Protein AF-0000000084446859 (afdb_homodimer)

Foldseek 3Di:
DDAFEAAAADDDDAQDKDKHDWQVLQCVCVVVVDDFQGWHWYFHQAAAIFIWTWHDGDNTMTMIGTHDHDGGRDDQAAAEEEEEDEPDVLLLLLLLLCLLLRHQAYEYEHAPPHPDDADDLVVSQVSQRVSCRVSVHRHGHYYDGYYHPVVVVVVCCVPPVQAAAEEEDDAPPAAAPLVVCVVPPGPGHHYYYFYYQVDHDPVRVVVQVPDPRYHYHYDDGDDDGRSRSSNVSSNSSCCRHNCVDPPRD/DDAFEAAAADDDDAQDKDKHDWQVLQCCCVVVVDDFQGWHWYFHQAAAIFIWTWHDGDNTMTMIGTHDHPGGRDDQAAAEEEEEDEPDVLLLLLLLLLLLLRHQAYEYEHAPPHPDDADDLVSSQVSQRVSCRVSVHRHGHYYDGYYYPVVVVVVCCVPPVQAAAEEADAAPPAAAPLVVCVVPPGPGHHYYYFYYQVDHDPVRVVVQVPDPRYHYHYDDHDDDGRSRSSNVSSNSSCCRHNCVDPPRD

Nearest PDB structures (foldseek):
  4j3c-assembly1_B  TM=9.128E-01  e=2.238E-25  Sinorhizobium meliloti 1021
  4j3c-assembly1_A  TM=9.113E-01  e=3.417E-25  Sinorhizobium meliloti 1021
  1vhk-assembly3_C  TM=8.116E-01  e=3.729E-20  Bacillus subtilis
  3kw2-assembly1_B  TM=8.443E-01  e=8.461E-16  Porphyromonas gingivalis ATCC 33277
  1z85-assembly2_A-2  TM=8.384E-01  e=5.218E-16  Thermotoga maritima MSB8

Radius of gyration: 23.85 Å; Cα contacts (8 Å, |Δi|>4): 1141; chains: 2; bounding box: 56×67×57 Å

pLDDT: mean 94.06, std 7.24, range [61.53, 98.88]

Sequence (498 aa):
MSIPRLFIDAPLAEDTEADSLPGQGRYLGSVLRRGVGDAVLLFNGRDGEFEASIAALRKDSARFVLRRRLRPQPPPAGPILLIALLKRDAMEWTVEKATELGVAAIRPVLTTRCVADKVNRDRLGLIAREAAEQCERLDVPEIADPLPLHTALDLWARQDPVAPLFLGAERGAAPPLAETLRQASPASGPGWLVGPEGGFAPAELDAVRRRPFVVPVALGPRILRAETAAISGLAVLQSLCGDWAEGRNMSIPRLFIDAPLAEDTEADSLPGQGRYLGSVLRRGVGDAVLLFNGRDGEFEASIAALRKDSARFVLRRRLRPQPPPAGPILLIALLKRDAMEWTVEKATELGVAAIRPVLTTRCVADKVNRDRLGLIAREAAEQCERLDVPEIADPLPLHTALDLWARQDPVAPLFLGAERGAAPPLAETLRQASPASGPGWLVGPEGGFAPAELDAVRRRPFVVPVALGPRILRAETAAISGLAVLQSLCGDWAEGRN

InterPro domains:
  IPR006700 Ribosomal RNA small subunit methyltransferase E [PIRSF015601] (5-243)
  IPR006700 Ribosomal RNA small subunit methyltransferase E [PTHR30027] (3-242)
  IPR006700 Ribosomal RNA small subunit methyltransferase E [TIGR00046] (26-243)
  IPR015947 PUA-like superfamily [SSF88697] (3-71)
  IPR029026 tRNA (guanine-N1-)-methyltransferase, N-terminal [G3DSA:3.40.1280.10] (78-248)
  IPR029028 Alpha/beta knot methyltransferases [SSF75217] (73-244)
  IPR046886 Ribosomal RNA small subunit methyltransferase E, methyltransferase domain [PF04452] (80-238)
  IPR046886 Ribosomal RNA small subunit methyltransferase E, methyltransferase domain [cd18084] (80-237)
  IPR046887 Ribosomal RNA small subunit methyltransferase E, PUA-like domain [PF20260] (24-65)

Structure (mmCIF, N/CA/C/O backbone):
data_AF-0000000084446859-model_v1
#
loop_
_entity.id
_entity.type
_entity.pdbx_description
1 polymer 'Ribosomal RNA small subunit methyltransferase E'
#
loop_
_atom_site.group_PDB
_atom_site.id
_atom_site.type_symbol
_atom_site.label_atom_id
_atom_site.label_alt_id
_atom_site.label_comp_id
_atom_site.label_asym_id
_atom_site.label_entity_id
_atom_site.label_seq_id
_atom_site.pdbx_PDB_ins_code
_atom_site.Cartn_x
_atom_site.Cartn_y
_atom_site.Cartn_z
_atom_site.occupancy
_atom_site.B_iso_or_equiv
_atom_site.auth_seq_id
_atom_site.auth_comp_id
_atom_site.auth_asym_id
_atom_site.auth_atom_id
_atom_site.pdbx_PDB_model_num
ATOM 1 N N . MET A 1 1 ? -24.344 15.211 2.305 1 64.62 1 MET A N 1
ATOM 2 C CA . MET A 1 1 ? -22.984 15.289 1.789 1 64.62 1 MET A CA 1
ATOM 3 C C . MET A 1 1 ? -21.984 15.57 2.912 1 64.62 1 MET A C 1
ATOM 5 O O . MET A 1 1 ? -22.328 16.234 3.893 1 64.62 1 MET A O 1
ATOM 9 N N . SER A 1 2 ? -20.766 14.875 2.975 1 85.94 2 SER A N 1
ATOM 10 C CA . SER A 1 2 ? -19.797 15.047 4.055 1 85.94 2 SER A CA 1
ATOM 11 C C . SER A 1 2 ? -19.188 16.453 4.039 1 85.94 2 SER A C 1
ATOM 13 O O . SER A 1 2 ? -19.078 17.078 2.98 1 85.94 2 SER A O 1
ATOM 15 N N . ILE A 1 3 ? -19.031 17.141 5.148 1 94.75 3 ILE A N 1
ATOM 16 C CA . ILE A 1 3 ? -18.422 18.453 5.27 1 94.75 3 ILE A CA 1
ATOM 17 C C . ILE A 1 3 ? -16.984 18.391 4.738 1 94.75 3 ILE A C 1
ATOM 19 O O . ILE A 1 3 ? -16.188 17.562 5.176 1 94.75 3 ILE A O 1
ATOM 23 N N . PRO A 1 4 ? -16.688 19.25 3.756 1 97 4 PRO A N 1
ATOM 24 C CA . PRO A 1 4 ? -15.32 19.234 3.221 1 97 4 PRO A CA 1
ATOM 25 C C . PRO A 1 4 ? -14.281 19.688 4.238 1 97 4 PRO A C 1
ATOM 27 O O . PRO A 1 4 ? -14.555 20.578 5.047 1 97 4 PRO A O 1
ATOM 30 N N . ARG A 1 5 ? -13.164 19.078 4.172 1 97.94 5 ARG A N 1
ATOM 31 C CA . ARG A 1 5 ? -11.992 19.469 4.961 1 97.94 5 ARG A CA 1
ATOM 32 C C . ARG A 1 5 ? -10.93 20.109 4.078 1 97.94 5 ARG A C 1
ATOM 34 O O . ARG A 1 5 ? -10.594 19.594 3.016 1 97.94 5 ARG A O 1
ATOM 41 N N . LEU A 1 6 ? -10.422 21.266 4.52 1 98.19 6 LEU A N 1
ATOM 42 C CA . LEU A 1 6 ? -9.477 21.984 3.682 1 98.19 6 LEU A CA 1
ATOM 43 C C . LEU A 1 6 ? -8.258 22.438 4.492 1 98.19 6 LEU A C 1
ATOM 45 O O . LEU A 1 6 ? -8.406 22.953 5.602 1 98.19 6 LEU A O 1
ATOM 49 N N . PHE A 1 7 ? -7.047 22.234 3.955 1 98.62 7 PHE A N 1
ATOM 50 C CA . PHE A 1 7 ? -5.824 22.844 4.465 1 98.62 7 PHE A CA 1
ATOM 51 C C . PHE A 1 7 ? -5.707 24.281 4.008 1 98.62 7 PHE A C 1
ATOM 53 O O . PHE A 1 7 ? -5.906 24.594 2.83 1 98.62 7 PHE A O 1
ATOM 60 N N . ILE A 1 8 ? -5.434 25.109 4.863 1 97.81 8 ILE A N 1
ATOM 61 C CA . ILE A 1 8 ? -5.109 26.484 4.48 1 97.81 8 ILE A CA 1
ATOM 62 C C . ILE A 1 8 ? -3.818 26.922 5.172 1 97.81 8 ILE A C 1
ATOM 64 O O . ILE A 1 8 ? -3.404 26.312 6.164 1 97.81 8 ILE A O 1
ATOM 68 N N . ASP A 1 9 ? -3.172 27.891 4.531 1 96.19 9 ASP A N 1
ATOM 69 C CA . ASP A 1 9 ? -1.926 28.406 5.09 1 96.19 9 ASP A CA 1
ATOM 70 C C . ASP A 1 9 ? -2.137 29.781 5.742 1 96.19 9 ASP A C 1
ATOM 72 O O . ASP A 1 9 ? -1.63 30.781 5.25 1 96.19 9 ASP A O 1
ATOM 76 N N . ALA A 1 10 ? -2.898 29.875 6.805 1 96.94 10 ALA A N 1
ATOM 77 C CA . ALA A 1 10 ? -3.199 31.062 7.602 1 96.94 10 ALA A CA 1
ATOM 78 C C . ALA A 1 10 ? -3.398 30.703 9.07 1 96.94 10 ALA A C 1
ATOM 80 O O . ALA A 1 10 ? -3.758 29.562 9.391 1 96.94 10 ALA A O 1
ATOM 81 N N . PRO A 1 11 ? -3.051 31.641 9.945 1 97.56 11 PRO A N 1
ATOM 82 C CA . PRO A 1 11 ? -3.383 31.375 11.344 1 97.56 11 PRO A CA 1
ATOM 83 C C . PRO A 1 11 ? -4.875 31.125 11.562 1 97.56 11 PRO A C 1
ATOM 85 O O . PRO A 1 11 ? -5.707 31.781 10.93 1 97.56 11 PRO A O 1
ATOM 88 N N . LEU A 1 12 ? -5.191 30.172 12.391 1 98.31 12 LEU A N 1
ATOM 89 C CA . LEU A 1 12 ? -6.582 29.859 12.711 1 98.31 12 LEU A CA 1
ATOM 90 C C . LEU A 1 12 ? -6.891 30.188 14.172 1 98.31 12 LEU A C 1
ATOM 92 O O . LEU A 1 12 ? -6.137 29.812 15.07 1 98.31 12 LEU A O 1
ATOM 96 N N . ALA A 1 13 ? -7.914 30.906 14.391 1 98.19 13 ALA A N 1
ATOM 97 C CA . ALA A 1 13 ? -8.406 31.25 15.719 1 98.19 13 ALA A CA 1
ATOM 98 C C . ALA A 1 13 ? -9.922 31.422 15.719 1 98.19 13 ALA A C 1
ATOM 100 O O . ALA A 1 13 ? -10.516 31.781 14.695 1 98.19 13 ALA A O 1
ATOM 101 N N . GLU A 1 14 ? -10.539 31.125 16.797 1 97.94 14 GLU A N 1
ATOM 102 C CA . GLU A 1 14 ? -11.992 31.266 16.922 1 97.94 14 GLU A CA 1
ATOM 103 C C . GLU A 1 14 ? -12.43 32.688 16.641 1 97.94 14 GLU A C 1
ATOM 105 O O . GLU A 1 14 ? -11.758 33.656 17.047 1 97.94 14 GLU A O 1
ATOM 110 N N . ASP A 1 15 ? -13.531 32.781 16 1 97.69 15 ASP A N 1
ATOM 111 C CA . ASP A 1 15 ? -14.203 34.031 15.719 1 97.69 15 ASP A CA 1
ATOM 112 C C . ASP A 1 15 ? -13.32 34.969 14.891 1 97.69 15 ASP A C 1
ATOM 114 O O . ASP A 1 15 ? -13.266 36.188 15.141 1 97.69 15 ASP A O 1
ATOM 118 N N . THR A 1 16 ? -12.5 34.406 14.031 1 98.38 16 THR A N 1
ATOM 119 C CA . THR A 1 16 ? -11.688 35.156 13.062 1 98.38 16 THR A CA 1
ATOM 120 C C . THR A 1 16 ? -12 34.719 11.641 1 98.38 16 THR A C 1
ATOM 122 O O . THR A 1 16 ? -12.82 33.812 11.43 1 98.38 16 THR A O 1
ATOM 125 N N . GLU A 1 17 ? -11.453 35.375 10.727 1 98.31 17 GLU A N 1
ATOM 126 C CA . GLU A 1 17 ? -11.586 35 9.312 1 98.31 17 GLU A CA 1
ATOM 127 C C . GLU A 1 17 ? -10.242 34.562 8.727 1 98.31 17 GLU A C 1
ATOM 129 O O . GLU A 1 17 ? -9.188 34.906 9.266 1 98.31 17 GLU A O 1
ATOM 134 N N . ALA A 1 18 ? -10.312 33.812 7.707 1 98.12 18 ALA A N 1
ATOM 135 C CA . ALA A 1 18 ? -9.117 33.375 6.996 1 98.12 18 ALA A CA 1
ATOM 136 C C . ALA A 1 18 ? -9.406 33.188 5.504 1 98.12 18 ALA A C 1
ATOM 138 O O . ALA A 1 18 ? -10.531 32.875 5.113 1 98.12 18 ALA A O 1
ATOM 139 N N . ASP A 1 19 ? -8.391 33.375 4.719 1 97.44 19 ASP A N 1
ATOM 140 C CA . ASP A 1 19 ? -8.516 33.219 3.271 1 97.44 19 ASP A CA 1
ATOM 141 C C . ASP A 1 19 ? -8.133 31.812 2.826 1 97.44 19 ASP A C 1
ATOM 143 O O . ASP A 1 19 ? -7.289 31.156 3.453 1 97.44 19 ASP A O 1
ATOM 147 N N . SER A 1 20 ? -8.711 31.453 1.749 1 97.12 20 SER A N 1
ATOM 148 C CA . SER A 1 20 ? -8.367 30.172 1.134 1 97.12 20 SER A CA 1
ATOM 149 C C . SER A 1 20 ? -7.016 30.234 0.429 1 97.12 20 SER A C 1
ATOM 151 O O . SER A 1 20 ? -6.488 31.328 0.196 1 97.12 20 SER A O 1
ATOM 153 N N . LEU A 1 21 ? -6.441 29.031 0.152 1 95.44 21 LEU A N 1
ATOM 154 C CA . LEU A 1 21 ? -5.348 28.953 -0.81 1 95.44 21 LEU A CA 1
ATOM 155 C C . LEU A 1 21 ? -5.855 29.188 -2.229 1 95.44 21 LEU A C 1
ATOM 157 O O . LEU A 1 21 ? -7.043 29 -2.506 1 95.44 21 LEU A O 1
ATOM 161 N N . PRO A 1 22 ? -4.926 29.609 -3.057 1 92.31 22 PRO A N 1
ATOM 162 C CA . PRO A 1 22 ? -5.344 29.766 -4.453 1 92.31 22 PRO A CA 1
ATOM 163 C C . PRO A 1 22 ? -5.957 28.484 -5.023 1 92.31 22 PRO A C 1
ATOM 165 O O . PRO A 1 22 ? -5.465 27.391 -4.75 1 92.31 22 PRO A O 1
ATOM 168 N N . GLY A 1 23 ? -7.062 28.641 -5.762 1 92.94 23 GLY A N 1
ATOM 169 C CA . GLY A 1 23 ? -7.684 27.5 -6.426 1 92.94 23 GLY A CA 1
ATOM 170 C C . GLY A 1 23 ? -8.742 26.828 -5.578 1 92.94 23 GLY A C 1
ATOM 171 O O . GLY A 1 23 ? -9.609 26.125 -6.105 1 92.94 23 GLY A O 1
ATOM 172 N N . GLN A 1 24 ? -8.766 27 -4.238 1 95.12 24 GLN A N 1
ATOM 173 C CA . GLN A 1 24 ? -9.695 26.312 -3.346 1 95.12 24 GLN A CA 1
ATOM 174 C C . GLN A 1 24 ? -11.117 26.844 -3.51 1 95.12 24 GLN A C 1
ATOM 176 O O . GLN A 1 24 ? -12.086 26.141 -3.23 1 95.12 24 GLN A O 1
ATOM 181 N N . GLY A 1 25 ? -11.234 28.156 -3.98 1 95.44 25 GLY A N 1
ATOM 182 C CA . GLY A 1 25 ? -12.555 28.656 -4.324 1 95.44 25 GLY A CA 1
ATOM 183 C C . GLY A 1 25 ? -13.242 27.828 -5.402 1 95.44 25 GLY A C 1
ATOM 184 O O . GLY A 1 25 ? -14.398 27.438 -5.246 1 95.44 25 GLY A O 1
ATOM 185 N N . ARG A 1 26 ? -12.516 27.672 -6.449 1 95.25 26 ARG A N 1
ATOM 186 C CA . ARG A 1 26 ? -13.031 26.859 -7.547 1 95.25 26 ARG A CA 1
ATOM 187 C C . ARG A 1 26 ? -13.352 25.438 -7.074 1 95.25 26 ARG A C 1
ATOM 189 O O . ARG A 1 26 ? -14.375 24.875 -7.449 1 95.25 26 ARG A O 1
ATOM 196 N N . TYR A 1 27 ? -12.461 24.938 -6.289 1 95.62 27 TYR A N 1
ATOM 197 C CA . TYR A 1 27 ? -12.648 23.578 -5.766 1 95.62 27 TYR A CA 1
ATOM 198 C C . TYR A 1 27 ? -13.945 23.484 -4.969 1 95.62 27 TYR A C 1
ATOM 200 O O . TYR A 1 27 ? -14.758 22.594 -5.203 1 95.62 27 TYR A O 1
ATOM 208 N N . LEU A 1 28 ? -14.203 24.344 -4.105 1 96.5 28 LEU A N 1
ATOM 209 C CA . LEU A 1 28 ? -15.398 24.359 -3.264 1 96.5 28 LEU A CA 1
ATOM 210 C C . LEU A 1 28 ? -16.656 24.609 -4.102 1 96.5 28 LEU A C 1
ATOM 212 O O . LEU A 1 28 ? -17.641 23.891 -3.955 1 96.5 28 LEU A O 1
ATOM 216 N N . GLY A 1 29 ? -16.578 25.609 -4.926 1 96 29 GLY A N 1
ATOM 217 C CA . GLY A 1 29 ? -17.75 26.047 -5.664 1 96 29 GLY A CA 1
ATOM 218 C C . GLY A 1 29 ? -18.094 25.125 -6.824 1 96 29 GLY A C 1
ATOM 219 O O . GLY A 1 29 ? -19.234 24.703 -6.969 1 96 29 GLY A O 1
ATOM 220 N N . SER A 1 30 ? -17.125 24.766 -7.68 1 95.5 30 SER A N 1
ATOM 221 C CA . SER A 1 30 ? -17.375 24.047 -8.93 1 95.5 30 SER A CA 1
ATOM 222 C C . SER A 1 30 ? -17.312 22.531 -8.727 1 95.5 30 SER A C 1
ATOM 224 O O . SER A 1 30 ? -18.125 21.797 -9.281 1 95.5 30 SER A O 1
ATOM 226 N N . VAL A 1 31 ? -16.422 22.156 -7.938 1 94 31 VAL A N 1
ATOM 227 C CA . VAL A 1 31 ? -16.203 20.719 -7.801 1 94 31 VAL A CA 1
ATOM 228 C C . VAL A 1 31 ? -17.125 20.156 -6.707 1 94 31 VAL A C 1
ATOM 230 O O . VAL A 1 31 ? -17.812 19.156 -6.906 1 94 31 VAL A O 1
ATOM 233 N N . LEU A 1 32 ? -17.172 20.828 -5.59 1 95.25 32 LEU A N 1
ATOM 234 C CA . LEU A 1 32 ? -17.938 20.297 -4.461 1 95.25 32 LEU A CA 1
ATOM 235 C C . LEU A 1 32 ? -19.312 20.953 -4.398 1 95.25 32 LEU A C 1
ATOM 237 O O . LEU A 1 32 ? -20.156 20.562 -3.57 1 95.25 32 LEU A O 1
ATOM 241 N N . ARG A 1 33 ? -19.547 22 -5.195 1 96.31 33 ARG A N 1
ATOM 242 C CA . ARG A 1 33 ? -20.828 22.672 -5.344 1 96.31 33 ARG A CA 1
ATOM 243 C C . ARG A 1 33 ? -21.297 23.25 -4.012 1 96.31 33 ARG A C 1
ATOM 245 O O . ARG A 1 33 ? -22.469 23.109 -3.643 1 96.31 33 ARG A O 1
ATOM 252 N N . ARG A 1 34 ? -20.359 23.781 -3.316 1 97 34 ARG A N 1
ATOM 253 C CA . ARG A 1 34 ? -20.672 24.484 -2.07 1 97 34 ARG A CA 1
ATOM 254 C C . ARG A 1 34 ? -20.906 25.969 -2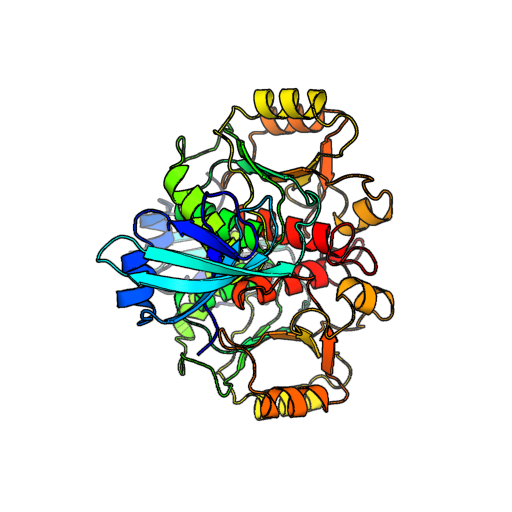.322 1 97 34 ARG A C 1
ATOM 256 O O . ARG A 1 34 ? -20.531 26.484 -3.375 1 97 34 ARG A O 1
ATOM 263 N N . GLY A 1 35 ? -21.594 26.578 -1.356 1 97.06 35 GLY A N 1
ATOM 264 C CA . GLY A 1 35 ? -21.859 28 -1.443 1 97.06 35 GLY A CA 1
ATOM 265 C C . GLY A 1 35 ? -21.672 28.734 -0.125 1 97.06 35 GLY A C 1
ATOM 266 O O . GLY A 1 35 ? -21.344 28.109 0.891 1 97.06 35 GLY A O 1
ATOM 267 N N . VAL A 1 36 ? -21.859 30.062 -0.216 1 97.88 36 VAL A N 1
ATOM 268 C CA . VAL A 1 36 ? -21.75 30.906 0.968 1 97.88 36 VAL A CA 1
ATOM 269 C C . VAL A 1 36 ? -22.688 30.375 2.059 1 97.88 36 VAL A C 1
ATOM 271 O O . VAL A 1 36 ? -23.844 30.047 1.79 1 97.88 36 VAL A O 1
ATOM 274 N N . GLY A 1 37 ? -22.156 30.297 3.24 1 98 37 GLY A N 1
ATOM 275 C CA . GLY A 1 37 ? -22.938 29.781 4.352 1 98 37 GLY A CA 1
ATOM 276 C C . GLY A 1 37 ? -22.688 28.312 4.641 1 98 37 GLY A C 1
ATOM 277 O O . GLY A 1 37 ? -22.953 27.844 5.75 1 98 37 GLY A O 1
ATOM 278 N N . ASP A 1 38 ? -22.188 27.562 3.678 1 98 38 ASP A N 1
ATOM 279 C CA . ASP A 1 38 ? -21.953 26.141 3.857 1 98 38 ASP A CA 1
ATOM 280 C C . ASP A 1 38 ? -20.797 25.891 4.836 1 98 38 ASP A C 1
ATOM 282 O O . ASP A 1 38 ? -19.875 26.703 4.922 1 98 38 ASP A O 1
ATOM 286 N N . ALA A 1 39 ? -20.875 24.781 5.543 1 98.19 39 ALA A N 1
ATOM 287 C CA . ALA A 1 39 ? -19.875 24.406 6.531 1 98.19 39 ALA A CA 1
ATOM 288 C C . ALA A 1 39 ? -18.625 23.828 5.859 1 98.19 39 ALA A C 1
ATOM 290 O O . ALA A 1 39 ? -18.719 23.188 4.812 1 98.19 39 ALA A O 1
ATOM 291 N N . VAL A 1 40 ? -17.5 24.125 6.453 1 98.31 40 VAL A N 1
ATOM 292 C CA . VAL A 1 40 ? -16.219 23.562 6.062 1 98.31 40 VAL A CA 1
ATOM 293 C C . VAL A 1 40 ? -15.352 23.344 7.305 1 98.31 40 VAL A C 1
ATOM 295 O O . VAL A 1 40 ? -15.477 24.062 8.297 1 98.31 40 VAL A O 1
ATOM 298 N N . LEU A 1 41 ? -14.578 22.328 7.273 1 98.69 41 LEU A N 1
ATOM 299 C CA . LEU A 1 41 ? -13.57 22.109 8.305 1 98.69 41 LEU A CA 1
ATOM 300 C C . LEU A 1 41 ? -12.195 22.562 7.82 1 98.69 41 LEU A C 1
ATOM 302 O O . LEU A 1 41 ? -11.781 22.219 6.715 1 98.69 41 LEU A O 1
ATOM 306 N N . LEU A 1 42 ? -11.523 23.344 8.633 1 98.75 42 LEU A N 1
ATOM 307 C CA . LEU A 1 42 ? -10.234 23.906 8.242 1 98.75 42 LEU A CA 1
ATOM 308 C C . LEU A 1 42 ? -9.133 23.438 9.18 1 98.75 42 LEU A C 1
ATOM 310 O O . LEU A 1 42 ? -9.336 23.328 10.391 1 98.75 42 LEU A O 1
ATOM 314 N N . PHE A 1 43 ? -7.977 23.141 8.656 1 98.75 43 PHE A N 1
ATOM 315 C CA . PHE A 1 43 ? -6.77 22.875 9.43 1 98.75 43 PHE A CA 1
ATOM 316 C C . PHE A 1 43 ? -5.539 23.438 8.727 1 98.75 43 PHE A C 1
ATOM 318 O O . PHE A 1 43 ? -5.59 23.766 7.535 1 98.75 43 PHE A O 1
ATOM 325 N N . ASN A 1 44 ? -4.461 23.672 9.492 1 98.25 44 ASN A N 1
ATOM 326 C CA . ASN A 1 44 ? -3.277 24.297 8.891 1 98.25 44 ASN A CA 1
ATOM 327 C C . ASN A 1 44 ? -1.994 23.625 9.383 1 98.25 44 ASN A C 1
ATOM 329 O O . ASN A 1 44 ? -0.896 24.125 9.148 1 98.25 44 ASN A O 1
ATOM 333 N N . GLY A 1 45 ? -2.066 22.609 10.172 1 97.5 45 GLY A N 1
ATOM 334 C CA . GLY A 1 45 ? -0.91 21.859 10.641 1 97.5 45 GLY A CA 1
ATOM 335 C C . GLY A 1 45 ? -0.323 22.422 11.922 1 97.5 45 GLY A C 1
ATOM 336 O O . GLY A 1 45 ? 0.662 21.891 12.445 1 97.5 45 GLY A O 1
ATOM 337 N N . ARG A 1 46 ? -0.908 23.484 12.5 1 96.94 46 ARG A N 1
ATOM 338 C CA . ARG A 1 46 ? -0.294 24.141 13.656 1 96.94 46 ARG A CA 1
ATOM 339 C C . ARG A 1 46 ? -1.339 24.484 14.711 1 96.94 46 ARG A C 1
ATOM 341 O O . ARG A 1 46 ? -1.047 24.453 15.906 1 96.94 46 ARG A O 1
ATOM 348 N N . ASP A 1 47 ? -2.539 24.75 14.273 1 98.25 47 ASP A N 1
ATOM 349 C CA . ASP A 1 47 ? -3.479 25.359 15.203 1 98.25 47 ASP A CA 1
ATOM 350 C C . ASP A 1 47 ? -4.637 24.422 15.523 1 98.25 47 ASP A C 1
ATOM 352 O O . ASP A 1 47 ? -5.484 24.734 16.359 1 98.25 47 ASP A O 1
ATOM 356 N N . GLY A 1 48 ? -4.656 23.25 14.883 1 98.31 48 GLY A N 1
ATOM 357 C CA . GLY A 1 48 ? -5.758 22.328 15.086 1 98.31 48 GLY A CA 1
ATOM 358 C C . GLY A 1 48 ? -6.805 22.391 13.992 1 98.31 48 GLY A C 1
ATOM 359 O O . GLY A 1 48 ? -6.527 22.875 12.891 1 98.31 48 GLY A O 1
ATOM 360 N N . GLU A 1 49 ? -7.934 21.797 14.25 1 98.69 49 GLU A N 1
ATOM 361 C CA . GLU A 1 49 ? -9.047 21.781 13.312 1 98.69 49 GLU A CA 1
ATOM 362 C C . GLU A 1 49 ? -10.172 22.719 13.758 1 98.69 49 GLU A C 1
ATOM 364 O O . GLU A 1 49 ? -10.555 22.703 14.93 1 98.69 49 GLU A O 1
ATOM 369 N N . PHE A 1 50 ? -10.727 23.438 12.82 1 98.75 50 PHE A N 1
ATOM 370 C CA . PHE A 1 50 ? -11.75 24.422 13.141 1 98.75 50 PHE A CA 1
ATOM 371 C C . PHE A 1 50 ? -12.992 24.203 12.281 1 98.75 50 PHE A C 1
ATOM 373 O O . PHE A 1 50 ? -12.891 23.922 11.086 1 98.75 50 PHE A O 1
ATOM 380 N N . GLU A 1 51 ? -14.102 24.312 12.922 1 98.56 51 GLU A N 1
ATOM 381 C CA . GLU A 1 51 ? -15.352 24.469 12.195 1 98.56 51 GLU A CA 1
ATOM 382 C C . GLU A 1 51 ? -15.469 25.875 11.609 1 98.56 51 GLU A C 1
ATOM 384 O O . GLU A 1 51 ? -15.219 26.859 12.297 1 98.56 51 GLU A O 1
ATOM 389 N N . ALA A 1 52 ? -15.82 25.938 10.352 1 98.56 52 ALA A N 1
ATOM 390 C CA . ALA A 1 52 ? -15.953 27.234 9.672 1 98.56 52 ALA A CA 1
ATOM 391 C C . ALA A 1 52 ? -17.094 27.203 8.664 1 98.56 52 ALA A C 1
ATOM 393 O O . ALA A 1 52 ? -17.734 26.156 8.461 1 98.56 52 ALA A O 1
ATOM 394 N N . SER A 1 53 ? -17.406 28.312 8.188 1 98.56 53 SER A N 1
ATOM 395 C CA . SER A 1 53 ? -18.344 28.453 7.078 1 98.56 53 SER A CA 1
ATOM 396 C C . SER A 1 53 ? -17.766 29.344 5.977 1 98.56 53 SER A C 1
ATOM 398 O O . SER A 1 53 ? -16.875 30.156 6.227 1 98.56 53 SER A O 1
ATOM 400 N N . ILE A 1 54 ? -18.25 29.141 4.824 1 98.44 54 ILE A N 1
ATOM 401 C CA . ILE A 1 54 ? -17.828 29.969 3.697 1 98.44 54 ILE A CA 1
ATOM 402 C C . ILE A 1 54 ? -18.469 31.359 3.816 1 98.44 54 ILE A C 1
ATOM 404 O O . ILE A 1 54 ? -19.703 31.484 3.777 1 98.44 54 ILE A O 1
ATOM 408 N N . ALA A 1 55 ? -17.719 32.406 3.955 1 98.38 55 ALA A N 1
ATOM 409 C CA . ALA A 1 55 ? -18.219 33.75 4.07 1 98.38 55 ALA A CA 1
ATOM 410 C C . ALA A 1 55 ? -18.344 34.406 2.699 1 98.38 55 ALA A C 1
ATOM 412 O O . ALA A 1 55 ? -19.219 35.25 2.479 1 98.38 55 ALA A O 1
ATOM 413 N N . ALA A 1 56 ? -17.391 34.125 1.838 1 98.06 56 ALA A N 1
ATOM 414 C CA . ALA A 1 56 ? -17.359 34.625 0.462 1 98.06 56 ALA A CA 1
ATOM 415 C C . ALA A 1 56 ? -16.766 33.562 -0.479 1 98.06 56 ALA A C 1
ATOM 417 O O . ALA A 1 56 ? -15.852 32.844 -0.097 1 98.06 56 ALA A O 1
ATOM 418 N N . LEU A 1 57 ? -17.281 33.531 -1.618 1 97.44 57 LEU A N 1
ATOM 419 C CA . LEU A 1 57 ? -16.828 32.562 -2.633 1 97.44 57 LEU A CA 1
ATOM 420 C C . LEU A 1 57 ? -16.672 33.25 -3.986 1 97.44 57 LEU A C 1
ATOM 422 O O . LEU A 1 57 ? -17.641 33.844 -4.5 1 97.44 57 LEU A O 1
ATOM 426 N N . ARG A 1 58 ? -15.484 33.312 -4.422 1 93.44 58 ARG A N 1
ATOM 427 C CA . ARG A 1 58 ? -15.172 33.844 -5.746 1 93.44 58 ARG A CA 1
ATOM 428 C C . ARG A 1 58 ? -14.633 32.719 -6.656 1 93.44 58 ARG A C 1
ATOM 430 O O . ARG A 1 58 ? -14.594 31.562 -6.266 1 93.44 58 ARG A O 1
ATOM 437 N N . LYS A 1 59 ? -14.242 33.062 -7.887 1 90 59 LYS A N 1
ATOM 438 C CA . LYS A 1 59 ? -13.836 32.094 -8.898 1 90 59 LYS A CA 1
ATOM 439 C C . LYS A 1 59 ? -12.633 31.281 -8.43 1 90 59 LYS A C 1
ATOM 441 O O . LYS A 1 59 ? -12.594 30.062 -8.586 1 90 59 LYS A O 1
ATOM 446 N N . ASP A 1 60 ? -11.656 31.953 -7.789 1 91.31 60 ASP A N 1
ATOM 447 C CA . ASP A 1 60 ? -10.43 31.234 -7.469 1 91.31 60 ASP A CA 1
ATOM 448 C C . ASP A 1 60 ? -10.086 31.375 -5.988 1 91.31 60 ASP A C 1
ATOM 450 O O . ASP A 1 60 ? -9 30.984 -5.559 1 91.31 60 ASP A O 1
ATOM 454 N N . SER A 1 61 ? -11.039 32 -5.234 1 95.88 61 SER A N 1
ATOM 455 C CA . SER A 1 61 ? -10.727 32.219 -3.826 1 95.88 61 SER A CA 1
ATOM 456 C C . SER A 1 61 ? -11.984 32.156 -2.963 1 95.88 61 SER A C 1
ATOM 458 O O . SER A 1 61 ? -13.094 32.281 -3.471 1 95.88 61 SER A O 1
ATOM 460 N N . ALA A 1 62 ? -11.734 31.953 -1.743 1 97.81 62 ALA A N 1
ATOM 461 C CA . ALA A 1 62 ? -12.797 31.938 -0.746 1 97.81 62 ALA A CA 1
ATOM 462 C C . ALA A 1 62 ? -12.328 32.562 0.568 1 97.81 62 ALA A C 1
ATOM 464 O O . ALA A 1 62 ? -11.133 32.625 0.838 1 97.81 62 ALA A O 1
ATOM 465 N N . ARG A 1 63 ? -13.242 33.062 1.297 1 98.31 63 ARG A N 1
ATOM 466 C CA . ARG A 1 63 ? -13.039 33.531 2.666 1 98.31 63 ARG A CA 1
ATOM 467 C C . ARG A 1 63 ? -13.883 32.719 3.648 1 98.31 63 ARG A C 1
ATOM 469 O O . ARG A 1 63 ? -15.039 32.406 3.361 1 98.31 63 ARG A O 1
ATOM 476 N N . PHE A 1 64 ? -13.305 32.438 4.777 1 98.56 64 PHE A N 1
ATOM 477 C CA . PHE A 1 64 ? -13.984 31.594 5.766 1 98.56 64 PHE A CA 1
ATOM 478 C C . PHE A 1 64 ? -14.156 32.344 7.078 1 98.56 64 PHE A C 1
ATOM 480 O O . PHE A 1 64 ? -13.328 33.188 7.441 1 98.56 64 PHE A O 1
ATOM 487 N N . VAL A 1 65 ? -15.18 32.062 7.766 1 98.69 65 VAL A N 1
ATOM 488 C CA . VAL A 1 65 ? -15.375 32.5 9.141 1 98.69 65 VAL A CA 1
ATOM 489 C C . VAL A 1 65 ? -15.195 31.312 10.094 1 98.69 65 VAL A C 1
ATOM 491 O O . VAL A 1 65 ? -15.898 30.312 9.977 1 98.69 65 VAL A O 1
ATOM 494 N N . LEU A 1 66 ? -14.219 31.438 10.945 1 98.62 66 LEU A N 1
ATOM 495 C CA . LEU A 1 66 ? -13.93 30.359 11.898 1 98.62 66 LEU A CA 1
ATOM 496 C C . LEU A 1 66 ? -14.82 30.484 13.133 1 98.62 66 LEU A C 1
ATOM 498 O O . LEU A 1 66 ? -14.992 31.578 13.672 1 98.62 66 LEU A O 1
ATOM 502 N N . ARG A 1 67 ? -15.375 29.406 13.516 1 97.88 67 ARG A N 1
ATOM 503 C CA . ARG A 1 67 ? -16.297 29.438 14.648 1 97.88 67 ARG A CA 1
ATOM 504 C C . ARG A 1 67 ? -15.648 28.828 15.891 1 97.88 67 ARG A C 1
ATOM 506 O O . ARG A 1 67 ? -15.359 29.531 16.859 1 97.88 67 ARG A O 1
ATOM 513 N N . ARG A 1 68 ? -15.391 27.516 15.898 1 97.5 68 ARG A N 1
ATOM 514 C CA . ARG A 1 68 ? -14.828 26.875 17.078 1 97.5 68 ARG A CA 1
ATOM 515 C C . ARG A 1 68 ? -13.773 25.844 16.688 1 97.5 68 ARG A C 1
ATOM 517 O O . ARG A 1 68 ? -13.906 25.172 15.656 1 97.5 68 ARG A O 1
ATOM 524 N N . ARG A 1 69 ? -12.844 2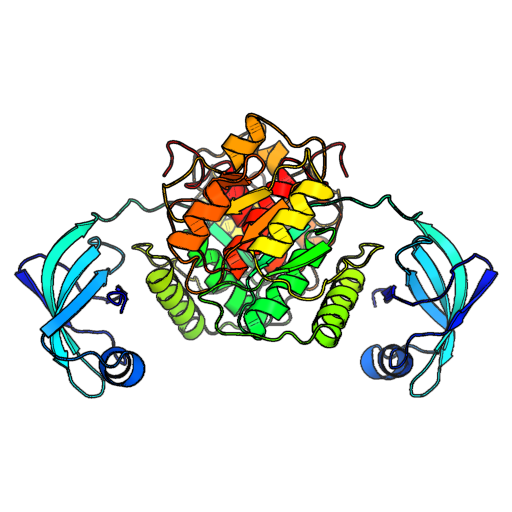5.719 17.578 1 98.44 69 ARG A N 1
ATOM 525 C CA . ARG A 1 69 ? -11.852 24.656 17.422 1 98.44 69 ARG A CA 1
ATOM 526 C C . ARG A 1 69 ? -12.445 23.297 17.797 1 98.44 69 ARG A C 1
ATOM 528 O O . ARG A 1 69 ? -13.008 23.141 18.891 1 98.44 69 ARG A O 1
ATOM 535 N N . LEU A 1 70 ? -12.383 22.422 16.859 1 98.06 70 LEU A N 1
ATOM 536 C CA . LEU A 1 70 ? -12.961 21.109 17.094 1 98.06 70 LEU A CA 1
ATOM 537 C C . LEU A 1 70 ? -11.922 20.156 17.672 1 98.06 70 LEU A C 1
ATOM 539 O O . LEU A 1 70 ? -12.25 19.297 18.5 1 98.06 70 LEU A O 1
ATOM 543 N N . ARG A 1 71 ? -10.688 20.219 17.219 1 97.31 71 ARG A N 1
ATOM 544 C CA . ARG A 1 71 ? -9.586 19.375 17.672 1 97.31 71 ARG A CA 1
ATOM 545 C C . ARG A 1 71 ? -8.312 20.203 17.859 1 97.31 71 ARG A C 1
ATOM 547 O O . ARG A 1 71 ? -7.984 21.047 17.016 1 97.31 71 ARG A O 1
ATOM 554 N N . PRO A 1 72 ? -7.648 20 18.969 1 97.81 72 PRO A N 1
ATOM 555 C CA . PRO A 1 72 ? -6.332 20.625 19.094 1 97.81 72 PRO A CA 1
ATOM 556 C C . PRO A 1 72 ? -5.285 20.016 18.172 1 97.81 72 PRO A C 1
ATOM 558 O O . PRO A 1 72 ? -5.465 18.891 17.688 1 97.81 72 PRO A O 1
ATOM 561 N N . GLN A 1 73 ? -4.262 20.75 17.938 1 97.69 73 GLN A N 1
ATOM 562 C CA . GLN A 1 73 ? -3.164 20.234 17.125 1 97.69 73 GLN A CA 1
ATOM 563 C C . GLN A 1 73 ? -2.369 19.172 17.875 1 97.69 73 GLN A C 1
ATOM 565 O O . GLN A 1 73 ? -1.835 19.438 18.953 1 97.69 73 GLN A O 1
ATOM 570 N N . PRO A 1 74 ? -2.318 17.984 17.328 1 94.44 74 PRO A N 1
ATOM 571 C CA . PRO A 1 74 ? -1.46 16.984 17.984 1 94.44 74 PRO A CA 1
ATOM 572 C C . PRO A 1 74 ? 0.026 17.297 17.828 1 94.44 74 PRO A C 1
ATOM 574 O O . PRO A 1 74 ? 0.417 18.016 16.906 1 94.44 74 PRO A O 1
ATOM 577 N N . PRO A 1 75 ? 0.838 16.797 18.75 1 92.5 75 PRO A N 1
ATOM 578 C CA . PRO A 1 75 ? 2.279 16.938 18.531 1 92.5 75 PRO A CA 1
ATOM 579 C C . PRO A 1 75 ? 2.764 16.188 17.297 1 92.5 75 PRO A C 1
ATOM 581 O O . PRO A 1 75 ? 2.15 15.195 16.906 1 92.5 75 PRO A O 1
ATOM 584 N N . PRO A 1 76 ? 3.822 16.75 16.766 1 89.19 76 PRO A N 1
ATOM 585 C CA . PRO A 1 76 ? 4.395 15.992 15.648 1 89.19 76 PRO A CA 1
ATOM 586 C C . PRO A 1 76 ? 4.781 14.562 16.031 1 89.19 76 PRO A C 1
ATOM 588 O O . PRO A 1 76 ? 5.258 14.328 17.141 1 89.19 76 PRO A O 1
ATOM 591 N N . ALA A 1 77 ? 4.383 13.602 15.203 1 90.62 77 ALA A N 1
ATOM 592 C CA . ALA A 1 77 ? 4.711 12.203 15.453 1 90.62 77 ALA A CA 1
ATOM 593 C C . ALA A 1 77 ? 4.723 11.406 14.148 1 90.62 77 ALA A C 1
ATOM 595 O O . ALA A 1 77 ? 4.27 11.891 13.109 1 90.62 77 ALA A O 1
ATOM 596 N N . GLY A 1 78 ? 5.32 10.227 14.219 1 93.94 78 GLY A N 1
ATOM 597 C CA . GLY A 1 78 ? 5.289 9.305 13.094 1 93.94 78 GLY A CA 1
ATOM 598 C C . GLY A 1 78 ? 6.668 9 12.539 1 93.94 78 GLY A C 1
ATOM 599 O O . GLY A 1 78 ? 7.641 9.688 12.852 1 93.94 78 GLY A O 1
ATOM 600 N N . PRO A 1 79 ? 6.711 8.023 11.703 1 96 79 PRO A N 1
ATOM 601 C CA . PRO A 1 79 ? 7.984 7.656 11.078 1 96 79 PRO A CA 1
ATOM 602 C C . PRO A 1 79 ? 8.398 8.625 9.977 1 96 79 PRO A C 1
ATOM 604 O O . PRO A 1 79 ? 7.574 9.398 9.484 1 96 79 PRO A O 1
ATOM 607 N N . ILE A 1 80 ? 9.695 8.609 9.711 1 97.06 80 ILE A N 1
ATOM 608 C CA . ILE A 1 80 ? 10.234 9.375 8.594 1 97.06 80 ILE A CA 1
ATOM 609 C C . ILE A 1 80 ? 10.586 8.43 7.449 1 97.06 80 ILE A C 1
ATOM 611 O O . ILE A 1 80 ? 11.281 7.426 7.652 1 97.06 80 ILE A O 1
ATOM 615 N N . LEU A 1 81 ? 10.125 8.742 6.289 1 98.31 81 LEU A N 1
ATOM 616 C CA . LEU A 1 81 ? 10.375 7.898 5.129 1 98.31 81 LEU A CA 1
ATOM 617 C C . LEU A 1 81 ? 11.516 8.453 4.289 1 98.31 81 LEU A C 1
ATOM 619 O O . LEU A 1 81 ? 11.438 9.586 3.795 1 98.31 81 LEU A O 1
ATOM 623 N N . LEU A 1 82 ? 12.602 7.762 4.234 1 98.12 82 LEU A N 1
ATOM 624 C CA . LEU A 1 82 ? 13.633 7.98 3.227 1 98.12 82 LEU A CA 1
ATOM 625 C C . LEU A 1 82 ? 13.406 7.082 2.014 1 98.12 82 LEU A C 1
ATOM 627 O O . LEU A 1 82 ? 13.508 5.859 2.117 1 98.12 82 LEU A O 1
ATOM 631 N N . ILE A 1 83 ? 13.125 7.691 0.878 1 98.31 83 ILE A N 1
ATOM 632 C CA . ILE A 1 83 ? 12.742 6.895 -0.281 1 98.31 83 ILE A CA 1
ATOM 633 C C . ILE A 1 83 ? 13.555 7.324 -1.498 1 98.31 83 ILE A C 1
ATOM 635 O O . ILE A 1 83 ? 13.648 8.516 -1.807 1 98.31 83 ILE A O 1
ATOM 639 N N . ALA A 1 84 ? 14.188 6.352 -2.113 1 98.06 84 ALA A N 1
ATOM 640 C CA . ALA A 1 84 ? 14.82 6.656 -3.395 1 98.06 84 ALA A CA 1
ATOM 641 C C . ALA A 1 84 ? 13.805 7.18 -4.402 1 98.06 84 ALA A C 1
ATOM 643 O O . ALA A 1 84 ? 12.648 6.75 -4.406 1 98.06 84 ALA A O 1
ATOM 644 N N . LEU A 1 85 ? 14.266 8.086 -5.273 1 97.62 85 LEU A N 1
ATOM 645 C CA . LEU A 1 85 ? 13.367 8.578 -6.312 1 97.62 85 LEU A CA 1
ATOM 646 C C . LEU A 1 85 ? 12.852 7.43 -7.176 1 97.62 85 LEU A C 1
ATOM 648 O O . LEU A 1 85 ? 13.633 6.574 -7.605 1 97.62 85 LEU A O 1
ATOM 652 N N . LEU A 1 86 ? 11.539 7.461 -7.34 1 97.44 86 LEU A N 1
ATOM 653 C CA . LEU A 1 86 ? 10.859 6.477 -8.172 1 97.44 86 LEU A CA 1
ATOM 654 C C . LEU A 1 86 ? 10.273 7.129 -9.414 1 97.44 86 LEU A C 1
ATOM 656 O O . LEU A 1 86 ? 10.258 8.359 -9.531 1 97.44 86 LEU A O 1
ATOM 660 N N . LYS A 1 87 ? 9.781 6.301 -10.289 1 95.75 87 LYS A N 1
ATOM 661 C CA . LYS A 1 87 ? 9 6.824 -11.406 1 95.75 87 LYS A CA 1
ATOM 662 C C . LYS A 1 87 ? 7.777 7.59 -10.914 1 95.75 87 LYS A C 1
ATOM 664 O O . LYS A 1 87 ? 7.289 7.344 -9.812 1 95.75 87 LYS A O 1
ATOM 669 N N . ARG A 1 88 ? 7.293 8.422 -11.734 1 95.75 88 ARG A N 1
ATOM 670 C CA . ARG A 1 88 ? 6.312 9.438 -11.367 1 95.75 88 ARG A CA 1
ATOM 671 C C . ARG A 1 88 ? 5.121 8.805 -10.648 1 95.75 88 ARG A C 1
ATOM 673 O O . ARG A 1 88 ? 4.809 9.172 -9.516 1 95.75 88 ARG A O 1
ATOM 680 N N . ASP A 1 89 ? 4.453 7.863 -11.289 1 95.69 89 ASP A N 1
ATOM 681 C CA . ASP A 1 89 ? 3.232 7.293 -10.727 1 95.69 89 ASP A CA 1
ATOM 682 C C . ASP A 1 89 ? 3.51 6.617 -9.383 1 95.69 89 ASP A C 1
ATOM 684 O O . ASP A 1 89 ? 2.758 6.805 -8.422 1 95.69 89 ASP A O 1
ATOM 688 N N . ALA A 1 90 ? 4.602 5.867 -9.352 1 97.06 90 ALA A N 1
ATOM 689 C CA . ALA A 1 90 ? 4.98 5.184 -8.117 1 97.06 90 ALA A CA 1
ATOM 690 C C . ALA A 1 90 ? 5.293 6.184 -7.008 1 97.06 90 ALA A C 1
ATOM 692 O O . ALA A 1 90 ? 4.918 5.977 -5.852 1 97.06 90 ALA A O 1
ATOM 693 N N . MET A 1 91 ? 5.965 7.242 -7.352 1 97.75 91 MET A N 1
ATOM 694 C CA . MET A 1 91 ? 6.316 8.266 -6.371 1 97.75 91 MET A CA 1
ATOM 695 C C . MET A 1 91 ? 5.07 8.969 -5.848 1 97.75 91 MET A C 1
ATOM 697 O O . MET A 1 91 ? 4.941 9.203 -4.645 1 97.75 91 MET A O 1
ATOM 701 N N . GLU A 1 92 ? 4.168 9.266 -6.738 1 98.06 92 GLU A N 1
ATOM 702 C CA . GLU A 1 92 ? 2.936 9.945 -6.352 1 98.06 92 GLU A CA 1
ATOM 703 C C . GLU A 1 92 ? 2.076 9.062 -5.453 1 98.06 92 GLU A C 1
ATOM 705 O O . GLU A 1 92 ? 1.547 9.531 -4.441 1 98.06 92 GLU A O 1
ATOM 710 N N . TRP A 1 93 ? 1.973 7.785 -5.762 1 97.81 93 TRP A N 1
ATOM 711 C CA . TRP A 1 93 ? 1.266 6.84 -4.906 1 97.81 93 TRP A CA 1
ATOM 712 C C . TRP A 1 93 ? 1.927 6.742 -3.535 1 97.81 93 TRP A C 1
ATOM 714 O O . TRP A 1 93 ? 1.245 6.762 -2.508 1 97.81 93 TRP A O 1
ATOM 724 N N . THR A 1 94 ? 3.199 6.652 -3.58 1 98.5 94 THR A N 1
ATOM 725 C CA . THR A 1 94 ? 3.934 6.512 -2.328 1 98.5 94 THR A CA 1
ATOM 726 C C . THR A 1 94 ? 3.668 7.703 -1.409 1 98.5 94 THR A C 1
ATOM 728 O O . THR A 1 94 ? 3.389 7.527 -0.221 1 98.5 94 THR A O 1
ATOM 731 N N . VAL A 1 95 ? 3.691 8.875 -1.933 1 98.75 95 VAL A N 1
ATOM 732 C CA . VAL A 1 95 ? 3.482 10.078 -1.141 1 98.75 95 VAL A CA 1
ATOM 733 C C . VAL A 1 95 ? 2.059 10.102 -0.59 1 98.75 95 VAL A C 1
ATOM 735 O O . VAL A 1 95 ? 1.846 10.375 0.593 1 98.75 95 VAL A O 1
ATOM 738 N N . GLU A 1 96 ? 1.121 9.82 -1.421 1 98.81 96 GLU A N 1
ATOM 739 C CA . GLU A 1 96 ? -0.278 9.797 -1.004 1 98.81 96 GLU A CA 1
ATOM 740 C C . GLU A 1 96 ? -0.501 8.797 0.124 1 98.81 96 GLU A C 1
ATOM 742 O O . GLU A 1 96 ? -1.06 9.141 1.168 1 98.81 96 GLU A O 1
ATOM 747 N N . LYS A 1 97 ? -0.027 7.543 -0.075 1 98.81 97 LYS A N 1
ATOM 748 C CA . LYS A 1 97 ? -0.287 6.473 0.885 1 98.81 97 LYS A CA 1
ATOM 749 C C . LYS A 1 97 ? 0.525 6.672 2.162 1 98.81 97 LYS A C 1
ATOM 751 O O . LYS A 1 97 ? 0.044 6.387 3.26 1 98.81 97 LYS A O 1
ATOM 756 N N . ALA A 1 98 ? 1.73 7.121 1.995 1 98.88 98 ALA A N 1
ATOM 757 C CA . ALA A 1 98 ? 2.537 7.402 3.182 1 98.88 98 ALA A CA 1
ATOM 758 C C . ALA A 1 98 ? 1.878 8.469 4.051 1 98.88 98 ALA A C 1
ATOM 760 O O . ALA A 1 98 ? 1.913 8.383 5.281 1 98.88 98 ALA A O 1
ATOM 761 N N . THR A 1 99 ? 1.335 9.484 3.436 1 98.81 99 THR A N 1
ATOM 762 C CA . THR A 1 99 ? 0.623 10.523 4.172 1 98.81 99 THR A CA 1
ATOM 763 C C . THR A 1 99 ? -0.561 9.938 4.934 1 98.81 99 THR A C 1
ATOM 765 O O . THR A 1 99 ? -0.743 10.211 6.121 1 98.81 99 THR A O 1
ATOM 768 N N . GLU A 1 100 ? -1.309 9.086 4.289 1 98.25 100 GLU A N 1
ATOM 769 C CA . GLU A 1 100 ? -2.432 8.406 4.926 1 98.25 100 GLU A CA 1
ATOM 770 C C . GLU A 1 100 ? -1.968 7.566 6.109 1 98.25 100 GLU A C 1
ATOM 772 O O . GLU A 1 100 ? -2.688 7.43 7.102 1 98.25 100 GLU A O 1
ATOM 777 N N . LEU A 1 101 ? -0.797 7.062 5.961 1 98 101 LEU A N 1
ATOM 778 C CA . LEU A 1 101 ? -0.302 6.117 6.957 1 98 101 LEU A CA 1
ATOM 779 C C . LEU A 1 101 ? 0.431 6.844 8.078 1 98 101 LEU A C 1
ATOM 781 O O . LEU A 1 101 ? 1.007 6.207 8.961 1 98 101 LEU A O 1
ATOM 785 N N . GLY A 1 102 ? 0.467 8.141 8.047 1 96.94 102 GLY A N 1
ATOM 786 C CA . GLY A 1 102 ? 0.908 8.914 9.195 1 96.94 102 GLY A CA 1
ATOM 787 C C . GLY A 1 102 ? 2.393 9.227 9.172 1 96.94 102 GLY A C 1
ATOM 788 O O . GLY A 1 102 ? 3.004 9.445 10.219 1 96.94 102 GLY A O 1
ATOM 789 N N . VAL A 1 103 ? 2.996 9.211 8.008 1 97.81 103 VAL A N 1
ATOM 790 C CA . VAL A 1 103 ? 4.402 9.578 7.91 1 97.81 103 VAL A CA 1
ATOM 791 C C . VAL A 1 103 ? 4.594 11.016 8.383 1 97.81 103 VAL A C 1
ATOM 793 O O . VAL A 1 103 ? 3.773 11.891 8.094 1 97.81 103 VAL A O 1
ATOM 796 N N . ALA A 1 104 ? 5.645 11.211 9.156 1 96.62 104 ALA A N 1
ATOM 797 C CA . ALA A 1 104 ? 5.922 12.547 9.672 1 96.62 104 ALA A CA 1
ATOM 798 C C . ALA A 1 104 ? 6.562 13.43 8.602 1 96.62 104 ALA A C 1
ATOM 800 O O . ALA A 1 104 ? 6.266 14.625 8.508 1 96.62 104 ALA A O 1
ATOM 801 N N . ALA A 1 105 ? 7.445 12.828 7.82 1 97 105 ALA A N 1
ATOM 802 C CA . ALA A 1 105 ? 8.164 13.508 6.754 1 97 105 ALA A CA 1
ATOM 803 C C . ALA A 1 105 ? 8.633 12.523 5.688 1 97 105 ALA A C 1
ATOM 805 O O . ALA A 1 105 ? 8.805 11.336 5.961 1 97 105 ALA A O 1
ATOM 806 N N . ILE A 1 106 ? 8.781 13.023 4.504 1 98.25 106 ILE A N 1
ATOM 807 C CA . ILE A 1 106 ? 9.305 12.25 3.383 1 98.25 106 ILE A CA 1
ATOM 808 C C . ILE A 1 106 ? 10.586 12.906 2.861 1 98.25 106 ILE A C 1
ATOM 810 O O . ILE A 1 106 ? 10.602 14.102 2.559 1 98.25 106 ILE A O 1
ATOM 814 N N . ARG A 1 107 ? 11.609 12.141 2.822 1 97.56 107 ARG A N 1
ATOM 815 C CA . ARG A 1 107 ? 12.922 12.602 2.381 1 97.56 107 ARG A CA 1
ATOM 816 C C . ARG A 1 107 ? 13.406 11.797 1.176 1 97.56 107 ARG A C 1
ATOM 818 O O . ARG A 1 107 ? 14.047 10.758 1.333 1 97.56 107 ARG A O 1
ATOM 825 N N . PRO A 1 108 ? 13.195 12.32 -0.021 1 98.06 108 PRO A N 1
ATOM 826 C CA . PRO A 1 108 ? 13.695 11.625 -1.214 1 98.06 108 PRO A CA 1
ATOM 827 C C . PRO A 1 108 ? 15.219 11.578 -1.278 1 98.06 108 PRO A C 1
ATOM 829 O O . PRO A 1 108 ? 15.891 12.539 -0.89 1 98.06 108 PRO A O 1
ATOM 832 N N . VAL A 1 109 ? 15.672 10.445 -1.718 1 97.94 109 VAL A N 1
ATOM 833 C CA . VAL A 1 109 ? 17.125 10.305 -1.835 1 97.94 109 VAL A CA 1
ATOM 834 C C . VAL A 1 109 ? 17.484 9.883 -3.258 1 97.94 109 VAL A C 1
ATOM 836 O O . VAL A 1 109 ? 16.703 9.227 -3.938 1 97.94 109 VAL A O 1
ATOM 839 N N . LEU A 1 110 ? 18.672 10.312 -3.697 1 97.88 110 LEU A N 1
ATOM 840 C CA . LEU A 1 110 ? 19.234 9.914 -4.98 1 97.88 110 LEU A CA 1
ATOM 841 C C . LEU A 1 110 ? 20.234 8.766 -4.809 1 97.88 110 LEU A C 1
ATOM 843 O O . LEU A 1 110 ? 21.156 8.852 -4 1 97.88 110 LEU A O 1
ATOM 847 N N . THR A 1 111 ? 19.969 7.695 -5.512 1 97.19 111 THR A N 1
ATOM 848 C CA . THR A 1 111 ? 20.859 6.539 -5.508 1 97.19 111 THR A CA 1
ATOM 849 C C . THR A 1 111 ? 21.328 6.219 -6.922 1 97.19 111 THR A C 1
ATOM 851 O O . THR A 1 111 ? 20.828 6.773 -7.898 1 97.19 111 THR A O 1
ATOM 854 N N . THR A 1 112 ? 22.266 5.32 -7.035 1 95.81 112 THR A N 1
ATOM 855 C CA . THR A 1 112 ? 22.953 4.996 -8.281 1 95.81 112 THR A CA 1
ATOM 856 C C . THR A 1 112 ? 21.953 4.508 -9.336 1 95.81 112 THR A C 1
ATOM 858 O O . THR A 1 112 ? 22.094 4.82 -10.516 1 95.81 112 THR A O 1
ATOM 861 N N . ARG A 1 113 ? 20.953 3.811 -8.922 1 95.31 113 ARG A N 1
ATOM 862 C CA . ARG A 1 113 ? 20.078 3.143 -9.891 1 95.31 113 ARG A CA 1
ATOM 863 C C . ARG A 1 113 ? 18.734 3.857 -10 1 95.31 113 ARG A C 1
ATOM 865 O O . ARG A 1 113 ? 17.75 3.271 -10.453 1 95.31 113 ARG A O 1
ATOM 872 N N . CYS A 1 114 ? 18.688 5.082 -9.523 1 95.25 114 CYS A N 1
ATOM 873 C CA . CYS A 1 114 ? 17.484 5.891 -9.758 1 95.25 114 CYS A CA 1
ATOM 874 C C . CYS A 1 114 ? 17.328 6.207 -11.242 1 95.25 114 CYS A C 1
ATOM 876 O O . CYS A 1 114 ? 18.281 6.637 -11.898 1 95.25 114 CYS A O 1
ATOM 878 N N . VAL A 1 115 ? 16.172 5.965 -11.742 1 89.69 115 VAL A N 1
ATOM 879 C CA . VAL A 1 115 ? 15.867 6.344 -13.117 1 89.69 115 VAL A CA 1
ATOM 880 C C . VAL A 1 115 ? 15.469 7.816 -13.172 1 89.69 115 VAL A C 1
ATOM 882 O O . VAL A 1 115 ? 15.898 8.547 -14.062 1 89.69 115 VAL A O 1
ATOM 885 N N . ALA A 1 116 ? 14.672 8.195 -12.188 1 85.06 116 ALA A N 1
ATOM 886 C CA . ALA A 1 116 ? 14.297 9.602 -12.062 1 85.06 116 ALA A CA 1
ATOM 887 C C . ALA A 1 116 ? 15.375 10.398 -11.336 1 85.06 116 ALA A C 1
ATOM 889 O O . ALA A 1 116 ? 16 9.891 -10.406 1 85.06 116 ALA A O 1
ATOM 890 N N . ASP A 1 117 ? 15.57 11.664 -11.797 1 83.5 117 ASP A N 1
ATOM 891 C CA . ASP A 1 117 ? 16.594 12.477 -11.141 1 83.5 117 ASP A CA 1
ATOM 892 C C . ASP A 1 117 ? 16 13.781 -10.609 1 83.5 117 ASP A C 1
ATOM 894 O O . ASP A 1 117 ? 16.719 14.586 -10 1 83.5 117 ASP A O 1
ATOM 898 N N . LYS A 1 118 ? 14.805 13.914 -10.898 1 85.62 118 LYS A N 1
ATOM 899 C CA . LYS A 1 118 ? 14.125 15.094 -10.383 1 85.62 118 LYS A CA 1
ATOM 900 C C . LYS A 1 118 ? 12.727 14.742 -9.883 1 85.62 118 LYS A C 1
ATOM 902 O O . LYS A 1 118 ? 12.172 13.695 -10.25 1 85.62 118 LYS A O 1
ATOM 907 N N . VAL A 1 119 ? 12.289 15.539 -8.969 1 87.19 119 VAL A N 1
ATOM 908 C CA . VAL A 1 119 ? 10.922 15.367 -8.477 1 87.19 119 VAL A CA 1
ATOM 909 C C . VAL A 1 119 ? 10.195 16.719 -8.492 1 87.19 119 VAL A C 1
ATOM 911 O O . VAL A 1 119 ? 10.82 17.766 -8.32 1 87.19 119 VAL A O 1
ATOM 914 N N . ASN A 1 120 ? 9 16.672 -8.875 1 93.38 120 ASN A N 1
ATOM 915 C CA . ASN A 1 120 ? 8.133 17.828 -8.766 1 93.38 120 ASN A CA 1
ATOM 916 C C . ASN A 1 120 ? 7.574 17.984 -7.355 1 93.38 120 ASN A C 1
ATOM 918 O O . ASN A 1 120 ? 6.484 17.5 -7.059 1 93.38 120 ASN A O 1
ATOM 922 N N . ARG A 1 121 ? 8.289 18.703 -6.57 1 94.25 121 ARG A N 1
ATOM 923 C CA . ARG A 1 121 ? 7.957 18.812 -5.156 1 94.25 121 ARG A CA 1
ATOM 924 C C . ARG A 1 121 ? 6.609 19.484 -4.957 1 94.25 121 ARG A C 1
ATOM 926 O O . ARG A 1 121 ? 5.867 19.156 -4.031 1 94.25 121 ARG A O 1
ATOM 933 N N . ASP A 1 122 ? 6.332 20.453 -5.812 1 94.19 122 ASP A N 1
ATOM 934 C CA . ASP A 1 122 ? 5.047 21.141 -5.723 1 94.19 122 ASP A CA 1
ATOM 935 C C . ASP A 1 122 ? 3.891 20.156 -5.934 1 94.19 122 ASP A C 1
ATOM 937 O O . ASP A 1 122 ? 2.916 20.172 -5.18 1 94.19 122 ASP A O 1
ATOM 941 N N . ARG A 1 123 ? 4.047 19.375 -6.945 1 96.38 123 ARG A N 1
ATOM 942 C CA . ARG A 1 123 ? 3.037 18.359 -7.23 1 96.38 123 ARG A CA 1
ATOM 943 C C . ARG A 1 123 ? 2.906 17.375 -6.07 1 96.38 123 ARG A C 1
ATOM 945 O O . ARG A 1 123 ? 1.794 17.062 -5.641 1 96.38 123 ARG A O 1
ATOM 952 N N . LEU A 1 124 ? 4.039 16.922 -5.559 1 97.88 124 LEU A N 1
ATOM 953 C CA . LEU A 1 124 ? 4.016 15.984 -4.449 1 97.88 124 LEU A CA 1
ATOM 954 C C . LEU A 1 124 ? 3.422 16.625 -3.201 1 97.88 124 LEU A C 1
ATOM 956 O O . LEU A 1 124 ? 2.709 15.961 -2.441 1 97.88 124 LEU A O 1
ATOM 960 N N . GLY A 1 125 ? 3.773 17.859 -2.992 1 97.25 125 GLY A N 1
ATOM 961 C CA . GLY A 1 125 ? 3.172 18.594 -1.895 1 97.25 125 GLY A CA 1
ATOM 962 C C . GLY A 1 125 ? 1.659 18.672 -1.985 1 97.25 125 GLY A C 1
ATOM 963 O O . GLY A 1 125 ? 0.963 18.547 -0.977 1 97.25 125 GLY A O 1
ATOM 964 N N . LEU A 1 126 ? 1.147 18.953 -3.164 1 96.5 126 LEU A N 1
ATOM 965 C CA . LEU A 1 126 ? -0.293 19 -3.391 1 96.5 126 LEU A CA 1
ATOM 966 C C . LEU A 1 126 ? -0.929 17.641 -3.084 1 96.5 126 LEU A C 1
ATOM 968 O O . LEU A 1 126 ? -1.981 17.578 -2.443 1 96.5 126 LEU A O 1
ATOM 972 N N . ILE A 1 127 ? -0.287 16.609 -3.486 1 98.12 127 ILE A N 1
ATOM 973 C CA . ILE A 1 127 ? -0.774 15.25 -3.252 1 98.12 127 ILE A CA 1
ATOM 974 C C . ILE A 1 127 ? -0.833 14.977 -1.752 1 98.12 127 ILE A C 1
ATOM 976 O O . ILE A 1 127 ? -1.817 14.422 -1.254 1 98.12 127 ILE A O 1
ATOM 980 N N . ALA A 1 128 ? 0.195 15.352 -1.042 1 98.56 128 ALA A N 1
ATOM 981 C CA . ALA A 1 128 ? 0.234 15.164 0.407 1 98.56 128 ALA A CA 1
ATOM 982 C C . ALA A 1 128 ? -0.882 15.953 1.089 1 98.56 128 ALA A C 1
ATOM 984 O O . ALA A 1 128 ? -1.534 15.445 2.006 1 98.56 128 ALA A O 1
ATOM 985 N N . ARG A 1 129 ? -1.07 17.141 0.669 1 97.81 129 ARG A N 1
ATOM 986 C CA . ARG A 1 129 ? -2.113 17.984 1.241 1 97.81 129 ARG A CA 1
ATOM 987 C C . ARG A 1 129 ? -3.494 17.375 1.02 1 97.81 129 ARG A C 1
ATOM 989 O O . ARG A 1 129 ? -4.301 17.297 1.949 1 97.81 129 ARG A O 1
ATOM 996 N N . GLU A 1 130 ? -3.771 16.984 -0.181 1 97.31 130 GLU A N 1
ATOM 997 C CA . GLU A 1 130 ? -5.051 16.359 -0.507 1 97.31 130 GLU A CA 1
ATOM 998 C C . GLU A 1 130 ? -5.27 15.086 0.299 1 97.31 130 GLU A C 1
ATOM 1000 O O . GLU A 1 130 ? -6.379 14.812 0.761 1 97.31 130 GLU A O 1
ATOM 1005 N N . ALA A 1 131 ? -4.219 14.328 0.426 1 98.44 131 ALA A N 1
ATOM 1006 C CA . ALA A 1 131 ? -4.301 13.117 1.233 1 98.44 131 ALA A CA 1
ATOM 1007 C C . ALA A 1 131 ? -4.605 13.445 2.691 1 98.44 131 ALA A C 1
ATOM 1009 O O . ALA A 1 131 ? -5.398 12.758 3.338 1 98.44 131 ALA A O 1
ATOM 1010 N N . ALA A 1 132 ? -3.949 14.445 3.217 1 98.44 132 ALA A N 1
ATOM 1011 C CA . ALA A 1 132 ? -4.203 14.875 4.59 1 98.44 132 ALA A CA 1
ATOM 1012 C C . ALA A 1 132 ? -5.656 15.297 4.773 1 98.44 132 ALA A C 1
ATOM 1014 O O . ALA A 1 132 ? -6.289 14.953 5.773 1 98.44 132 ALA A O 1
ATOM 1015 N N . GLU A 1 133 ? -6.188 16.062 3.834 1 97.94 133 GLU A N 1
ATOM 1016 C CA . GLU A 1 133 ? -7.59 16.469 3.863 1 97.94 133 GLU A CA 1
ATOM 1017 C C . GLU A 1 133 ? -8.523 15.266 3.889 1 97.94 133 GLU A C 1
ATOM 1019 O O . GLU A 1 133 ? -9.484 15.234 4.652 1 97.94 133 GLU A O 1
ATOM 1024 N N . GLN A 1 134 ? -8.156 14.32 3.131 1 95.75 134 GLN A N 1
ATOM 1025 C CA . GLN A 1 134 ? -9.008 13.141 2.982 1 95.75 134 GLN A CA 1
ATOM 1026 C C . GLN A 1 134 ? -8.914 12.242 4.211 1 95.75 134 GLN A C 1
ATOM 1028 O O . GLN A 1 134 ? -9.93 11.703 4.668 1 95.75 134 GLN A O 1
ATOM 1033 N N . CYS A 1 135 ? -7.766 12.008 4.762 1 96.12 135 CYS A N 1
ATOM 1034 C CA . CYS A 1 135 ? -7.574 11.008 5.805 1 96.12 135 CYS A CA 1
ATOM 1035 C C . CYS A 1 135 ? -7.781 11.609 7.188 1 96.12 135 CYS A C 1
ATOM 1037 O O . CYS A 1 135 ? -7.641 10.922 8.195 1 96.12 135 CYS A O 1
ATOM 1039 N N . GLU A 1 136 ? -8.008 12.875 7.281 1 95.69 136 GLU A N 1
ATOM 1040 C CA . GLU A 1 136 ? -8.445 13.625 8.461 1 95.69 136 GLU A CA 1
ATOM 1041 C C . GLU A 1 136 ? -7.289 13.852 9.43 1 95.69 136 GLU A C 1
ATOM 1043 O O . GLU A 1 136 ? -7.504 14 10.633 1 95.69 136 GLU A O 1
ATOM 1048 N N . ARG A 1 137 ? -6.102 13.672 8.945 1 97 137 ARG A N 1
ATOM 1049 C CA . ARG A 1 137 ? -5.012 14.133 9.805 1 97 137 ARG A CA 1
ATOM 1050 C C . ARG A 1 137 ? -4.914 15.656 9.789 1 97 137 ARG A C 1
ATOM 1052 O O . ARG A 1 137 ? -5.461 16.312 8.898 1 97 137 ARG A O 1
ATOM 1059 N N . LEU A 1 138 ? -4.207 16.234 10.781 1 98 138 LEU A N 1
ATOM 1060 C CA . LEU A 1 138 ? -4.258 17.672 10.953 1 98 138 LEU A CA 1
ATOM 1061 C C . LEU A 1 138 ? -2.957 18.328 10.492 1 98 138 LEU A C 1
ATOM 1063 O O . LEU A 1 138 ? -2.859 19.562 10.43 1 98 138 LEU A O 1
ATOM 1067 N N . ASP A 1 139 ? -1.976 17.531 10.172 1 97.44 139 ASP A N 1
ATOM 1068 C CA . ASP A 1 139 ? -0.73 18.047 9.617 1 97.44 139 ASP A CA 1
ATOM 1069 C C . ASP A 1 139 ? -0.457 17.453 8.234 1 97.44 139 ASP A C 1
ATOM 1071 O O . ASP A 1 139 ? -1.122 16.516 7.816 1 97.44 139 ASP A O 1
ATOM 1075 N N . VAL A 1 140 ? 0.406 18.094 7.504 1 98 140 VAL A N 1
ATOM 1076 C CA . VAL A 1 140 ? 0.866 17.641 6.199 1 98 140 VAL A CA 1
ATOM 1077 C C . VAL A 1 140 ? 2.359 17.328 6.262 1 98 140 VAL A C 1
ATOM 1079 O O . VAL A 1 140 ? 3.164 18.172 6.656 1 98 140 VAL A O 1
ATOM 1082 N N . PRO A 1 141 ? 2.727 16.094 5.953 1 98.06 141 PRO A N 1
ATOM 1083 C CA . PRO A 1 141 ? 4.16 15.789 6.016 1 98.06 141 PRO A CA 1
ATOM 1084 C C . PRO A 1 141 ? 4.988 16.672 5.082 1 98.06 141 PRO A C 1
ATOM 1086 O O . PRO A 1 141 ? 4.566 16.938 3.955 1 98.06 141 PRO A O 1
ATOM 1089 N N . GLU A 1 142 ? 6.074 17.047 5.57 1 96 142 GLU A N 1
ATOM 1090 C CA . GLU A 1 142 ? 7.027 17.781 4.738 1 96 142 GLU A CA 1
ATOM 1091 C C . GLU A 1 142 ? 7.664 16.859 3.697 1 96 142 GLU A C 1
ATOM 1093 O O . GLU A 1 142 ? 8.023 15.719 4.004 1 96 142 GLU A O 1
ATOM 1098 N N . ILE A 1 143 ? 7.773 17.328 2.518 1 97.62 143 ILE A N 1
ATOM 1099 C CA . ILE A 1 143 ? 8.539 16.656 1.471 1 97.62 143 ILE A CA 1
ATOM 1100 C C . ILE A 1 143 ? 9.812 17.438 1.184 1 97.62 143 ILE A C 1
ATOM 1102 O O . ILE A 1 143 ? 9.766 18.547 0.625 1 97.62 143 ILE A O 1
ATOM 1106 N N . ALA A 1 144 ? 10.914 16.859 1.568 1 96.81 144 ALA A N 1
ATOM 1107 C CA . ALA A 1 144 ? 12.195 17.547 1.445 1 96.81 144 ALA A CA 1
ATOM 1108 C C . ALA A 1 144 ? 12.719 17.484 0.013 1 96.81 144 ALA A C 1
ATOM 1110 O O . ALA A 1 144 ? 12.234 16.688 -0.795 1 96.81 144 ALA A O 1
ATOM 1111 N N . ASP A 1 145 ? 13.695 18.375 -0.275 1 96.44 145 ASP A N 1
ATOM 1112 C CA . ASP A 1 145 ? 14.438 18.25 -1.524 1 96.44 145 ASP A CA 1
ATOM 1113 C C . ASP A 1 145 ? 15.242 16.953 -1.554 1 96.44 145 ASP A C 1
ATOM 1115 O O . ASP A 1 145 ? 15.805 16.547 -0.536 1 96.44 145 ASP A O 1
ATOM 1119 N N . PRO A 1 146 ? 15.281 16.375 -2.727 1 97.38 146 PRO A N 1
ATOM 1120 C CA . PRO A 1 146 ? 16.094 15.172 -2.812 1 97.38 146 PRO A CA 1
ATOM 1121 C C . PRO A 1 146 ? 17.562 15.422 -2.48 1 97.38 146 PRO A C 1
ATOM 1123 O O . PRO A 1 146 ? 18.109 16.469 -2.834 1 97.38 146 PRO A O 1
ATOM 1126 N N . LEU A 1 147 ? 18.156 14.562 -1.765 1 97.44 147 LEU A N 1
ATOM 1127 C CA . LEU A 1 147 ? 19.578 14.578 -1.453 1 97.44 147 LEU A CA 1
ATOM 1128 C C . LEU A 1 147 ? 20.25 13.281 -1.891 1 97.44 147 LEU A C 1
ATOM 1130 O O . LEU A 1 147 ? 19.609 12.227 -1.926 1 97.44 147 LEU A O 1
ATOM 1134 N N . PRO A 1 148 ? 21.578 13.414 -2.182 1 97.69 148 PRO A N 1
ATOM 1135 C CA . PRO A 1 148 ? 22.281 12.141 -2.346 1 97.69 148 PRO A CA 1
ATOM 1136 C C . PRO A 1 148 ? 22.172 11.242 -1.117 1 97.69 148 PRO A C 1
ATOM 1138 O O . PRO A 1 148 ? 22.203 11.727 0.015 1 97.69 148 PRO A O 1
ATOM 1141 N N . LEU A 1 149 ? 22.125 9.969 -1.352 1 97.88 149 LEU A N 1
ATOM 1142 C CA . LEU A 1 149 ? 21.906 8.984 -0.296 1 97.88 149 LEU A CA 1
ATOM 1143 C C . LEU A 1 149 ? 22.859 9.219 0.869 1 97.88 149 LEU A C 1
ATOM 1145 O O . LEU A 1 149 ? 22.422 9.305 2.021 1 97.88 149 LEU A O 1
ATOM 1149 N N . HIS A 1 150 ? 24.125 9.391 0.624 1 97.06 150 HIS A N 1
ATOM 1150 C CA . HIS A 1 150 ? 25.125 9.5 1.683 1 97.06 150 HIS A CA 1
ATOM 1151 C C . HIS A 1 150 ? 24.938 10.797 2.465 1 97.06 150 HIS A C 1
ATOM 1153 O O . HIS A 1 150 ? 25.141 10.828 3.682 1 97.06 150 HIS A O 1
ATOM 1159 N N . THR A 1 151 ? 24.609 11.836 1.774 1 97.69 151 THR A N 1
ATOM 1160 C CA . THR A 1 151 ? 24.328 13.109 2.432 1 97.69 151 THR A CA 1
ATOM 1161 C C . THR A 1 151 ? 23.125 13 3.357 1 97.69 151 THR A C 1
ATOM 1163 O O . THR A 1 151 ? 23.156 13.5 4.48 1 97.69 151 THR A O 1
ATOM 1166 N N . ALA A 1 152 ? 22.094 12.352 2.896 1 96.81 152 ALA A N 1
ATOM 1167 C CA . ALA A 1 152 ? 20.891 12.148 3.697 1 96.81 152 ALA A CA 1
ATOM 1168 C C . ALA A 1 152 ? 21.188 11.328 4.949 1 96.81 152 ALA A C 1
ATOM 1170 O O . ALA A 1 152 ? 20.672 11.617 6.027 1 96.81 152 ALA A O 1
ATOM 1171 N N . LEU A 1 153 ? 22.016 10.328 4.793 1 96.69 153 LEU A N 1
ATOM 1172 C CA . LEU A 1 153 ? 22.375 9.484 5.922 1 96.69 153 LEU A CA 1
ATOM 1173 C C . LEU A 1 153 ? 23.219 10.266 6.934 1 96.69 153 LEU A C 1
ATOM 1175 O O . LEU A 1 153 ? 23.047 10.094 8.141 1 96.69 153 LEU A O 1
ATOM 1179 N N . ASP A 1 154 ? 24.125 11.086 6.434 1 96.19 154 ASP A N 1
ATOM 1180 C CA . ASP A 1 154 ? 24.906 11.938 7.32 1 96.19 154 ASP A CA 1
ATOM 1181 C C . ASP A 1 154 ? 24 12.883 8.117 1 96.19 154 ASP A C 1
ATOM 1183 O O . ASP A 1 154 ? 24.219 13.086 9.312 1 96.19 154 ASP A O 1
ATOM 1187 N N . LEU A 1 155 ? 23.094 13.414 7.461 1 95 155 LEU A N 1
ATOM 1188 C CA . LEU A 1 155 ? 22.141 14.312 8.109 1 95 155 LEU A CA 1
ATOM 1189 C C . LEU A 1 155 ? 21.328 13.57 9.172 1 95 155 LEU A C 1
ATOM 1191 O O . LEU A 1 155 ? 21.078 14.102 10.258 1 95 155 LEU A O 1
ATOM 1195 N N . TRP A 1 156 ? 20.875 12.352 8.828 1 94.44 156 TRP A N 1
ATOM 1196 C CA . TRP A 1 156 ? 20.156 11.523 9.781 1 94.44 156 TRP A CA 1
ATOM 1197 C C . TRP A 1 156 ? 20.969 11.312 11.055 1 94.44 156 TRP A C 1
ATOM 1199 O O . TRP A 1 156 ? 20.453 11.461 12.164 1 94.44 156 TRP A O 1
ATOM 1209 N N . ALA A 1 157 ? 22.188 10.984 10.93 1 92.88 157 ALA A N 1
ATOM 1210 C CA . ALA A 1 157 ? 23.078 10.711 12.047 1 92.88 157 ALA A CA 1
ATOM 1211 C C . ALA A 1 157 ? 23.203 11.938 12.953 1 92.88 157 ALA A C 1
ATOM 1213 O O . ALA A 1 157 ? 23.312 11.805 14.18 1 92.88 157 ALA A O 1
ATOM 1214 N N . ARG A 1 158 ? 23.141 13.094 12.391 1 91.75 158 ARG A N 1
ATOM 1215 C CA . ARG A 1 158 ? 23.344 14.336 13.125 1 91.75 158 ARG A CA 1
ATOM 1216 C C . ARG A 1 158 ? 22.062 14.758 13.844 1 91.75 158 ARG A C 1
ATOM 1218 O O . ARG A 1 158 ? 22.094 15.25 14.969 1 91.75 158 ARG A O 1
ATOM 1225 N N . GLN A 1 159 ? 20.984 14.57 13.18 1 85.38 159 GLN A N 1
ATOM 1226 C CA . GLN A 1 159 ? 19.703 15.102 13.656 1 85.38 159 GLN A CA 1
ATOM 1227 C C . GLN A 1 159 ? 19.016 14.117 14.594 1 85.38 159 GLN A C 1
ATOM 1229 O O . GLN A 1 159 ? 18.328 14.516 15.531 1 85.38 159 GLN A O 1
ATOM 1234 N N . ASP A 1 160 ? 19.062 12.867 14.258 1 69.88 160 ASP A N 1
ATOM 1235 C CA . ASP A 1 160 ? 18.312 11.852 14.977 1 69.88 160 ASP A CA 1
ATOM 1236 C C . ASP A 1 160 ? 19.219 10.711 15.438 1 69.88 160 ASP A C 1
ATOM 1238 O O . ASP A 1 160 ? 19 9.555 15.07 1 69.88 160 ASP A O 1
ATOM 1242 N N . PRO A 1 161 ? 20.094 10.93 16.422 1 64.25 161 PRO A N 1
ATOM 1243 C CA . PRO A 1 161 ? 21.188 9.984 16.641 1 64.25 161 PRO A CA 1
ATOM 1244 C C . PRO A 1 161 ? 20.719 8.68 17.281 1 64.25 161 PRO A C 1
ATOM 1246 O O . PRO A 1 161 ? 21.391 7.652 17.172 1 64.25 161 PRO A O 1
ATOM 1249 N N . VAL A 1 162 ? 19.578 8.805 17.766 1 70.69 162 VAL A N 1
ATOM 1250 C CA . VAL A 1 162 ? 19.219 7.598 18.5 1 70.69 162 VAL A CA 1
ATOM 1251 C C . VAL A 1 162 ? 18.078 6.883 17.781 1 70.69 162 VAL A C 1
ATOM 1253 O O . VAL A 1 162 ? 17.766 5.73 18.094 1 70.69 162 VAL A O 1
ATOM 1256 N N . ALA A 1 163 ? 17.594 7.41 16.719 1 87.12 163 ALA A N 1
ATOM 1257 C CA . ALA A 1 163 ? 16.469 6.789 16.047 1 87.12 163 ALA A CA 1
ATOM 1258 C C . ALA A 1 163 ? 16.938 5.801 14.977 1 87.12 163 ALA A C 1
ATOM 1260 O O . ALA A 1 163 ? 17.75 6.148 14.125 1 87.12 163 ALA A O 1
ATOM 1261 N N . PRO A 1 164 ? 16.516 4.578 15.125 1 94.06 164 PRO A N 1
ATOM 1262 C CA . PRO A 1 164 ? 16.938 3.623 14.102 1 94.06 164 PRO A CA 1
ATOM 1263 C C . PRO A 1 164 ? 16.375 3.949 12.719 1 94.06 164 PRO A C 1
ATOM 1265 O O . PRO A 1 164 ? 15.273 4.5 12.617 1 94.06 164 PRO A O 1
ATOM 1268 N N . LEU A 1 165 ? 17.156 3.73 11.781 1 95.88 165 LEU A N 1
ATOM 1269 C CA . LEU A 1 165 ? 16.734 3.738 10.383 1 95.88 165 LEU A CA 1
ATOM 1270 C C . LEU A 1 165 ? 16.625 2.318 9.844 1 95.88 165 LEU A C 1
ATOM 1272 O O . LEU A 1 165 ? 17.625 1.673 9.562 1 95.88 165 LEU A O 1
ATOM 1276 N N . PHE A 1 166 ? 15.406 1.852 9.75 1 96.69 166 PHE A N 1
ATOM 1277 C CA . PHE A 1 166 ? 15.195 0.516 9.211 1 96.69 166 PHE A CA 1
ATOM 1278 C C . PHE A 1 166 ? 15.359 0.516 7.691 1 96.69 166 PHE A C 1
ATOM 1280 O O . PHE A 1 166 ? 14.844 1.398 7.008 1 96.69 166 PHE A O 1
ATOM 1287 N N . LEU A 1 167 ? 16.094 -0.401 7.188 1 96.75 167 LEU A N 1
ATOM 1288 C CA . LEU A 1 167 ? 16.375 -0.565 5.766 1 96.75 167 LEU A CA 1
ATOM 1289 C C . LEU A 1 167 ? 15.672 -1.807 5.219 1 96.75 167 LEU A C 1
ATOM 1291 O O . LEU A 1 167 ? 15.93 -2.922 5.676 1 96.75 167 LEU A O 1
ATOM 1295 N N . GLY A 1 168 ? 14.734 -1.577 4.27 1 92.75 168 GLY A N 1
ATOM 1296 C CA . GLY A 1 168 ? 14.141 -2.727 3.602 1 92.75 168 GLY A CA 1
ATOM 1297 C C . GLY A 1 168 ? 15.141 -3.531 2.797 1 92.75 168 GLY A C 1
ATOM 1298 O O . GLY A 1 168 ? 15.633 -3.066 1.766 1 92.75 168 GLY A O 1
ATOM 1299 N N . ALA A 1 169 ? 15.477 -4.691 3.281 1 83.5 169 ALA A N 1
ATOM 1300 C CA . ALA A 1 169 ? 16.438 -5.562 2.613 1 83.5 169 ALA A CA 1
ATOM 1301 C C . ALA A 1 169 ? 15.75 -6.477 1.61 1 83.5 169 ALA A C 1
ATOM 1303 O O . ALA A 1 169 ? 14.594 -6.863 1.808 1 83.5 169 ALA A O 1
ATOM 1304 N N . GLU A 1 170 ? 16.609 -6.598 0.548 1 70.44 170 GLU A N 1
ATOM 1305 C CA . GLU A 1 170 ? 16.125 -7.586 -0.409 1 70.44 170 GLU A CA 1
ATOM 1306 C C . GLU A 1 170 ? 16.344 -9.008 0.105 1 70.44 170 GLU A C 1
ATOM 1308 O O . GLU A 1 170 ? 17.312 -9.266 0.833 1 70.44 170 GLU A O 1
ATOM 1313 N N . ARG A 1 171 ? 15.555 -9.992 -0.183 1 61.94 171 ARG A N 1
ATOM 1314 C CA . ARG A 1 171 ? 15.547 -11.453 -0.084 1 61.94 171 ARG A CA 1
ATOM 1315 C C . ARG A 1 171 ? 16.188 -11.914 1.218 1 61.94 171 ARG A C 1
ATOM 1317 O O . ARG A 1 171 ? 17.422 -12.008 1.312 1 61.94 171 ARG A O 1
ATOM 1324 N N . GLY A 1 172 ? 15.461 -12.289 2.365 1 61.53 172 GLY A N 1
ATOM 1325 C CA . GLY A 1 172 ? 15.836 -13.117 3.5 1 61.53 172 GLY A CA 1
ATOM 1326 C C . GLY A 1 172 ? 17.188 -12.742 4.094 1 61.53 172 GLY A C 1
ATOM 1327 O O . GLY A 1 172 ? 17.719 -13.453 4.941 1 61.53 172 GLY A O 1
ATOM 1328 N N . ALA A 1 173 ? 17.641 -11.594 3.732 1 73.31 173 ALA A N 1
ATOM 1329 C CA . ALA A 1 173 ? 19 -11.258 4.176 1 73.31 173 ALA A CA 1
ATOM 1330 C C . ALA A 1 173 ? 18.969 -10.547 5.527 1 73.31 173 ALA A C 1
ATOM 1332 O O . ALA A 1 173 ? 20.016 -10.195 6.07 1 73.31 173 ALA A O 1
ATOM 1333 N N . ALA A 1 174 ? 17.828 -10.523 6.074 1 89.88 174 ALA A N 1
ATOM 1334 C CA . ALA A 1 174 ? 17.672 -9.773 7.316 1 89.88 174 ALA A CA 1
ATOM 1335 C C . ALA A 1 174 ? 16.5 -10.312 8.141 1 89.88 174 ALA A C 1
ATOM 1337 O O . ALA A 1 174 ? 15.625 -11.008 7.609 1 89.88 174 ALA A O 1
ATOM 1338 N N . PRO A 1 175 ? 16.562 -10.117 9.438 1 93.12 175 PRO A N 1
ATOM 1339 C CA . PRO A 1 175 ? 15.406 -10.523 10.242 1 93.12 175 PRO A CA 1
ATOM 1340 C C . PRO A 1 175 ? 14.117 -9.805 9.828 1 93.12 175 PRO A C 1
ATOM 1342 O O . PRO A 1 175 ? 14.172 -8.688 9.312 1 93.12 175 PRO A O 1
ATOM 1345 N N . PRO A 1 176 ? 13.008 -10.516 10.023 1 94.56 176 PRO A N 1
ATOM 1346 C CA . PRO A 1 176 ? 11.734 -9.859 9.719 1 94.56 176 PRO A CA 1
ATOM 1347 C C . PRO A 1 176 ? 11.523 -8.57 10.508 1 94.56 176 PRO A C 1
ATOM 1349 O O . PRO A 1 176 ? 11.898 -8.5 11.68 1 94.56 176 PRO A O 1
ATOM 1352 N N . LEU A 1 177 ? 10.898 -7.594 9.883 1 95.12 177 LEU A N 1
ATOM 1353 C CA . LEU A 1 177 ? 10.672 -6.281 10.477 1 95.12 177 LEU A CA 1
ATOM 1354 C C . LEU A 1 177 ? 9.93 -6.406 11.797 1 95.12 177 LEU A C 1
ATOM 1356 O O . LEU A 1 177 ? 10.336 -5.824 12.805 1 95.12 177 LEU A O 1
ATOM 1360 N N . ALA A 1 178 ? 8.867 -7.176 11.836 1 94.62 178 ALA A N 1
ATOM 1361 C CA . ALA A 1 178 ? 8.047 -7.301 13.039 1 94.62 178 ALA A CA 1
ATOM 1362 C C . ALA A 1 178 ? 8.867 -7.887 14.195 1 94.62 178 ALA A C 1
ATOM 1364 O O . ALA A 1 178 ? 8.734 -7.445 15.336 1 94.62 178 ALA A O 1
ATOM 1365 N N . GLU A 1 179 ? 9.648 -8.875 13.898 1 93.25 179 GLU A N 1
ATOM 1366 C CA . GLU A 1 179 ? 10.477 -9.5 14.914 1 93.25 179 GLU A CA 1
ATOM 1367 C C . GLU A 1 179 ? 11.516 -8.516 15.461 1 93.25 179 GLU A C 1
ATOM 1369 O O . GLU A 1 179 ? 11.758 -8.469 16.672 1 93.25 179 GLU A O 1
ATOM 1374 N N . THR A 1 180 ? 12.109 -7.773 14.57 1 93.94 180 THR A N 1
ATOM 1375 C CA . THR A 1 180 ? 13.094 -6.766 14.961 1 93.94 180 THR A CA 1
ATOM 1376 C C . THR A 1 180 ? 12.469 -5.723 15.875 1 93.94 180 THR A C 1
ATOM 1378 O O . THR A 1 180 ? 13.078 -5.312 16.875 1 93.94 180 THR A O 1
ATOM 1381 N N . LEU A 1 181 ? 11.234 -5.336 15.586 1 93.12 181 LEU A N 1
ATOM 1382 C CA . LEU A 1 181 ? 10.531 -4.324 16.359 1 93.12 181 LEU A CA 1
ATOM 1383 C C . LEU A 1 181 ? 10.125 -4.875 17.734 1 93.12 181 LEU A C 1
ATOM 1385 O O . LEU A 1 181 ? 10.039 -4.129 18.703 1 93.12 181 LEU A O 1
ATOM 1389 N N . ARG A 1 182 ? 9.812 -6.145 17.781 1 88.44 182 ARG A N 1
ATOM 1390 C CA . ARG A 1 182 ? 9.461 -6.785 19.047 1 88.44 182 ARG A CA 1
ATOM 1391 C C . ARG A 1 182 ? 10.648 -6.824 20 1 88.44 182 ARG A C 1
ATOM 1393 O O . ARG A 1 182 ? 10.484 -6.703 21.203 1 88.44 182 ARG A O 1
ATOM 1400 N N . GLN A 1 183 ? 11.758 -7.004 19.422 1 88.44 183 GLN A N 1
ATOM 1401 C CA . GLN A 1 183 ? 12.969 -7.113 20.219 1 88.44 183 GLN A CA 1
ATOM 1402 C C . GLN A 1 183 ? 13.406 -5.746 20.734 1 88.44 183 GLN A C 1
ATOM 1404 O O . GLN A 1 183 ? 13.906 -5.637 21.859 1 88.44 183 GLN A O 1
ATOM 1409 N N . ALA A 1 184 ? 13.227 -4.727 19.969 1 81.31 184 ALA A N 1
ATOM 1410 C CA . ALA A 1 184 ? 13.602 -3.371 20.375 1 81.31 184 ALA A CA 1
ATOM 1411 C C . ALA A 1 184 ? 12.734 -2.338 19.656 1 81.31 184 ALA A C 1
ATOM 1413 O O . ALA A 1 184 ? 12.922 -2.066 18.469 1 81.31 184 ALA A O 1
ATOM 1414 N N . SER A 1 185 ? 11.828 -1.837 20.484 1 78.25 185 SER A N 1
ATOM 1415 C CA . SER A 1 185 ? 10.969 -0.814 19.906 1 78.25 185 SER A CA 1
ATOM 1416 C C . SER A 1 185 ? 11.602 0.568 20 1 78.25 185 SER A C 1
ATOM 1418 O O . SER A 1 185 ? 12.133 0.942 21.047 1 78.25 185 SER A O 1
ATOM 1420 N N . PRO A 1 186 ? 11.5 1.229 18.875 1 80.12 186 PRO A N 1
ATOM 1421 C CA . PRO A 1 186 ? 12.102 2.562 18.922 1 80.12 186 PRO A CA 1
ATOM 1422 C C . PRO A 1 186 ? 11.383 3.51 19.875 1 80.12 186 PRO A C 1
ATOM 1424 O O . PRO A 1 186 ? 10.156 3.438 20.016 1 80.12 186 PRO A O 1
ATOM 1427 N N . ALA A 1 187 ? 12.219 4.277 20.531 1 69.06 187 ALA A N 1
ATOM 1428 C CA . ALA A 1 187 ? 11.672 5.254 21.469 1 69.06 187 ALA A CA 1
ATOM 1429 C C . ALA A 1 187 ? 11.023 6.422 20.734 1 69.06 187 ALA A C 1
ATOM 1431 O O . ALA A 1 187 ? 10.125 7.078 21.266 1 69.06 187 ALA A O 1
ATOM 1432 N N . SER A 1 188 ? 11.578 6.703 19.625 1 74.44 188 SER A N 1
ATOM 1433 C CA . SER A 1 188 ? 11.094 7.797 18.781 1 74.44 188 SER A CA 1
ATOM 1434 C C . SER A 1 188 ? 10.719 7.305 17.391 1 74.44 188 SER A C 1
ATOM 1436 O O . SER A 1 188 ? 10.883 6.121 17.078 1 74.44 188 SER A O 1
ATOM 1438 N N . GLY A 1 189 ? 10.094 8.234 16.656 1 76.75 189 GLY A N 1
ATOM 1439 C CA . GLY A 1 189 ? 9.648 7.863 15.32 1 76.75 189 GLY A CA 1
ATOM 1440 C C . GLY A 1 189 ? 10.766 7.324 14.453 1 76.75 189 GLY A C 1
ATOM 1441 O O . GLY A 1 189 ? 11.727 8.039 14.148 1 76.75 189 GLY A O 1
ATOM 1442 N N . PRO A 1 190 ? 10.758 6.098 14.117 1 92.56 190 PRO A N 1
ATOM 1443 C CA . PRO A 1 190 ? 11.828 5.469 13.328 1 92.56 190 PRO A CA 1
ATOM 1444 C C . PRO A 1 190 ? 11.852 5.945 11.883 1 92.56 190 PRO A C 1
ATOM 1446 O O . PRO A 1 190 ? 10.891 6.566 11.414 1 92.56 190 PRO A O 1
ATOM 1449 N N . GLY A 1 191 ? 13.07 5.805 11.281 1 96.25 191 GLY A N 1
ATOM 1450 C CA . GLY A 1 191 ? 13.18 5.98 9.836 1 96.25 191 GLY A CA 1
ATOM 1451 C C . GLY A 1 191 ? 12.922 4.703 9.062 1 96.25 191 GLY A C 1
ATOM 1452 O O . GLY A 1 191 ? 13.117 3.604 9.578 1 96.25 191 GLY A O 1
ATOM 1453 N N . TRP A 1 192 ? 12.445 4.848 7.902 1 97.56 192 TRP A N 1
ATOM 1454 C CA . TRP A 1 192 ? 12.203 3.762 6.957 1 97.56 192 TRP A CA 1
ATOM 1455 C C . TRP A 1 192 ? 12.836 4.066 5.605 1 97.56 192 TRP A C 1
ATOM 1457 O O . TRP A 1 192 ? 12.398 4.973 4.895 1 97.56 192 TRP A O 1
ATOM 1467 N N . LEU A 1 193 ? 13.898 3.35 5.277 1 98.06 193 LEU A N 1
ATOM 1468 C CA . LEU A 1 193 ? 14.641 3.576 4.047 1 98.06 193 LEU A CA 1
ATOM 1469 C C . LEU A 1 193 ? 14.273 2.541 2.988 1 98.06 193 LEU A C 1
ATOM 1471 O O . LEU A 1 193 ? 14.414 1.337 3.219 1 98.06 193 LEU A O 1
ATOM 1475 N N . VAL A 1 194 ? 13.844 2.98 1.861 1 97.88 194 VAL A N 1
ATOM 1476 C CA . VAL A 1 194 ? 13.453 2.117 0.751 1 97.88 194 VAL A CA 1
ATOM 1477 C C . VAL A 1 194 ? 14.242 2.498 -0.5 1 97.88 194 VAL A C 1
ATOM 1479 O O . VAL A 1 194 ? 14.336 3.678 -0.847 1 97.88 194 VAL A O 1
ATOM 1482 N N . GLY A 1 195 ? 14.766 1.566 -1.181 1 97 195 GLY A N 1
ATOM 1483 C CA . GLY A 1 195 ? 15.578 1.782 -2.367 1 97 195 GLY A CA 1
ATOM 1484 C C . GLY A 1 195 ? 14.758 1.983 -3.625 1 97 195 GLY A C 1
ATOM 1485 O O . GLY A 1 195 ? 13.523 1.996 -3.572 1 97 195 GLY A O 1
ATOM 1486 N N . PRO A 1 196 ? 15.508 2.225 -4.758 1 96.31 196 PRO A N 1
ATOM 1487 C CA . PRO A 1 196 ? 14.828 2.455 -6.035 1 96.31 196 PRO A CA 1
ATOM 1488 C C . PRO A 1 196 ? 14.336 1.163 -6.688 1 96.31 196 PRO A C 1
ATOM 1490 O O . PRO A 1 196 ? 14.578 0.073 -6.16 1 96.31 196 PRO A O 1
ATOM 1493 N N . GLU A 1 197 ? 13.625 1.237 -7.805 1 93.62 197 GLU A N 1
ATOM 1494 C CA . GLU A 1 197 ? 13.117 0.093 -8.555 1 93.62 197 GLU A CA 1
ATOM 1495 C C . GLU A 1 197 ? 14.234 -0.891 -8.891 1 93.62 197 GLU A C 1
ATOM 1497 O O . GLU A 1 197 ? 14.039 -2.105 -8.82 1 93.62 197 GLU A O 1
ATOM 1502 N N . GLY A 1 198 ? 15.359 -0.416 -9.172 1 92.06 198 GLY A N 1
ATOM 1503 C CA . GLY A 1 198 ? 16.5 -1.254 -9.539 1 92.06 198 GLY A CA 1
ATOM 1504 C C . GLY A 1 198 ? 17.297 -1.72 -8.344 1 92.06 198 GLY A C 1
ATOM 1505 O O . GLY A 1 198 ? 18.344 -2.365 -8.5 1 92.06 198 GLY A O 1
ATOM 1506 N N . GLY A 1 199 ? 16.844 -1.417 -7.105 1 93.5 199 GLY A N 1
ATOM 1507 C CA . GLY A 1 199 ? 17.594 -1.755 -5.906 1 93.5 199 GLY A CA 1
ATOM 1508 C C . GLY A 1 199 ? 18.828 -0.895 -5.715 1 93.5 199 GLY A C 1
ATOM 1509 O O . GLY A 1 199 ? 19.203 -0.133 -6.605 1 93.5 199 GLY A O 1
ATOM 1510 N N . PHE A 1 200 ? 19.422 -1.057 -4.539 1 94.88 200 PHE A N 1
ATOM 1511 C CA . PHE A 1 200 ? 20.688 -0.366 -4.262 1 94.88 200 PHE A CA 1
ATOM 1512 C C . PHE A 1 200 ? 21.844 -1.039 -4.984 1 94.88 200 PHE A C 1
ATOM 1514 O O . PHE A 1 200 ? 21.891 -2.268 -5.074 1 94.88 200 PHE A O 1
ATOM 1521 N N . ALA A 1 201 ? 22.703 -0.232 -5.445 1 94.88 201 ALA A N 1
ATOM 1522 C CA . ALA A 1 201 ? 23.969 -0.814 -5.891 1 94.88 201 ALA A CA 1
ATOM 1523 C C . ALA A 1 201 ? 24.703 -1.48 -4.73 1 94.88 201 ALA A C 1
ATOM 1525 O O . ALA A 1 201 ? 24.641 -1.016 -3.592 1 94.88 201 ALA A O 1
ATOM 1526 N N . PRO A 1 202 ? 25.469 -2.51 -5.055 1 93.81 202 PRO A N 1
ATOM 1527 C CA . PRO A 1 202 ? 26.141 -3.238 -3.984 1 93.81 202 PRO A CA 1
ATOM 1528 C C . PRO A 1 202 ? 27 -2.33 -3.105 1 93.81 202 PRO A C 1
ATOM 1530 O O . PRO A 1 202 ? 26.938 -2.418 -1.876 1 93.81 202 PRO A O 1
ATOM 1533 N N . ALA A 1 203 ? 27.75 -1.427 -3.693 1 94.62 203 ALA A N 1
ATOM 1534 C CA . ALA A 1 203 ? 28.594 -0.506 -2.945 1 94.62 203 ALA A CA 1
ATOM 1535 C C . ALA A 1 203 ? 27.766 0.417 -2.061 1 94.62 203 ALA A C 1
ATOM 1537 O O . ALA A 1 203 ? 28.156 0.73 -0.935 1 94.62 203 ALA A O 1
ATOM 1538 N N . GLU A 1 204 ? 26.625 0.843 -2.555 1 94.69 204 GLU A N 1
ATOM 1539 C CA . GLU A 1 204 ? 25.703 1.676 -1.786 1 94.69 204 GLU A CA 1
ATOM 1540 C C . GLU A 1 204 ? 25.141 0.919 -0.582 1 94.69 204 GLU A C 1
ATOM 1542 O O . GLU A 1 204 ? 25.109 1.449 0.531 1 94.69 204 GLU A O 1
ATOM 1547 N N . LEU A 1 205 ? 24.719 -0.24 -0.896 1 93.44 205 LEU A N 1
ATOM 1548 C CA . LEU A 1 205 ? 24.141 -1.065 0.156 1 93.44 205 LEU A CA 1
ATOM 1549 C C . LEU A 1 205 ? 25.156 -1.331 1.264 1 93.44 205 LEU A C 1
ATOM 1551 O O . LEU A 1 205 ? 24.828 -1.252 2.449 1 93.44 205 LEU A O 1
ATOM 1555 N N . ASP A 1 206 ? 26.344 -1.645 0.906 1 94.38 206 ASP A N 1
ATOM 1556 C CA . ASP A 1 206 ? 27.406 -1.875 1.868 1 94.38 206 ASP A CA 1
ATOM 1557 C C . ASP A 1 206 ? 27.656 -0.637 2.729 1 94.38 206 ASP A C 1
ATOM 1559 O O . ASP A 1 206 ? 27.797 -0.741 3.949 1 94.38 206 ASP A O 1
ATOM 1563 N N . ALA A 1 207 ? 27.719 0.469 2.109 1 95.44 207 ALA A N 1
ATOM 1564 C CA . ALA A 1 207 ? 27.953 1.727 2.816 1 95.44 207 ALA A CA 1
ATOM 1565 C C . ALA A 1 207 ? 26.812 2.027 3.781 1 95.44 207 ALA A C 1
ATOM 1567 O O . ALA A 1 207 ? 27.031 2.498 4.898 1 95.44 207 ALA A O 1
ATOM 1568 N N . VAL A 1 208 ? 25.609 1.773 3.35 1 95.88 208 VAL A N 1
ATOM 1569 C CA . VAL A 1 208 ? 24.422 2.014 4.172 1 95.88 208 VAL A CA 1
ATOM 1570 C C . VAL A 1 208 ? 24.453 1.104 5.395 1 95.88 208 VAL A C 1
ATOM 1572 O O . VAL A 1 208 ? 24.266 1.563 6.523 1 95.88 208 VAL A O 1
ATOM 1575 N N . ARG A 1 209 ? 24.734 -0.119 5.176 1 94.06 209 ARG A N 1
ATOM 1576 C CA . ARG A 1 209 ? 24.688 -1.137 6.223 1 94.06 209 ARG A CA 1
ATOM 1577 C C . ARG A 1 209 ? 25.766 -0.895 7.266 1 94.06 209 ARG A C 1
ATOM 1579 O O . ARG A 1 209 ? 25.656 -1.352 8.406 1 94.06 209 ARG A O 1
ATOM 1586 N N . ARG A 1 210 ? 26.797 -0.203 6.898 1 94.81 210 ARG A N 1
ATOM 1587 C CA . ARG A 1 210 ? 27.906 0.051 7.805 1 94.81 210 ARG A CA 1
ATOM 1588 C C . ARG A 1 210 ? 27.562 1.144 8.812 1 94.81 210 ARG A C 1
ATOM 1590 O O . ARG A 1 210 ? 28.266 1.334 9.797 1 94.81 210 ARG A O 1
ATOM 1597 N N . ARG A 1 211 ? 26.531 1.877 8.516 1 94.88 211 ARG A N 1
ATOM 1598 C CA . ARG A 1 211 ? 26.109 2.908 9.461 1 94.88 211 ARG A CA 1
ATOM 1599 C C . ARG A 1 211 ? 25.484 2.289 10.711 1 94.88 211 ARG A C 1
ATOM 1601 O O . ARG A 1 211 ? 24.609 1.438 10.609 1 94.88 211 ARG A O 1
ATOM 1608 N N . PRO A 1 212 ? 25.906 2.764 11.945 1 93.38 212 PRO A N 1
ATOM 1609 C CA . PRO A 1 212 ? 25.484 2.09 13.18 1 93.38 212 PRO A CA 1
ATOM 1610 C C . PRO A 1 212 ? 24 2.24 13.453 1 93.38 212 PRO A C 1
ATOM 1612 O O . PRO A 1 212 ? 23.406 1.413 14.156 1 93.38 212 PRO A O 1
ATOM 1615 N N . PHE A 1 213 ? 23.391 3.225 12.961 1 93.56 213 PHE A N 1
ATOM 1616 C CA . PHE A 1 213 ? 21.984 3.482 13.234 1 93.56 213 PHE A CA 1
ATOM 1617 C C . PHE A 1 213 ? 21.094 2.77 12.219 1 93.56 213 PHE A C 1
ATOM 1619 O O . PHE A 1 213 ? 19.875 2.803 12.336 1 93.56 213 PHE A O 1
ATOM 1626 N N . VAL 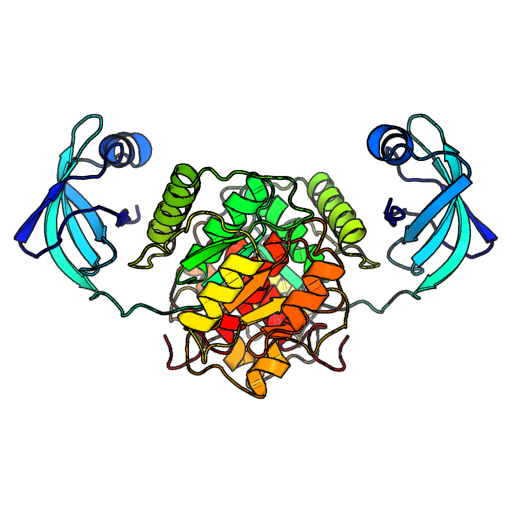A 1 214 ? 21.656 2.131 11.188 1 95.38 214 VAL A N 1
ATOM 1627 C CA . VAL A 1 214 ? 20.875 1.444 10.164 1 95.38 214 VAL A CA 1
ATOM 1628 C C . VAL A 1 214 ? 20.609 0.005 10.594 1 95.38 214 VAL A C 1
ATOM 1630 O O . VAL A 1 214 ? 21.516 -0.705 11.016 1 95.38 214 VAL A O 1
ATOM 1633 N N . VAL A 1 215 ? 19.359 -0.421 10.469 1 95.25 215 VAL A N 1
ATOM 1634 C CA . VAL A 1 215 ? 18.953 -1.771 10.844 1 95.25 215 VAL A CA 1
ATOM 1635 C C . VAL A 1 215 ? 18.266 -2.447 9.656 1 95.25 215 VAL A C 1
ATOM 1637 O O . VAL A 1 215 ? 17.109 -2.166 9.359 1 95.25 215 VAL A O 1
ATOM 1640 N N . PRO A 1 216 ? 18.953 -3.346 8.961 1 95.62 216 PRO A N 1
ATOM 1641 C CA . PRO A 1 216 ? 18.312 -4.07 7.863 1 95.62 216 PRO A CA 1
ATOM 1642 C C . PRO A 1 216 ? 17.188 -4.992 8.344 1 95.62 216 PRO A C 1
ATOM 1644 O O . PRO A 1 216 ? 17.328 -5.66 9.367 1 95.62 216 PRO A O 1
ATOM 1647 N N . VAL A 1 217 ? 16.094 -4.984 7.637 1 95.94 217 VAL A N 1
ATOM 1648 C CA . VAL A 1 217 ? 14.953 -5.836 7.969 1 95.94 217 VAL A CA 1
ATOM 1649 C C . VAL A 1 217 ? 14.32 -6.375 6.688 1 95.94 217 VAL A C 1
ATOM 1651 O O . VAL A 1 217 ? 14.492 -5.797 5.613 1 95.94 217 VAL A O 1
ATOM 1654 N N . ALA A 1 218 ? 13.562 -7.477 6.828 1 95 218 ALA A N 1
ATOM 1655 C CA . ALA A 1 218 ? 12.93 -8.125 5.68 1 95 218 ALA A CA 1
ATOM 1656 C C . ALA A 1 218 ? 11.414 -7.988 5.738 1 95 218 ALA A C 1
ATOM 1658 O O . ALA A 1 218 ? 10.82 -7.992 6.82 1 95 218 ALA A O 1
ATOM 1659 N N . LEU A 1 219 ? 10.805 -7.836 4.531 1 95 219 LEU A N 1
ATOM 1660 C CA . LEU A 1 219 ? 9.352 -7.816 4.375 1 95 219 LEU A CA 1
ATOM 1661 C C . LEU A 1 219 ? 8.859 -9.086 3.691 1 95 219 LEU A C 1
ATOM 1663 O O . LEU A 1 219 ? 8.203 -9.023 2.65 1 95 219 LEU A O 1
ATOM 1667 N N . GLY A 1 220 ? 9.305 -10.211 4.234 1 93.62 220 GLY A N 1
ATOM 1668 C CA . GLY A 1 220 ? 8.836 -11.484 3.717 1 93.62 220 GLY A CA 1
ATOM 1669 C C . GLY A 1 220 ? 9.703 -12.031 2.598 1 93.62 220 GLY A C 1
ATOM 1670 O O . GLY A 1 220 ? 10.781 -11.5 2.33 1 93.62 220 GLY A O 1
ATOM 1671 N N . PRO A 1 221 ? 9.242 -13.078 1.952 1 92.69 221 PRO A N 1
ATOM 1672 C CA . PRO A 1 221 ? 10.078 -13.836 1.021 1 92.69 221 PRO A CA 1
ATOM 1673 C C . PRO A 1 221 ? 10.008 -13.305 -0.407 1 92.69 221 PRO A C 1
ATOM 1675 O O . PRO A 1 221 ? 10.797 -13.711 -1.264 1 92.69 221 PRO A O 1
ATOM 1678 N N . ARG A 1 222 ? 9.133 -12.414 -0.744 1 94.5 222 ARG A N 1
ATOM 1679 C CA . ARG A 1 222 ? 8.914 -11.961 -2.111 1 94.5 222 ARG A CA 1
ATOM 1680 C C . ARG A 1 222 ? 9.641 -10.641 -2.373 1 94.5 222 ARG A C 1
ATOM 1682 O O . ARG A 1 222 ? 9.961 -9.906 -1.436 1 94.5 222 ARG A O 1
ATOM 1689 N N . ILE A 1 223 ? 9.898 -10.391 -3.57 1 94.12 223 ILE A N 1
ATOM 1690 C CA . ILE A 1 223 ? 10.484 -9.117 -3.971 1 94.12 223 ILE A CA 1
ATOM 1691 C C . ILE A 1 223 ? 9.375 -8.078 -4.16 1 94.12 223 ILE A C 1
ATOM 1693 O O . ILE A 1 223 ? 8.617 -8.133 -5.129 1 94.12 223 ILE A O 1
ATOM 1697 N N . LEU A 1 224 ? 9.352 -7.148 -3.291 1 96.38 224 LEU A N 1
ATOM 1698 C CA . LEU A 1 224 ? 8.328 -6.109 -3.383 1 96.38 224 LEU A CA 1
ATOM 1699 C C . LEU A 1 224 ? 8.805 -4.957 -4.262 1 96.38 224 LEU A C 1
ATOM 1701 O O . LEU A 1 224 ? 9.984 -4.586 -4.227 1 96.38 224 LEU A O 1
ATOM 1705 N N . ARG A 1 225 ? 7.914 -4.426 -5.066 1 97 225 ARG A N 1
ATOM 1706 C CA . ARG A 1 225 ? 8.211 -3.137 -5.684 1 97 225 ARG A CA 1
ATOM 1707 C C . ARG A 1 225 ? 8.484 -2.072 -4.625 1 97 225 ARG A C 1
ATOM 1709 O O . ARG A 1 225 ? 8.023 -2.188 -3.488 1 97 225 ARG A O 1
ATOM 1716 N N . ALA A 1 226 ? 9.156 -1.033 -5.008 1 97.12 226 ALA A N 1
ATOM 1717 C CA . ALA A 1 226 ? 9.617 -0.011 -4.07 1 97.12 226 ALA A CA 1
ATOM 1718 C C . ALA A 1 226 ? 8.445 0.65 -3.355 1 97.12 226 ALA A C 1
ATOM 1720 O O . ALA A 1 226 ? 8.477 0.833 -2.137 1 97.12 226 ALA A O 1
ATOM 1721 N N . GLU A 1 227 ? 7.398 1.021 -4.105 1 97.94 227 GLU A N 1
ATOM 1722 C CA . GLU A 1 227 ? 6.254 1.684 -3.48 1 97.94 227 GLU A CA 1
ATOM 1723 C C . GLU A 1 227 ? 5.516 0.737 -2.541 1 97.94 227 GLU A C 1
ATOM 1725 O O . GLU A 1 227 ? 4.98 1.164 -1.516 1 97.94 227 GLU A O 1
ATOM 1730 N N . THR A 1 228 ? 5.457 -0.598 -2.883 1 98.25 228 THR A N 1
ATOM 1731 C CA . THR A 1 228 ? 4.852 -1.587 -1.999 1 98.25 228 THR A CA 1
ATOM 1732 C C . THR A 1 228 ? 5.652 -1.724 -0.708 1 98.25 228 THR A C 1
ATOM 1734 O O . THR A 1 228 ? 5.078 -1.781 0.382 1 98.25 228 THR A O 1
ATOM 1737 N N . ALA A 1 229 ? 6.961 -1.777 -0.869 1 98 229 ALA A N 1
ATOM 1738 C CA . ALA A 1 229 ? 7.836 -1.863 0.299 1 98 229 ALA A CA 1
ATOM 1739 C C . ALA A 1 229 ? 7.652 -0.653 1.21 1 98 229 ALA A C 1
ATOM 1741 O O . ALA A 1 229 ? 7.598 -0.793 2.434 1 98 229 ALA A O 1
ATOM 1742 N N . ALA A 1 230 ? 7.559 0.542 0.611 1 98.5 230 ALA A N 1
ATOM 1743 C CA . ALA A 1 230 ? 7.383 1.771 1.38 1 98.5 230 ALA A CA 1
ATOM 1744 C C . ALA A 1 230 ? 6.094 1.727 2.197 1 98.5 230 ALA A C 1
ATOM 1746 O O . ALA A 1 230 ? 6.113 1.949 3.41 1 98.5 230 ALA A O 1
ATOM 1747 N N . ILE A 1 231 ? 5.039 1.354 1.543 1 98.5 231 ILE A N 1
ATOM 1748 C CA . ILE A 1 231 ? 3.715 1.392 2.156 1 98.5 231 ILE A CA 1
ATOM 1749 C C . ILE A 1 231 ? 3.598 0.281 3.195 1 98.5 231 ILE A C 1
ATOM 1751 O O . ILE A 1 231 ? 3.129 0.515 4.312 1 98.5 231 ILE A O 1
ATOM 1755 N N . SER A 1 232 ? 4.074 -0.908 2.85 1 98.31 232 SER A N 1
ATOM 1756 C CA . SER A 1 232 ? 3.965 -2.049 3.752 1 98.31 232 SER A CA 1
ATOM 1757 C C . SER A 1 232 ? 4.832 -1.858 4.992 1 98.31 232 SER A C 1
ATOM 1759 O O . SER A 1 232 ? 4.414 -2.176 6.105 1 98.31 232 SER A O 1
ATOM 1761 N N . GLY A 1 233 ? 6.031 -1.389 4.77 1 98.06 233 GLY A N 1
ATOM 1762 C CA . GLY A 1 233 ? 6.887 -1.104 5.91 1 98.06 233 GLY A CA 1
ATOM 1763 C C . GLY A 1 233 ? 6.293 -0.08 6.859 1 98.06 233 GLY A C 1
ATOM 1764 O O . GLY A 1 233 ? 6.328 -0.264 8.078 1 98.06 233 GLY A O 1
ATOM 1765 N N . LEU A 1 234 ? 5.715 1 6.32 1 98.31 234 LEU A N 1
ATOM 1766 C CA . LEU A 1 234 ? 5.086 2.029 7.141 1 98.31 234 LEU A CA 1
ATOM 1767 C C . LEU A 1 234 ? 3.902 1.461 7.914 1 98.31 234 LEU A C 1
ATOM 1769 O O . LEU A 1 234 ? 3.689 1.81 9.078 1 98.31 234 LEU A O 1
ATOM 1773 N N . ALA A 1 235 ? 3.109 0.595 7.266 1 98.12 235 ALA A N 1
ATOM 1774 C CA . ALA A 1 235 ? 1.962 -0.026 7.922 1 98.12 235 ALA A CA 1
ATOM 1775 C C . ALA A 1 235 ? 2.402 -0.859 9.125 1 98.12 235 ALA A C 1
ATOM 1777 O O . ALA A 1 235 ? 1.811 -0.767 10.203 1 98.12 235 ALA A O 1
ATOM 1778 N N . VAL A 1 236 ? 3.424 -1.655 8.93 1 97.19 236 VAL A N 1
ATOM 1779 C CA . VAL A 1 236 ? 3.916 -2.516 10 1 97.19 236 VAL A CA 1
ATOM 1780 C C . VAL A 1 236 ? 4.516 -1.662 11.117 1 97.19 236 VAL A C 1
ATOM 1782 O O . VAL A 1 236 ? 4.27 -1.909 12.297 1 97.19 236 VAL A O 1
ATOM 1785 N N . LEU A 1 237 ? 5.27 -0.615 10.773 1 96.62 237 LEU A N 1
ATOM 1786 C CA . LEU A 1 237 ? 5.844 0.284 11.766 1 96.62 237 LEU A CA 1
ATOM 1787 C C . LEU A 1 237 ? 4.75 0.962 12.586 1 96.62 237 LEU A C 1
ATOM 1789 O O . LEU A 1 237 ? 4.824 1 13.812 1 96.62 237 LEU A O 1
ATOM 1793 N N . GLN A 1 238 ? 3.732 1.488 11.898 1 95.94 238 GLN A N 1
ATOM 1794 C CA . GLN A 1 238 ? 2.639 2.164 12.594 1 95.94 238 GLN A CA 1
ATOM 1795 C C . GLN A 1 238 ? 1.888 1.198 13.508 1 95.94 238 GLN A C 1
ATOM 1797 O O . GLN A 1 238 ? 1.468 1.573 14.602 1 95.94 238 GLN A O 1
ATOM 1802 N N . SER A 1 239 ? 1.727 -0.018 13.047 1 95.56 239 SER A N 1
ATOM 1803 C CA . SER A 1 239 ? 0.953 -1.023 13.773 1 95.56 239 SER A CA 1
ATOM 1804 C C . SER A 1 239 ? 1.672 -1.469 15.039 1 95.56 239 SER A C 1
ATOM 1806 O O . SER A 1 239 ? 1.033 -1.736 16.062 1 95.56 239 SER A O 1
ATOM 1808 N N . LEU A 1 240 ? 2.977 -1.501 15.008 1 94.25 240 LEU A N 1
ATOM 1809 C CA . LEU A 1 240 ? 3.701 -2.145 16.094 1 94.25 240 LEU A CA 1
ATOM 1810 C C . LEU A 1 240 ? 4.359 -1.107 17 1 94.25 240 LEU A C 1
ATOM 1812 O O . LEU A 1 240 ? 4.586 -1.363 18.188 1 94.25 240 LEU A O 1
ATOM 1816 N N . CYS A 1 241 ? 4.637 0.096 16.438 1 92.31 241 CYS A N 1
ATOM 1817 C CA . CYS A 1 241 ? 5.34 1.054 17.281 1 92.31 241 CYS A CA 1
ATOM 1818 C C . CYS A 1 241 ? 4.84 2.473 17.031 1 92.31 241 CYS A C 1
ATOM 1820 O O . CYS A 1 241 ? 5.441 3.439 17.5 1 92.31 241 CYS A O 1
ATOM 1822 N N . GLY A 1 242 ? 3.812 2.588 16.234 1 93.06 242 GLY A N 1
ATOM 1823 C CA . GLY A 1 242 ? 3.266 3.898 15.922 1 93.06 242 GLY A CA 1
ATOM 1824 C C . GLY A 1 242 ? 1.875 4.113 16.484 1 93.06 242 GLY A C 1
ATOM 1825 O O . GLY A 1 242 ? 1.526 3.547 17.531 1 93.06 242 GLY A O 1
ATOM 1826 N N . ASP A 1 243 ? 1.148 4.922 15.852 1 92.31 243 ASP A N 1
ATOM 1827 C CA . ASP A 1 243 ? -0.099 5.426 16.422 1 92.31 243 ASP A CA 1
ATOM 1828 C C . ASP A 1 243 ? -1.26 4.48 16.109 1 92.31 243 ASP A C 1
ATOM 1830 O O . ASP A 1 243 ? -2.418 4.809 16.375 1 92.31 243 ASP A O 1
ATOM 1834 N N . TRP A 1 244 ? -0.972 3.248 15.469 1 91.62 244 TRP A N 1
ATOM 1835 C CA . TRP A 1 244 ? -2.008 2.227 15.359 1 91.62 244 TRP A CA 1
ATOM 1836 C C . TRP A 1 244 ? -2.121 1.431 16.656 1 91.62 244 TRP A C 1
ATOM 1838 O O . TRP A 1 244 ? -3.121 0.748 16.891 1 91.62 244 TRP A O 1
ATOM 1848 N N . ALA A 1 245 ? -1.008 1.397 17.391 1 82.81 245 ALA A N 1
ATOM 1849 C CA . ALA A 1 245 ? -0.94 0.586 18.609 1 82.81 245 ALA A CA 1
ATOM 1850 C C . ALA A 1 245 ? -1.796 1.188 19.719 1 82.81 245 ALA A C 1
ATOM 1852 O O . ALA A 1 245 ? -1.932 2.41 19.812 1 82.81 245 ALA A O 1
ATOM 1853 N N . GLU A 1 246 ? -2.363 0.301 20.516 1 72.31 246 GLU A N 1
ATOM 1854 C CA . GLU A 1 246 ? -3.217 0.743 21.609 1 72.31 246 GLU A CA 1
ATOM 1855 C C . GLU A 1 246 ? -2.482 1.721 22.516 1 72.31 246 GLU A C 1
ATOM 1857 O O . GLU A 1 246 ? -1.309 1.52 22.844 1 72.31 246 GLU A O 1
ATOM 1862 N N . GLY A 1 247 ? -3.104 2.693 22.953 1 67.44 247 GLY A N 1
ATOM 1863 C CA . GLY A 1 247 ? -2.533 3.662 23.875 1 67.44 247 GLY A CA 1
ATOM 1864 C C . GLY A 1 247 ? -1.702 4.727 23.188 1 67.44 247 GLY A C 1
ATOM 1865 O O . GLY A 1 247 ? -1.22 5.66 23.828 1 67.44 247 GLY A O 1
ATOM 1866 N N . ARG A 1 248 ? -1.453 4.516 21.938 1 68.31 248 ARG A N 1
ATOM 1867 C CA . ARG A 1 248 ? -0.63 5.473 21.203 1 68.31 248 ARG A CA 1
ATOM 1868 C C . ARG A 1 248 ? -1.458 6.23 20.172 1 68.31 248 ARG A C 1
ATOM 1870 O O . ARG A 1 248 ? -0.906 6.855 19.266 1 68.31 248 ARG A O 1
ATOM 1877 N N . ASN A 1 249 ? -2.805 5.98 20.219 1 68.25 249 ASN A N 1
ATOM 1878 C CA . ASN A 1 249 ? -3.682 6.684 19.297 1 68.25 249 ASN A CA 1
ATOM 1879 C C . ASN A 1 249 ? -4.41 7.84 19.969 1 68.25 249 ASN A C 1
ATOM 1881 O O . ASN A 1 249 ? -4.688 7.785 21.172 1 68.25 249 ASN A O 1
ATOM 1885 N N . MET B 1 1 ? 21.641 -8.289 -17.75 1 64.94 1 MET B N 1
ATOM 1886 C CA . MET B 1 1 ? 20.188 -8.164 -17.672 1 64.94 1 MET B CA 1
ATOM 1887 C C . MET B 1 1 ? 19.578 -9.328 -16.891 1 64.94 1 MET B C 1
ATOM 1889 O O . MET B 1 1 ? 20.125 -10.438 -16.906 1 64.94 1 MET B O 1
ATOM 1893 N N . SER B 1 2 ? 18.562 -9.094 -15.945 1 85.88 2 SER B N 1
ATOM 1894 C CA . SER B 1 2 ? 17.969 -10.141 -15.109 1 85.88 2 SER B CA 1
ATOM 1895 C C . SER B 1 2 ? 17.203 -11.156 -15.953 1 85.88 2 SER B C 1
ATOM 1897 O O . SER B 1 2 ? 16.672 -10.812 -17.016 1 85.88 2 SER B O 1
ATOM 1899 N N . ILE B 1 3 ? 17.312 -12.438 -15.734 1 94.69 3 ILE B N 1
ATOM 1900 C CA . ILE B 1 3 ? 16.594 -13.492 -16.422 1 94.69 3 ILE B CA 1
ATOM 1901 C C . ILE B 1 3 ? 15.086 -13.281 -16.25 1 94.69 3 ILE B C 1
ATOM 1903 O O . ILE B 1 3 ? 14.602 -13.164 -15.125 1 94.69 3 ILE B O 1
ATOM 1907 N N . PRO B 1 4 ? 14.367 -13.188 -17.375 1 97 4 PRO B N 1
ATOM 1908 C CA . PRO B 1 4 ? 12.922 -12.984 -17.25 1 97 4 PRO B CA 1
ATOM 1909 C C . PRO B 1 4 ? 12.211 -14.18 -16.625 1 97 4 PRO B C 1
ATOM 1911 O O . PRO B 1 4 ? 12.594 -15.328 -16.875 1 97 4 PRO B O 1
ATOM 1914 N N . ARG B 1 5 ? 11.227 -13.891 -15.875 1 97.88 5 ARG B N 1
ATOM 1915 C CA . ARG B 1 5 ? 10.336 -14.898 -15.305 1 97.88 5 ARG B CA 1
ATOM 1916 C C . ARG B 1 5 ? 8.961 -14.844 -15.961 1 97.88 5 ARG B C 1
ATOM 1918 O O . ARG B 1 5 ? 8.375 -13.766 -16.109 1 97.88 5 ARG B O 1
ATOM 1925 N N . LEU B 1 6 ? 8.453 -16.016 -16.375 1 98.19 6 LEU B N 1
ATOM 1926 C CA . LEU B 1 6 ? 7.195 -16.016 -17.094 1 98.19 6 LEU B CA 1
ATOM 1927 C C . LEU B 1 6 ? 6.254 -17.094 -16.547 1 98.19 6 LEU B C 1
ATOM 1929 O O . LEU B 1 6 ? 6.676 -18.219 -16.297 1 98.19 6 LEU B O 1
ATOM 1933 N N . PHE B 1 7 ? 4.98 -16.75 -16.344 1 98.62 7 PHE B N 1
ATOM 1934 C CA . PHE B 1 7 ? 3.91 -17.703 -16.078 1 98.62 7 PHE B CA 1
ATOM 1935 C C . PHE B 1 7 ? 3.443 -18.359 -17.375 1 98.62 7 PHE B C 1
ATOM 1937 O O . PHE B 1 7 ? 3.213 -17.656 -18.375 1 98.62 7 PHE B O 1
ATOM 1944 N N . ILE B 1 8 ? 3.338 -19.578 -17.375 1 97.75 8 ILE B N 1
ATOM 1945 C CA . ILE B 1 8 ? 2.713 -20.25 -18.516 1 97.75 8 ILE B CA 1
ATOM 1946 C C . ILE B 1 8 ? 1.667 -21.25 -18 1 97.75 8 ILE B C 1
ATOM 1948 O O . ILE B 1 8 ? 1.688 -21.625 -16.828 1 97.75 8 ILE B O 1
ATOM 1952 N N . ASP B 1 9 ? 0.716 -21.516 -18.891 1 96.12 9 ASP B N 1
ATOM 1953 C CA . ASP B 1 9 ? -0.347 -22.453 -18.531 1 96.12 9 ASP B CA 1
ATOM 1954 C C . ASP B 1 9 ? -0.135 -23.797 -19.203 1 96.12 9 ASP B C 1
ATOM 1956 O O . ASP B 1 9 ? -0.905 -24.203 -20.078 1 96.12 9 ASP B O 1
ATOM 1960 N N . ALA B 1 10 ? 0.913 -24.531 -18.891 1 96.94 10 ALA B N 1
ATOM 1961 C CA . ALA B 1 10 ? 1.28 -25.859 -19.359 1 96.94 10 ALA B CA 1
ATOM 1962 C C . ALA B 1 10 ? 1.984 -26.656 -18.266 1 96.94 10 ALA B C 1
ATOM 1964 O O . ALA B 1 10 ? 2.59 -26.078 -17.359 1 96.94 10 ALA B O 1
ATOM 1965 N N . PRO B 1 11 ? 1.799 -27.984 -18.312 1 97.62 11 PRO B N 1
ATOM 1966 C CA . PRO B 1 11 ? 2.598 -28.781 -17.375 1 97.62 11 PRO B CA 1
ATOM 1967 C C . PRO B 1 11 ? 4.098 -28.562 -17.547 1 97.62 11 PRO B C 1
ATOM 1969 O O . PRO B 1 11 ? 4.578 -28.406 -18.672 1 97.62 11 PRO B O 1
ATOM 1972 N N . LEU B 1 12 ? 4.812 -28.469 -16.453 1 98.31 12 LEU B N 1
ATOM 1973 C CA . LEU B 1 12 ? 6.262 -28.297 -16.484 1 98.31 12 LEU B CA 1
ATOM 1974 C C . LEU B 1 12 ? 6.973 -29.531 -15.945 1 98.31 12 LEU B C 1
ATOM 1976 O O . LEU B 1 12 ? 6.613 -30.047 -14.891 1 98.31 12 LEU B O 1
ATOM 1980 N N . ALA B 1 13 ? 7.883 -30 -16.656 1 98.19 13 ALA B N 1
ATOM 1981 C CA . ALA B 1 13 ? 8.727 -31.141 -16.281 1 98.19 13 ALA B CA 1
ATOM 1982 C C . ALA B 1 13 ? 10.117 -31.016 -16.891 1 98.19 13 ALA B C 1
ATOM 1984 O O . ALA B 1 13 ? 10.289 -30.422 -17.953 1 98.19 13 ALA B O 1
ATOM 1985 N N . GLU B 1 14 ? 11.086 -31.531 -16.219 1 97.94 14 GLU B N 1
ATOM 1986 C CA . GLU B 1 14 ? 12.461 -31.484 -16.719 1 97.94 14 GLU B CA 1
ATOM 1987 C C . GLU B 1 14 ? 12.578 -32.188 -18.062 1 97.94 14 GLU B C 1
ATOM 1989 O O . GLU B 1 14 ? 11.945 -33.219 -18.297 1 97.94 14 GLU B O 1
ATOM 1994 N N . ASP B 1 15 ? 13.383 -31.594 -18.875 1 97.69 15 ASP B N 1
ATOM 1995 C CA . ASP B 1 15 ? 13.742 -32.125 -20.188 1 97.69 15 ASP B CA 1
ATOM 1996 C C . ASP B 1 15 ? 12.516 -32.281 -21.078 1 97.69 15 ASP B C 1
ATOM 1998 O O . ASP B 1 15 ? 12.367 -33.281 -21.781 1 97.69 15 ASP B O 1
ATOM 2002 N N . THR B 1 16 ? 11.555 -31.391 -20.922 1 98.38 16 THR B N 1
ATOM 2003 C CA . THR B 1 16 ? 10.383 -31.312 -21.781 1 98.38 16 THR B CA 1
ATOM 2004 C C . THR B 1 16 ? 10.273 -29.922 -22.422 1 98.38 16 THR B C 1
ATOM 2006 O O . THR B 1 16 ? 11.102 -29.047 -22.156 1 98.38 16 THR B O 1
ATOM 2009 N N . GLU B 1 17 ? 9.367 -29.781 -23.281 1 98.31 17 GLU B N 1
ATOM 2010 C CA . GLU B 1 17 ? 9.094 -28.5 -23.906 1 98.31 17 GLU B CA 1
ATOM 2011 C C . GLU B 1 17 ? 7.715 -27.969 -23.516 1 98.31 17 GLU B C 1
ATOM 2013 O O . GLU B 1 17 ? 6.844 -28.75 -23.109 1 98.31 17 GLU B O 1
ATOM 2018 N N . ALA B 1 18 ? 7.559 -26.703 -23.594 1 98.12 18 ALA B N 1
ATOM 2019 C CA . ALA B 1 18 ? 6.273 -26.062 -23.328 1 98.12 18 ALA B CA 1
ATOM 2020 C C . ALA B 1 18 ? 6.09 -24.812 -24.188 1 98.12 18 ALA B C 1
ATOM 2022 O O . ALA B 1 18 ? 7.066 -24.141 -24.547 1 98.12 18 ALA B O 1
ATOM 2023 N N . ASP B 1 19 ? 4.871 -24.5 -24.469 1 97.44 19 ASP B N 1
ATOM 2024 C CA . ASP B 1 19 ? 4.547 -23.328 -25.266 1 97.44 19 ASP B CA 1
ATOM 2025 C C . ASP B 1 19 ? 4.242 -22.125 -24.375 1 97.44 19 ASP B C 1
ATOM 2027 O O . ASP B 1 19 ? 3.75 -22.281 -23.266 1 97.44 19 ASP B O 1
ATOM 2031 N N . SER B 1 20 ? 4.488 -21 -24.938 1 97.12 20 SER B N 1
ATOM 2032 C CA . SER B 1 20 ? 4.152 -19.766 -24.266 1 97.12 20 SER B CA 1
ATOM 2033 C C . SER B 1 20 ? 2.65 -19.5 -24.297 1 97.12 20 SER B C 1
ATOM 2035 O O . SER B 1 20 ? 1.924 -20.125 -25.078 1 97.12 20 SER B O 1
ATOM 2037 N N . LEU B 1 21 ? 2.195 -18.578 -23.406 1 95.38 21 LEU B N 1
ATOM 2038 C CA . LEU B 1 21 ? 0.873 -17.984 -23.578 1 95.38 21 LEU B CA 1
ATOM 2039 C C . LEU B 1 21 ? 0.858 -17.031 -24.766 1 95.38 21 LEU B C 1
ATOM 2041 O O . LEU B 1 21 ? 1.906 -16.516 -25.172 1 95.38 21 LEU B O 1
ATOM 2045 N N . PRO B 1 22 ? -0.337 -16.844 -25.266 1 92.19 22 PRO B N 1
ATOM 2046 C CA . PRO B 1 22 ? -0.418 -15.859 -26.344 1 92.19 22 PRO B CA 1
ATOM 2047 C C . PRO B 1 22 ? 0.156 -14.5 -25.953 1 92.19 22 PRO B C 1
ATOM 2049 O O . PRO B 1 22 ? -0.06 -14.039 -24.828 1 92.19 22 PRO B O 1
ATOM 2052 N N . GLY B 1 23 ? 0.943 -13.891 -26.859 1 92.88 23 GLY B N 1
ATOM 2053 C CA . GLY B 1 23 ? 1.475 -12.562 -26.625 1 92.88 23 GLY B CA 1
ATOM 2054 C C . GLY B 1 23 ? 2.84 -12.57 -25.969 1 92.88 23 GLY B C 1
ATOM 2055 O O . GLY B 1 23 ? 3.578 -11.586 -26.047 1 92.88 23 GLY B O 1
ATOM 2056 N N . GLN B 1 24 ? 3.26 -13.664 -25.297 1 95.12 24 GLN B N 1
ATOM 2057 C CA . GLN B 1 24 ? 4.512 -13.727 -24.547 1 95.12 24 GLN B CA 1
ATOM 2058 C C . GLN B 1 24 ? 5.711 -13.75 -25.5 1 95.12 24 GLN B C 1
ATOM 2060 O O . GLN B 1 24 ? 6.812 -13.336 -25.109 1 95.12 24 GLN B O 1
ATOM 2065 N N . GLY B 1 25 ? 5.488 -14.242 -26.766 1 95.38 25 GLY B N 1
ATOM 2066 C CA . GLY B 1 25 ? 6.543 -14.133 -27.766 1 95.38 25 GLY B CA 1
ATOM 2067 C C . GLY B 1 25 ? 6.961 -12.695 -28.031 1 95.38 25 GLY B C 1
ATOM 2068 O O . GLY B 1 25 ? 8.148 -12.383 -28.016 1 95.38 25 GLY B O 1
ATOM 2069 N N . ARG B 1 26 ? 5.965 -11.938 -28.312 1 95.19 26 ARG B N 1
ATOM 2070 C CA . ARG B 1 26 ? 6.219 -10.516 -28.547 1 95.19 26 ARG B CA 1
ATOM 2071 C C . ARG B 1 26 ? 6.871 -9.875 -27.328 1 95.19 26 ARG B C 1
ATOM 2073 O O . ARG B 1 26 ? 7.793 -9.07 -27.453 1 95.19 26 ARG B O 1
ATOM 2080 N N . TYR B 1 27 ? 6.355 -10.25 -26.188 1 95.62 27 TYR B N 1
ATOM 2081 C CA . TYR B 1 27 ? 6.898 -9.711 -24.953 1 95.62 27 TYR B CA 1
ATOM 2082 C C . TYR B 1 27 ? 8.383 -10.039 -24.812 1 95.62 27 TYR B C 1
ATOM 2084 O O . TYR B 1 27 ? 9.195 -9.148 -24.547 1 95.62 27 TYR B O 1
ATOM 2092 N N . LEU B 1 28 ? 8.781 -11.18 -25.016 1 96.5 28 LEU B N 1
ATOM 2093 C CA . LEU B 1 28 ? 10.164 -11.633 -24.906 1 96.5 28 LEU B CA 1
ATOM 2094 C C . LEU B 1 28 ? 11.031 -11 -25.984 1 96.5 28 LEU B C 1
ATOM 2096 O O . LEU B 1 28 ? 12.109 -10.484 -25.703 1 96.5 28 LEU B O 1
ATOM 2100 N N . GLY B 1 29 ? 10.547 -11.078 -27.203 1 95.94 29 GLY B N 1
ATOM 2101 C CA . GLY B 1 29 ? 11.352 -10.656 -28.328 1 95.94 29 GLY B CA 1
ATOM 2102 C C . GLY B 1 29 ? 11.43 -9.148 -28.469 1 95.94 29 GLY B C 1
ATOM 2103 O O . GLY B 1 29 ? 12.516 -8.586 -28.625 1 95.94 29 GLY B O 1
ATOM 2104 N N . SER B 1 30 ? 10.305 -8.422 -28.406 1 95.44 30 SER B N 1
ATOM 2105 C CA . SER B 1 30 ? 10.234 -6.996 -28.719 1 95.44 30 SER B CA 1
ATOM 2106 C C . SER B 1 30 ? 10.461 -6.148 -27.469 1 95.44 30 SER B C 1
ATOM 2108 O O . SER B 1 30 ? 11.156 -5.129 -27.531 1 95.44 30 SER B O 1
ATOM 2110 N N . VAL B 1 31 ? 9.93 -6.602 -26.422 1 94.06 31 VAL B N 1
ATOM 2111 C CA . VAL B 1 31 ? 9.992 -5.773 -25.234 1 94.06 31 VAL B CA 1
ATOM 2112 C C . VAL B 1 31 ? 11.281 -6.07 -24.453 1 94.06 31 VAL B C 1
ATOM 2114 O O . VAL B 1 31 ? 12 -5.148 -24.062 1 94.06 31 VAL B O 1
ATOM 2117 N N . LEU B 1 32 ? 11.594 -7.324 -24.297 1 95.19 32 LEU B N 1
ATOM 2118 C CA . LEU B 1 32 ? 12.742 -7.691 -23.484 1 95.19 32 LEU B CA 1
ATOM 2119 C C . LEU B 1 32 ? 13.969 -7.957 -24.359 1 95.19 32 LEU B C 1
ATOM 2121 O O . LEU B 1 32 ? 15.062 -8.18 -23.844 1 95.19 32 LEU B O 1
ATOM 2125 N N . ARG B 1 33 ? 13.766 -8.031 -25.672 1 96.25 33 ARG B N 1
ATOM 2126 C CA . ARG B 1 33 ? 14.82 -8.18 -26.656 1 96.25 33 ARG B CA 1
ATOM 2127 C C . ARG B 1 33 ? 15.602 -9.469 -26.438 1 96.25 33 ARG B C 1
ATOM 2129 O O . ARG B 1 33 ? 16.828 -9.477 -26.484 1 96.25 33 ARG B O 1
ATOM 2136 N N . ARG B 1 34 ? 14.875 -10.477 -26.094 1 97 34 ARG B N 1
ATOM 2137 C CA . ARG B 1 34 ? 15.453 -11.805 -25.969 1 97 34 ARG B CA 1
ATOM 2138 C C . ARG B 1 34 ? 15.367 -12.578 -27.281 1 97 34 ARG B C 1
ATOM 2140 O O . ARG B 1 34 ? 14.594 -12.219 -28.156 1 97 34 ARG B O 1
ATOM 2147 N N . GLY B 1 35 ? 16.25 -13.586 -27.359 1 97 35 GLY B N 1
ATOM 2148 C CA . GLY B 1 35 ? 16.25 -14.43 -28.547 1 97 35 GLY B CA 1
ATOM 2149 C C . GLY B 1 35 ? 16.391 -15.906 -28.219 1 97 35 GLY B C 1
ATOM 2150 O O . GLY B 1 35 ? 16.516 -16.281 -27.047 1 97 35 GLY B O 1
ATOM 2151 N N . VAL B 1 36 ? 16.359 -16.703 -29.312 1 97.88 36 VAL B N 1
ATOM 2152 C CA . VAL B 1 36 ? 16.516 -18.141 -29.188 1 97.88 36 VAL B CA 1
ATOM 2153 C C . VAL B 1 36 ? 17.812 -18.453 -28.438 1 97.88 36 VAL B C 1
ATOM 2155 O O . VAL B 1 36 ? 18.859 -17.859 -28.734 1 97.88 36 VAL B O 1
ATOM 2158 N N . GLY B 1 37 ? 17.703 -19.344 -27.5 1 97.94 37 GLY B N 1
ATOM 2159 C CA . GLY B 1 37 ? 18.875 -19.703 -26.719 1 97.94 37 GLY B CA 1
ATOM 2160 C C . GLY B 1 37 ? 18.953 -18.969 -25.391 1 97.94 37 GLY B C 1
ATOM 2161 O O . GLY B 1 37 ? 19.625 -19.422 -24.453 1 97.94 37 GLY B O 1
ATOM 2162 N N . ASP B 1 38 ? 18.281 -17.844 -25.25 1 98 38 ASP B N 1
ATOM 2163 C CA . ASP B 1 38 ? 18.328 -17.062 -24.031 1 98 38 ASP B CA 1
ATOM 2164 C C . ASP B 1 38 ? 17.594 -17.781 -22.891 1 98 38 ASP B C 1
ATOM 2166 O O . ASP B 1 38 ? 16.641 -18.516 -23.125 1 98 38 ASP B O 1
ATOM 2170 N N . ALA B 1 39 ? 18.062 -17.547 -21.672 1 98.19 39 ALA B N 1
ATOM 2171 C CA . ALA B 1 39 ? 17.5 -18.172 -20.484 1 98.19 39 ALA B CA 1
ATOM 2172 C C . ALA B 1 39 ? 16.188 -17.484 -20.062 1 98.19 39 ALA B C 1
ATOM 2174 O O . ALA B 1 39 ? 16.031 -16.266 -20.25 1 98.19 39 ALA B O 1
ATOM 2175 N N . VAL B 1 40 ? 15.289 -18.281 -19.562 1 98.25 40 VAL B N 1
ATOM 2176 C CA . VAL B 1 40 ? 14.039 -17.797 -18.969 1 98.25 40 VAL B CA 1
ATOM 2177 C C . VAL B 1 40 ? 13.664 -18.688 -17.797 1 98.25 40 VAL B C 1
ATOM 2179 O O . VAL B 1 40 ? 14 -19.875 -17.766 1 98.25 40 VAL B O 1
ATOM 2182 N N . LEU B 1 41 ? 13.078 -18.094 -16.828 1 98.69 41 LEU B N 1
ATOM 2183 C CA . LEU B 1 41 ? 12.492 -18.859 -15.727 1 98.69 41 LEU B CA 1
ATOM 2184 C C . LEU B 1 41 ? 10.992 -19.016 -15.914 1 98.69 41 LEU B C 1
ATOM 2186 O O . LEU B 1 41 ? 10.289 -18.031 -16.188 1 98.69 41 LEU B O 1
ATOM 2190 N N . LEU B 1 42 ? 10.516 -20.219 -15.773 1 98.75 42 LEU B N 1
ATOM 2191 C CA . LEU B 1 42 ? 9.102 -20.5 -16 1 98.75 42 LEU B CA 1
ATOM 2192 C C . LEU B 1 42 ? 8.438 -21.031 -14.742 1 98.75 42 LEU B C 1
ATOM 2194 O O . LEU B 1 42 ? 9.039 -21.812 -14 1 98.75 42 LEU B O 1
ATOM 2198 N N . PHE B 1 43 ? 7.227 -20.641 -14.484 1 98.75 43 PHE B N 1
ATOM 2199 C CA . PHE B 1 43 ? 6.387 -21.203 -13.438 1 98.75 43 PHE B CA 1
ATOM 2200 C C . PHE B 1 43 ? 4.93 -21.25 -13.875 1 98.75 43 PHE B C 1
ATOM 2202 O O . PHE B 1 43 ? 4.547 -20.578 -14.844 1 98.75 43 PHE B O 1
ATOM 2209 N N . ASN B 1 44 ? 4.133 -22.125 -13.242 1 98.19 44 ASN B N 1
ATOM 2210 C CA . ASN B 1 44 ? 2.744 -22.281 -13.664 1 98.19 44 ASN B CA 1
ATOM 2211 C C . ASN B 1 44 ? 1.8 -22.375 -12.469 1 98.19 44 ASN B C 1
ATOM 2213 O O . ASN B 1 44 ? 0.625 -22.719 -12.633 1 98.19 44 ASN B O 1
ATOM 2217 N N . GLY B 1 45 ? 2.264 -22.266 -11.273 1 97.44 45 GLY B N 1
ATOM 2218 C CA . GLY B 1 45 ? 1.442 -22.281 -10.07 1 97.44 45 GLY B CA 1
ATOM 2219 C C . GLY B 1 45 ? 1.234 -23.688 -9.508 1 9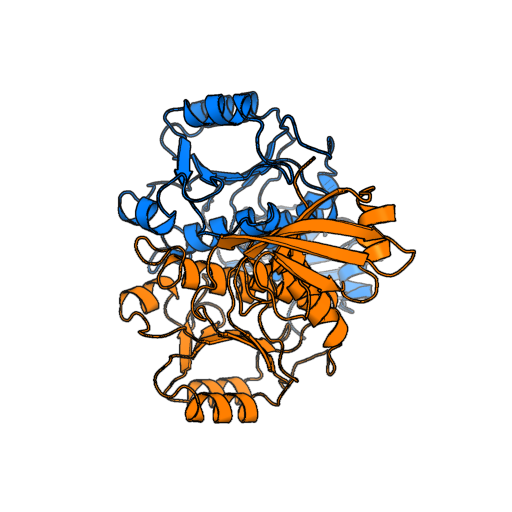7.44 45 GLY B C 1
ATOM 2220 O O . GLY B 1 45 ? 0.568 -23.844 -8.484 1 97.44 45 GLY B O 1
ATOM 2221 N N . ARG B 1 46 ? 1.81 -24.734 -10.125 1 96.81 46 ARG B N 1
ATOM 2222 C CA . ARG B 1 46 ? 1.512 -26.094 -9.703 1 96.81 46 ARG B CA 1
ATOM 2223 C C . ARG B 1 46 ? 2.777 -26.938 -9.656 1 96.81 46 ARG B C 1
ATOM 2225 O O . ARG B 1 46 ? 2.896 -27.844 -8.836 1 96.81 46 ARG B O 1
ATOM 2232 N N . ASP B 1 47 ? 3.723 -26.609 -10.508 1 98.25 47 ASP B N 1
ATOM 2233 C CA . ASP B 1 47 ? 4.809 -27.562 -10.703 1 98.25 47 ASP B CA 1
ATOM 2234 C C . ASP B 1 47 ? 6.133 -27 -10.195 1 98.25 47 ASP B C 1
ATOM 2236 O O . ASP B 1 47 ? 7.152 -27.688 -10.211 1 98.25 47 ASP B O 1
ATOM 2240 N N . GLY B 1 48 ? 6.117 -25.75 -9.719 1 98.31 48 GLY B N 1
ATOM 2241 C CA . GLY B 1 48 ? 7.348 -25.109 -9.273 1 98.31 48 GLY B CA 1
ATOM 2242 C C . GLY B 1 48 ? 7.961 -24.203 -10.328 1 98.31 48 GLY B C 1
ATOM 2243 O O . GLY B 1 48 ? 7.273 -23.766 -11.25 1 98.31 48 GLY B O 1
ATOM 2244 N N . GLU B 1 49 ? 9.195 -23.844 -10.102 1 98.69 49 GLU B N 1
ATOM 2245 C CA . GLU B 1 49 ? 9.93 -22.969 -11.016 1 98.69 49 GLU B CA 1
ATOM 2246 C C . GLU B 1 49 ? 10.992 -23.75 -11.789 1 98.69 49 GLU B C 1
ATOM 2248 O O . GLU B 1 49 ? 11.734 -24.547 -11.203 1 98.69 49 GLU B O 1
ATOM 2253 N N . PHE B 1 50 ? 11.102 -23.469 -13.055 1 98.75 50 PHE B N 1
ATOM 2254 C CA . PHE B 1 50 ? 12.023 -24.203 -13.914 1 98.75 50 PHE B CA 1
ATOM 2255 C C . PHE B 1 50 ? 12.945 -23.25 -14.664 1 98.75 50 PHE B C 1
ATOM 2257 O O . PHE B 1 50 ? 12.5 -22.203 -15.148 1 98.75 50 PHE B O 1
ATOM 2264 N N . GLU B 1 51 ? 14.156 -23.625 -14.711 1 98.56 51 GLU B N 1
ATOM 2265 C CA . GLU B 1 51 ? 15.07 -23.016 -15.672 1 98.56 51 GLU B CA 1
ATOM 2266 C C . GLU B 1 51 ? 14.789 -23.516 -17.094 1 98.56 51 GLU B C 1
ATOM 2268 O O . GLU B 1 51 ? 14.625 -24.719 -17.312 1 98.56 51 GLU B O 1
ATOM 2273 N N . ALA B 1 52 ? 14.703 -22.578 -18.016 1 98.56 52 ALA B N 1
ATOM 2274 C CA . ALA B 1 52 ? 14.422 -22.922 -19.406 1 98.56 52 ALA B CA 1
ATOM 2275 C C . ALA B 1 52 ? 15.164 -22 -20.359 1 98.56 52 ALA B C 1
ATOM 2277 O O . ALA B 1 52 ? 15.844 -21.062 -19.922 1 98.56 52 ALA B O 1
ATOM 2278 N N . SER B 1 53 ? 15.148 -22.344 -21.562 1 98.56 53 SER B N 1
ATOM 2279 C CA . SER B 1 53 ? 15.656 -21.5 -22.641 1 98.56 53 SER B CA 1
ATOM 2280 C C . SER B 1 53 ? 14.633 -21.359 -23.766 1 98.56 53 SER B C 1
ATOM 2282 O O . SER B 1 53 ? 13.75 -22.219 -23.906 1 98.56 53 SER B O 1
ATOM 2284 N N . ILE B 1 54 ? 14.734 -20.312 -24.453 1 98.44 54 ILE B N 1
ATOM 2285 C CA . ILE B 1 54 ? 13.867 -20.094 -25.609 1 98.44 54 ILE B CA 1
ATOM 2286 C C . ILE B 1 54 ? 14.305 -21 -26.75 1 98.44 54 ILE B C 1
ATOM 2288 O O . ILE B 1 54 ? 15.422 -20.875 -27.266 1 98.44 54 ILE B O 1
ATOM 2292 N N . ALA B 1 55 ? 13.492 -21.906 -27.203 1 98.31 55 ALA B N 1
ATOM 2293 C CA . ALA B 1 55 ? 13.789 -22.828 -28.297 1 98.31 55 ALA B CA 1
ATOM 2294 C C . ALA B 1 55 ? 13.367 -22.25 -29.625 1 98.31 55 ALA B C 1
ATOM 2296 O O . ALA B 1 55 ? 14 -22.5 -30.656 1 98.31 55 ALA B O 1
ATOM 2297 N N . ALA B 1 56 ? 12.242 -21.562 -29.625 1 98.06 56 ALA B N 1
ATOM 2298 C CA . ALA B 1 56 ? 11.703 -20.875 -30.797 1 98.06 56 ALA B CA 1
ATOM 2299 C C . ALA B 1 56 ? 10.984 -19.594 -30.406 1 98.06 56 ALA B C 1
ATOM 2301 O O . ALA B 1 56 ? 10.367 -19.516 -29.344 1 98.06 56 ALA B O 1
ATOM 2302 N N . LEU B 1 57 ? 11.109 -18.641 -31.219 1 97.38 57 LEU B N 1
ATOM 2303 C CA . LEU B 1 57 ? 10.484 -17.344 -31 1 97.38 57 LEU B CA 1
ATOM 2304 C C . LEU B 1 57 ? 9.82 -16.828 -32.25 1 97.38 57 LEU B C 1
ATOM 2306 O O . LEU B 1 57 ? 10.469 -16.703 -33.312 1 97.38 57 LEU B O 1
ATOM 2310 N N . ARG B 1 58 ? 8.57 -16.719 -32.188 1 93.25 58 ARG B N 1
ATOM 2311 C CA . ARG B 1 58 ? 7.773 -16.141 -33.25 1 93.25 58 ARG B CA 1
ATOM 2312 C C . ARG B 1 58 ? 7.137 -14.82 -32.844 1 93.25 58 ARG B C 1
ATOM 2314 O O . ARG B 1 58 ? 7.391 -14.336 -31.719 1 93.25 58 ARG B O 1
ATOM 2321 N N . LYS B 1 59 ? 6.328 -14.203 -33.656 1 89.81 59 LYS B N 1
ATOM 2322 C CA . LYS B 1 59 ? 5.766 -12.875 -33.438 1 89.81 59 LYS B CA 1
ATOM 2323 C C . LYS B 1 59 ? 4.906 -12.852 -32.188 1 89.81 59 LYS B C 1
ATOM 2325 O O . LYS B 1 59 ? 4.996 -11.922 -31.375 1 89.81 59 LYS B O 1
ATOM 2330 N N . ASP B 1 60 ? 4.109 -13.922 -31.984 1 91.12 60 ASP B N 1
ATOM 2331 C CA . ASP B 1 60 ? 3.172 -13.852 -30.875 1 91.12 60 ASP B CA 1
ATOM 2332 C C . ASP B 1 60 ? 3.305 -15.078 -29.969 1 91.12 60 ASP B C 1
ATOM 2334 O O . ASP B 1 60 ? 2.479 -15.289 -29.078 1 91.12 60 ASP B O 1
ATOM 2338 N N . SER B 1 61 ? 4.344 -15.906 -30.281 1 95.75 61 SER B N 1
ATOM 2339 C CA . SER B 1 61 ? 4.473 -17.125 -29.484 1 95.75 61 SER B CA 1
ATOM 2340 C C . SER B 1 61 ? 5.934 -17.531 -29.328 1 95.75 61 SER B C 1
ATOM 2342 O O . SER B 1 61 ? 6.797 -17.078 -30.078 1 95.75 61 SER B O 1
ATOM 2344 N N . ALA B 1 62 ? 6.117 -18.328 -28.359 1 97.81 62 ALA B N 1
ATOM 2345 C CA . ALA B 1 62 ? 7.441 -18.891 -28.094 1 97.81 62 ALA B CA 1
ATOM 2346 C C . ALA B 1 62 ? 7.336 -20.328 -27.609 1 97.81 62 ALA B C 1
ATOM 2348 O O . ALA B 1 62 ? 6.285 -20.75 -27.109 1 97.81 62 ALA B O 1
ATOM 2349 N N . ARG B 1 63 ? 8.352 -21.078 -27.859 1 98.25 63 ARG B N 1
ATOM 2350 C CA . ARG B 1 63 ? 8.531 -22.422 -27.312 1 98.25 63 ARG B CA 1
ATOM 2351 C C . ARG B 1 63 ? 9.758 -22.484 -26.391 1 98.25 63 ARG B C 1
ATOM 2353 O O . ARG B 1 63 ? 10.789 -21.891 -26.703 1 98.25 63 ARG B O 1
ATOM 2360 N N . PHE B 1 64 ? 9.617 -23.188 -25.312 1 98.56 64 PHE B N 1
ATOM 2361 C CA . PHE B 1 64 ? 10.688 -23.266 -24.312 1 98.56 64 PHE B CA 1
ATOM 2362 C C . PHE B 1 64 ? 11.164 -24.703 -24.141 1 98.56 64 PHE B C 1
ATOM 2364 O O . PHE B 1 64 ? 10.383 -25.641 -24.266 1 98.56 64 PHE B O 1
ATOM 2371 N N . VAL B 1 65 ? 12.391 -24.859 -23.844 1 98.69 65 VAL B N 1
ATOM 2372 C CA . VAL B 1 65 ? 12.945 -26.125 -23.391 1 98.69 65 VAL B CA 1
ATOM 2373 C C . VAL B 1 65 ? 13.258 -26.062 -21.906 1 98.69 65 VAL B C 1
ATOM 2375 O O . VAL B 1 65 ? 14.023 -25.203 -21.453 1 98.69 65 VAL B O 1
ATOM 2378 N N . LEU B 1 66 ? 12.594 -26.922 -21.156 1 98.62 66 LEU B N 1
ATOM 2379 C CA . LEU B 1 66 ? 12.789 -26.938 -19.719 1 98.62 66 LEU B CA 1
ATOM 2380 C C . LEU B 1 66 ? 14 -27.781 -19.344 1 98.62 66 LEU B C 1
ATOM 2382 O O . LEU B 1 66 ? 14.18 -28.891 -19.859 1 98.62 66 LEU B O 1
ATOM 2386 N N . ARG B 1 67 ? 14.797 -27.266 -18.5 1 97.88 67 ARG B N 1
ATOM 2387 C CA . ARG B 1 67 ? 16.016 -27.984 -18.125 1 97.88 67 ARG B CA 1
ATOM 2388 C C . ARG B 1 67 ? 15.898 -28.578 -16.719 1 97.88 67 ARG B C 1
ATOM 2390 O O . ARG B 1 67 ? 15.82 -29.797 -16.578 1 97.88 67 ARG B O 1
ATOM 2397 N N . ARG B 1 68 ? 15.859 -27.75 -15.68 1 97.5 68 ARG B N 1
ATOM 2398 C CA . ARG B 1 68 ? 15.797 -28.266 -14.312 1 97.5 68 ARG B CA 1
ATOM 2399 C C . ARG B 1 68 ? 14.836 -27.453 -13.461 1 97.5 68 ARG B C 1
ATOM 2401 O O . ARG B 1 68 ? 14.734 -26.234 -13.633 1 97.5 68 ARG B O 1
ATOM 2408 N N . ARG B 1 69 ? 14.273 -28.156 -12.531 1 98.44 69 ARG B N 1
ATOM 2409 C CA . ARG B 1 69 ? 13.461 -27.484 -11.531 1 98.44 69 ARG B CA 1
ATOM 2410 C C . ARG B 1 69 ? 14.336 -26.766 -10.5 1 98.44 69 ARG B C 1
ATOM 2412 O O . ARG B 1 69 ? 15.227 -27.391 -9.914 1 98.44 69 ARG B O 1
ATOM 2419 N N . LEU B 1 70 ? 14.109 -25.5 -10.422 1 98.06 70 LEU B N 1
ATOM 2420 C CA . LEU B 1 70 ? 14.914 -24.703 -9.5 1 98.06 70 LEU B CA 1
ATOM 2421 C C . LEU B 1 70 ? 14.266 -24.656 -8.117 1 98.06 70 LEU B C 1
ATOM 2423 O O . LEU B 1 70 ? 14.969 -24.625 -7.105 1 98.06 70 LEU B O 1
ATOM 2427 N N . ARG B 1 71 ? 12.953 -24.547 -8.047 1 97.31 71 ARG B N 1
ATOM 2428 C CA . ARG B 1 71 ? 12.188 -24.484 -6.809 1 97.31 71 ARG B CA 1
ATOM 2429 C C . ARG B 1 71 ? 10.938 -25.359 -6.887 1 97.31 71 ARG B C 1
ATOM 2431 O O . ARG B 1 71 ? 10.234 -25.344 -7.898 1 97.31 71 ARG B O 1
ATOM 2438 N N . PRO B 1 72 ? 10.711 -26.125 -5.867 1 97.75 72 PRO B N 1
ATOM 2439 C CA . PRO B 1 72 ? 9.43 -26.844 -5.824 1 97.75 72 PRO B CA 1
ATOM 2440 C C . PRO B 1 72 ? 8.242 -25.906 -5.59 1 97.75 72 PRO B C 1
ATOM 2442 O O . PRO B 1 72 ? 8.414 -24.781 -5.109 1 97.75 72 PRO B O 1
ATOM 2445 N N . GLN B 1 73 ? 7.102 -26.391 -5.938 1 97.69 73 GLN B N 1
ATOM 2446 C CA . GLN B 1 73 ? 5.887 -25.625 -5.699 1 97.69 73 GLN B CA 1
ATOM 2447 C C . GLN B 1 73 ? 5.543 -25.578 -4.215 1 97.69 73 GLN B C 1
ATOM 2449 O O . GLN B 1 73 ? 5.359 -26.609 -3.582 1 97.69 73 GLN B O 1
ATOM 2454 N N . PRO B 1 74 ? 5.484 -24.391 -3.65 1 94.31 74 PRO B N 1
ATOM 2455 C CA . PRO B 1 74 ? 5.039 -24.328 -2.256 1 94.31 74 PRO B CA 1
ATOM 2456 C C . PRO B 1 74 ? 3.555 -24.641 -2.094 1 94.31 74 PRO B C 1
ATOM 2458 O O . PRO B 1 74 ? 2.783 -24.5 -3.047 1 94.31 74 PRO B O 1
ATOM 2461 N N . PRO B 1 75 ? 3.174 -25.109 -0.917 1 92.5 75 PRO B N 1
ATOM 2462 C CA . PRO B 1 75 ? 1.735 -25.25 -0.682 1 92.5 75 PRO B CA 1
ATOM 2463 C C . PRO B 1 75 ? 0.99 -23.922 -0.719 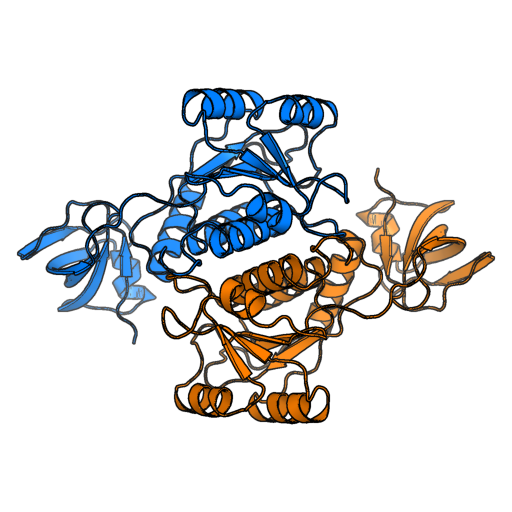1 92.5 75 PRO B C 1
ATOM 2465 O O . PRO B 1 75 ? 1.577 -22.875 -0.44 1 92.5 75 PRO B O 1
ATOM 2468 N N . PRO B 1 76 ? -0.262 -24.062 -1.097 1 89.12 76 PRO B N 1
ATOM 2469 C CA . PRO B 1 76 ? -1.052 -22.828 -1.035 1 89.12 76 PRO B CA 1
ATOM 2470 C C . PRO B 1 76 ? -1.075 -22.219 0.361 1 89.12 76 PRO B C 1
ATOM 2472 O O . PRO B 1 76 ? -1.118 -22.938 1.359 1 89.12 76 PRO B O 1
ATOM 2475 N N . ALA B 1 77 ? -0.84 -20.922 0.437 1 90.69 77 ALA B N 1
ATOM 2476 C CA . ALA B 1 77 ? -0.858 -20.203 1.713 1 90.69 77 ALA B CA 1
ATOM 2477 C C . ALA B 1 77 ? -1.175 -18.719 1.511 1 90.69 77 ALA B C 1
ATOM 2479 O O . ALA B 1 77 ? -1.167 -18.234 0.381 1 90.69 77 ALA B O 1
ATOM 2480 N N . GLY B 1 78 ? -1.538 -18.078 2.6 1 93.94 78 GLY B N 1
ATOM 2481 C CA . GLY B 1 78 ? -1.74 -16.625 2.584 1 93.94 78 GLY B CA 1
ATOM 2482 C C . GLY B 1 78 ? -3.162 -16.219 2.918 1 93.94 78 GLY B C 1
ATOM 2483 O O . GLY B 1 78 ? -4.07 -17.062 2.918 1 93.94 78 GLY B O 1
ATOM 2484 N N . PRO B 1 79 ? -3.324 -14.969 3.145 1 96 79 PRO B N 1
ATOM 2485 C CA . PRO B 1 79 ? -4.66 -14.453 3.445 1 96 79 PRO B CA 1
ATOM 2486 C C . PRO B 1 79 ? -5.547 -14.352 2.207 1 96 79 PRO B C 1
ATOM 2488 O O . PRO B 1 79 ? -5.047 -14.398 1.08 1 96 79 PRO B O 1
ATOM 2491 N N . ILE B 1 80 ? -6.84 -14.344 2.477 1 97.06 80 ILE B N 1
ATOM 2492 C CA . ILE B 1 80 ? -7.82 -14.117 1.423 1 97.06 80 ILE B CA 1
ATOM 2493 C C . ILE B 1 80 ? -8.375 -12.695 1.54 1 97.06 80 ILE B C 1
ATOM 2495 O O . ILE B 1 80 ? -8.812 -12.281 2.617 1 97.06 80 ILE B O 1
ATOM 2499 N N . LEU B 1 81 ? -8.359 -11.984 0.459 1 98.31 81 LEU B N 1
ATOM 2500 C CA . LEU B 1 81 ? -8.844 -10.609 0.46 1 98.31 81 LEU B CA 1
ATOM 2501 C C . LEU B 1 81 ? -10.266 -10.531 -0.084 1 98.31 81 LEU B C 1
ATOM 2503 O O . LEU B 1 81 ? -10.516 -10.898 -1.235 1 98.31 81 LEU B O 1
ATOM 2507 N N . LEU B 1 82 ? -11.188 -10.211 0.747 1 98.19 82 LEU B N 1
ATOM 2508 C CA . LEU B 1 82 ? -12.516 -9.773 0.312 1 98.19 82 LEU B CA 1
ATOM 2509 C C . LEU B 1 82 ? -12.562 -8.258 0.173 1 98.19 82 LEU B C 1
ATOM 2511 O O . LEU B 1 82 ? -12.445 -7.531 1.165 1 98.19 82 LEU B O 1
ATOM 2515 N N . ILE B 1 83 ? -12.766 -7.789 -1.047 1 98.31 83 ILE B N 1
ATOM 2516 C CA . ILE B 1 83 ? -12.656 -6.352 -1.273 1 98.31 83 ILE B CA 1
ATOM 2517 C C . ILE B 1 83 ? -13.867 -5.859 -2.061 1 98.31 83 ILE B C 1
ATOM 2519 O O . ILE B 1 83 ? -14.227 -6.438 -3.094 1 98.31 83 ILE B O 1
ATOM 2523 N N . ALA B 1 84 ? -14.523 -4.848 -1.508 1 98.06 84 ALA B N 1
ATOM 2524 C CA . ALA B 1 84 ? -15.57 -4.207 -2.295 1 98.06 84 ALA B CA 1
ATOM 2525 C C . ALA B 1 84 ? -15.016 -3.662 -3.607 1 98.06 84 ALA B C 1
ATOM 2527 O O . ALA B 1 84 ? -13.875 -3.207 -3.664 1 98.06 84 ALA B O 1
ATOM 2528 N N . LEU B 1 85 ? -15.867 -3.689 -4.652 1 97.69 85 LEU B N 1
ATOM 2529 C CA . LEU B 1 85 ? -15.43 -3.123 -5.926 1 97.69 85 LEU B CA 1
ATOM 2530 C C . LEU B 1 85 ? -15.055 -1.654 -5.766 1 97.69 85 LEU B C 1
ATOM 2532 O O . LEU B 1 85 ? -15.789 -0.884 -5.145 1 97.69 85 LEU B O 1
ATOM 2536 N N . LEU B 1 86 ? -13.875 -1.369 -6.309 1 97.5 86 LEU B N 1
ATOM 2537 C CA . LEU B 1 86 ? -13.359 -0.004 -6.309 1 97.5 86 LEU B CA 1
ATOM 2538 C C . LEU B 1 86 ? -13.305 0.556 -7.727 1 97.5 86 LEU B C 1
ATOM 2540 O O . LEU B 1 86 ? -13.508 -0.177 -8.695 1 97.5 86 LEU B O 1
ATOM 2544 N N . LYS B 1 87 ? -13.023 1.829 -7.801 1 95.94 87 LYS B N 1
ATOM 2545 C CA . LYS B 1 87 ? -12.734 2.416 -9.109 1 95.94 87 LYS B CA 1
ATOM 2546 C C . LYS B 1 87 ? -11.547 1.729 -9.766 1 95.94 87 LYS B C 1
ATOM 2548 O O . LYS B 1 87 ? -10.688 1.166 -9.086 1 95.94 87 LYS B O 1
ATOM 2553 N N . ARG B 1 88 ? -11.484 1.839 -11.031 1 95.94 88 ARG B N 1
ATOM 2554 C CA . ARG B 1 88 ? -10.594 1.039 -11.875 1 95.94 88 ARG B CA 1
ATOM 2555 C C . ARG B 1 88 ? -9.156 1.12 -11.383 1 95.94 88 ARG B C 1
ATOM 2557 O O . ARG B 1 88 ? -8.539 0.098 -11.07 1 95.94 88 ARG B O 1
ATOM 2564 N N . ASP B 1 89 ? -8.602 2.307 -11.289 1 95.88 89 ASP B N 1
ATOM 2565 C CA . ASP B 1 89 ? -7.191 2.473 -10.945 1 95.88 89 ASP B CA 1
ATOM 2566 C C . ASP B 1 89 ? -6.895 1.898 -9.562 1 95.88 89 ASP B C 1
ATOM 2568 O O . ASP B 1 89 ? -5.895 1.207 -9.367 1 95.88 89 ASP B O 1
ATOM 2572 N N . ALA B 1 90 ? -7.801 2.178 -8.625 1 97.12 90 ALA B N 1
ATOM 2573 C CA . ALA B 1 90 ? -7.641 1.672 -7.266 1 97.12 90 ALA B CA 1
ATOM 2574 C C . ALA B 1 90 ? -7.738 0.149 -7.23 1 97.12 90 ALA B C 1
ATOM 2576 O O . ALA B 1 90 ? -6.98 -0.51 -6.516 1 97.12 90 ALA B O 1
ATOM 2577 N N . MET B 1 91 ? -8.641 -0.4 -7.988 1 97.88 91 MET B N 1
ATOM 2578 C CA . MET B 1 91 ? -8.828 -1.848 -8.023 1 97.88 91 MET B CA 1
ATOM 2579 C C . MET B 1 91 ? -7.617 -2.537 -8.641 1 97.88 91 MET B C 1
ATOM 2581 O O . MET B 1 91 ? -7.125 -3.531 -8.102 1 97.88 91 MET B O 1
ATOM 2585 N N . GLU B 1 92 ? -7.152 -1.989 -9.734 1 98.25 92 GLU B N 1
ATOM 2586 C CA . GLU B 1 92 ? -5.984 -2.557 -10.406 1 98.25 92 GLU B CA 1
ATOM 2587 C C . GLU B 1 92 ? -4.75 -2.484 -9.516 1 98.25 92 GLU B C 1
ATOM 2589 O O . GLU B 1 92 ? -3.99 -3.451 -9.414 1 98.25 92 GLU B O 1
ATOM 2594 N N . TRP B 1 93 ? -4.598 -1.383 -8.891 1 98.12 93 TRP B N 1
ATOM 2595 C CA . TRP B 1 93 ? -3.486 -1.197 -7.961 1 98.12 93 TRP B CA 1
ATOM 2596 C C . TRP B 1 93 ? -3.576 -2.184 -6.801 1 98.12 93 TRP B C 1
ATOM 2598 O O . TRP B 1 93 ? -2.576 -2.793 -6.418 1 98.12 93 TRP B O 1
ATOM 2608 N N . THR B 1 94 ? -4.742 -2.342 -6.266 1 98.5 94 THR B N 1
ATOM 2609 C CA . THR B 1 94 ? -4.961 -3.248 -5.145 1 98.5 94 THR B CA 1
ATOM 2610 C C . THR B 1 94 ? -4.609 -4.68 -5.531 1 98.5 94 THR B C 1
ATOM 2612 O O . THR B 1 94 ? -3.93 -5.383 -4.777 1 98.5 94 THR B O 1
ATOM 2615 N N . VAL B 1 95 ? -4.992 -5.094 -6.66 1 98.75 95 VAL B N 1
ATOM 2616 C CA . VAL B 1 95 ? -4.73 -6.457 -7.117 1 98.75 95 VAL B CA 1
ATOM 2617 C C . VAL B 1 95 ? -3.227 -6.672 -7.266 1 98.75 95 VAL B C 1
ATOM 2619 O O . VAL B 1 95 ? -2.693 -7.691 -6.824 1 98.75 95 VAL B O 1
ATOM 2622 N N . GLU B 1 96 ? -2.574 -5.734 -7.871 1 98.81 96 GLU B N 1
ATOM 2623 C CA . GLU B 1 96 ? -1.129 -5.828 -8.055 1 98.81 96 GLU B CA 1
ATOM 2624 C C . GLU B 1 96 ? -0.407 -5.945 -6.719 1 98.81 96 GLU B C 1
ATOM 2626 O O . GLU B 1 96 ? 0.402 -6.852 -6.52 1 98.81 96 GLU B O 1
ATOM 2631 N N . LYS B 1 97 ? -0.723 -5.027 -5.785 1 98.81 97 LYS B N 1
ATOM 2632 C CA . LYS B 1 97 ? -0.012 -4.969 -4.508 1 98.81 97 LYS B CA 1
ATOM 2633 C C . LYS B 1 97 ? -0.386 -6.148 -3.617 1 98.81 97 LYS B C 1
ATOM 2635 O O . LYS B 1 97 ? 0.461 -6.684 -2.898 1 98.81 97 LYS B O 1
ATOM 2640 N N . ALA B 1 98 ? -1.63 -6.523 -3.652 1 98.88 98 ALA B N 1
ATOM 2641 C CA . ALA B 1 98 ? -2.045 -7.688 -2.877 1 98.88 98 ALA B CA 1
ATOM 2642 C C . ALA B 1 98 ? -1.314 -8.945 -3.34 1 98.88 98 ALA B C 1
ATOM 2644 O O . ALA B 1 98 ? -0.945 -9.797 -2.525 1 98.88 98 ALA B O 1
ATOM 2645 N N . THR B 1 99 ? -1.156 -9.094 -4.629 1 98.75 99 THR B N 1
ATOM 2646 C CA . THR B 1 99 ? -0.41 -10.219 -5.172 1 98.75 99 THR B CA 1
ATOM 2647 C C . THR B 1 99 ? 1.028 -10.211 -4.664 1 98.75 99 THR B C 1
ATOM 2649 O O . THR B 1 99 ? 1.538 -11.242 -4.215 1 98.75 99 THR B O 1
ATOM 2652 N N . GLU B 1 100 ? 1.643 -9.078 -4.66 1 98.25 100 GLU B N 1
ATOM 2653 C CA . GLU B 1 100 ? 2.998 -8.922 -4.137 1 98.25 100 GLU B CA 1
ATOM 2654 C C . GLU B 1 100 ? 3.064 -9.305 -2.66 1 98.25 100 GLU B C 1
ATOM 2656 O O . GLU B 1 100 ? 4.078 -9.836 -2.197 1 98.25 100 GLU B O 1
ATOM 2661 N N . LEU B 1 101 ? 1.991 -9.039 -2.01 1 98 101 LEU B N 1
ATOM 2662 C CA . LEU B 1 101 ? 1.991 -9.219 -0.563 1 98 101 LEU B CA 1
ATOM 2663 C C . LEU B 1 101 ? 1.556 -10.633 -0.193 1 98 101 LEU B C 1
ATOM 2665 O O . LEU B 1 101 ? 1.396 -10.953 0.988 1 98 101 LEU B O 1
ATOM 2669 N N . GLY B 1 102 ? 1.328 -11.469 -1.152 1 96.94 102 GLY B N 1
ATOM 2670 C CA . GLY B 1 102 ? 1.169 -12.891 -0.89 1 96.94 102 GLY B CA 1
ATOM 2671 C C . GLY B 1 102 ? -0.273 -13.297 -0.654 1 96.94 102 GLY B C 1
ATOM 2672 O O . GLY B 1 102 ? -0.541 -14.297 0.015 1 96.94 102 GLY B O 1
ATOM 2673 N N . VAL B 1 103 ? -1.215 -12.516 -1.143 1 97.88 103 VAL B N 1
ATOM 2674 C CA . VAL B 1 103 ? -2.617 -12.898 -1.019 1 97.88 103 VAL B CA 1
ATOM 2675 C C . VAL B 1 103 ? -2.855 -14.234 -1.729 1 97.88 103 VAL B C 1
ATOM 2677 O O . VAL B 1 103 ? -2.307 -14.477 -2.807 1 97.88 103 VAL B O 1
ATOM 2680 N N . ALA B 1 104 ? -3.617 -15.078 -1.071 1 96.69 104 ALA B N 1
ATOM 2681 C CA . ALA B 1 104 ? -3.91 -16.391 -1.655 1 96.69 104 ALA B CA 1
ATOM 2682 C C . ALA B 1 104 ? -4.984 -16.281 -2.732 1 96.69 104 ALA B C 1
ATOM 2684 O O . ALA B 1 104 ? -4.914 -16.953 -3.76 1 96.69 104 ALA B O 1
ATOM 2685 N N . ALA B 1 105 ? -5.969 -15.438 -2.473 1 97.06 105 ALA B N 1
ATOM 2686 C CA . ALA B 1 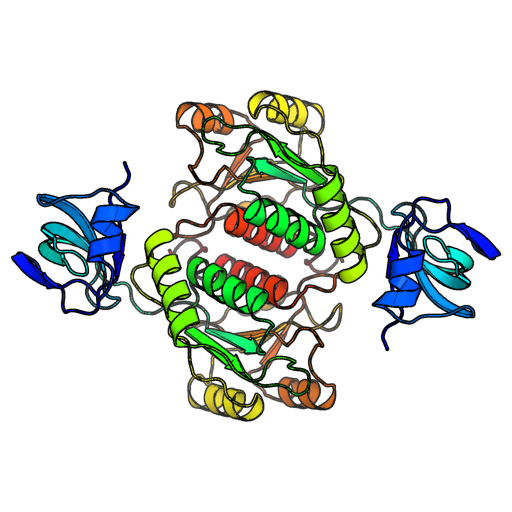105 ? -7.09 -15.211 -3.381 1 97.06 105 ALA B CA 1
ATOM 2687 C C . ALA B 1 105 ? -7.723 -13.844 -3.148 1 97.06 105 ALA B C 1
ATOM 2689 O O . ALA B 1 105 ? -7.617 -13.281 -2.055 1 97.06 105 ALA B O 1
ATOM 2690 N N . ILE B 1 106 ? -8.312 -13.328 -4.172 1 98.25 106 ILE B N 1
ATOM 2691 C CA . ILE B 1 106 ? -9.055 -12.078 -4.109 1 98.25 106 ILE B CA 1
ATOM 2692 C C . ILE B 1 106 ? -10.516 -12.312 -4.488 1 98.25 106 ILE B C 1
ATOM 2694 O O . ILE B 1 106 ? -10.805 -12.891 -5.539 1 98.25 106 ILE B O 1
ATOM 2698 N N . ARG B 1 107 ? -11.375 -11.938 -3.621 1 97.62 107 ARG B N 1
ATOM 2699 C CA . ARG B 1 107 ? -12.812 -12.109 -3.801 1 97.62 107 ARG B CA 1
ATOM 2700 C C . ARG B 1 107 ? -13.531 -10.766 -3.781 1 97.62 107 ARG B C 1
ATOM 2702 O O . ARG B 1 107 ? -13.93 -10.281 -2.719 1 97.62 107 ARG B O 1
ATOM 2709 N N . PRO B 1 108 ? -13.797 -10.203 -4.949 1 98.12 108 PRO B N 1
ATOM 2710 C CA . PRO B 1 108 ? -14.539 -8.945 -5 1 98.12 108 PRO B CA 1
ATOM 2711 C C . PRO B 1 108 ? -15.984 -9.086 -4.508 1 98.12 108 PRO B C 1
ATOM 2713 O O . PRO B 1 108 ? -16.625 -10.109 -4.766 1 98.12 108 PRO B O 1
ATOM 2716 N N . VAL B 1 109 ? -16.391 -8.086 -3.803 1 98 109 VAL B N 1
ATOM 2717 C CA . VAL B 1 109 ? -17.75 -8.117 -3.299 1 98 109 VAL B CA 1
ATOM 2718 C C . VAL B 1 109 ? -18.484 -6.848 -3.727 1 98 109 VAL B C 1
ATOM 2720 O O . VAL B 1 109 ? -17.875 -5.793 -3.902 1 98 109 VAL B O 1
ATOM 2723 N N . LEU B 1 110 ? -19.812 -6.988 -3.92 1 97.88 110 LEU B N 1
ATOM 2724 C CA . LEU B 1 110 ? -20.688 -5.867 -4.215 1 97.88 110 LEU B CA 1
ATOM 2725 C C . LEU B 1 110 ? -21.391 -5.375 -2.951 1 97.88 110 LEU B C 1
ATOM 2727 O O . LEU B 1 110 ? -22.016 -6.164 -2.236 1 97.88 110 LEU B O 1
ATOM 2731 N N . THR B 1 111 ? -21.219 -4.105 -2.676 1 97.19 111 THR B N 1
ATOM 2732 C CA . THR B 1 111 ? -21.875 -3.469 -1.541 1 97.19 111 THR B CA 1
ATOM 2733 C C . THR B 1 111 ? -22.734 -2.289 -2 1 97.19 111 THR B C 1
ATOM 2735 O O . THR B 1 111 ? -22.641 -1.865 -3.154 1 97.19 111 THR B O 1
ATOM 2738 N N . THR B 1 112 ? -23.516 -1.744 -1.104 1 95.88 112 THR B N 1
ATOM 2739 C CA . THR B 1 112 ? -24.5 -0.714 -1.395 1 95.88 112 THR B CA 1
ATOM 2740 C C . THR B 1 112 ? -23.828 0.525 -1.985 1 95.88 112 THR B C 1
ATOM 2742 O O . THR B 1 112 ? -24.391 1.168 -2.879 1 95.88 112 THR B O 1
ATOM 2745 N N . ARG B 1 113 ? -22.672 0.827 -1.548 1 95.31 113 ARG B N 1
ATOM 2746 C CA . ARG B 1 113 ? -22.062 2.105 -1.911 1 95.31 113 ARG B CA 1
ATOM 2747 C C . ARG B 1 113 ? -20.938 1.913 -2.93 1 95.31 113 ARG B C 1
ATOM 2749 O O . ARG B 1 113 ? -20.078 2.777 -3.078 1 95.31 113 ARG B O 1
ATOM 2756 N N . CYS B 1 114 ? -20.922 0.763 -3.568 1 95.31 114 CYS B N 1
ATOM 2757 C CA . CYS B 1 114 ? -19.984 0.575 -4.68 1 95.31 114 CYS B CA 1
ATOM 2758 C C . CYS B 1 114 ? -20.359 1.479 -5.852 1 95.31 114 CYS B C 1
ATOM 2760 O O . CYS B 1 114 ? -21.516 1.535 -6.262 1 95.31 114 CYS B O 1
ATOM 2762 N N . VAL B 1 115 ? -19.391 2.186 -6.332 1 89.94 115 VAL B N 1
ATOM 2763 C CA . VAL B 1 115 ? -19.609 2.992 -7.531 1 89.94 115 VAL B CA 1
ATOM 2764 C C . VAL B 1 115 ? -19.469 2.115 -8.773 1 89.94 115 VAL B C 1
ATOM 2766 O O . VAL B 1 115 ? -20.25 2.223 -9.711 1 89.94 115 VAL B O 1
ATOM 2769 N N . ALA B 1 116 ? -18.469 1.254 -8.719 1 85.44 116 ALA B N 1
ATOM 2770 C CA . ALA B 1 116 ? -18.266 0.289 -9.797 1 85.44 116 ALA B CA 1
ATOM 2771 C C . ALA B 1 116 ? -19.172 -0.933 -9.602 1 85.44 116 ALA B C 1
ATOM 2773 O O . ALA B 1 116 ? -19.391 -1.373 -8.477 1 85.44 116 ALA B O 1
ATOM 2774 N N . ASP B 1 117 ? -19.672 -1.468 -10.75 1 83.62 117 ASP B N 1
ATOM 2775 C CA . ASP B 1 117 ? -20.547 -2.635 -10.617 1 83.62 117 ASP B CA 1
ATOM 2776 C C . ASP B 1 117 ? -20.031 -3.801 -11.461 1 83.62 117 ASP B C 1
ATOM 2778 O O . ASP B 1 117 ? -20.625 -4.879 -11.461 1 83.62 117 ASP B O 1
ATOM 2782 N N . LYS B 1 118 ? -19.016 -3.5 -12.109 1 85.75 118 LYS B N 1
ATOM 2783 C CA . LYS B 1 118 ? -18.391 -4.562 -12.891 1 85.75 118 LYS B CA 1
ATOM 2784 C C . LYS B 1 118 ? -16.875 -4.508 -12.781 1 85.75 118 LYS B C 1
ATOM 2786 O O . LYS B 1 118 ? -16.312 -3.475 -12.414 1 85.75 118 LYS B O 1
ATOM 2791 N N . VAL B 1 119 ? -16.297 -5.656 -12.969 1 87 119 VAL B N 1
ATOM 2792 C CA . VAL B 1 119 ? -14.836 -5.723 -12.992 1 87 119 VAL B CA 1
ATOM 2793 C C . VAL B 1 119 ? -14.367 -6.5 -14.219 1 87 119 VAL B C 1
ATOM 2795 O O . VAL B 1 119 ? -15.062 -7.414 -14.68 1 87 119 VAL B O 1
ATOM 2798 N N . ASN B 1 120 ? -13.352 -6.027 -14.789 1 93.5 120 ASN B N 1
ATOM 2799 C CA . ASN B 1 120 ? -12.688 -6.77 -15.859 1 93.5 120 ASN B CA 1
ATOM 2800 C C . ASN B 1 120 ? -11.734 -7.82 -15.305 1 93.5 120 ASN B C 1
ATOM 2802 O O . ASN B 1 120 ? -10.547 -7.551 -15.117 1 93.5 120 ASN B O 1
ATOM 2806 N N . ARG B 1 121 ? -12.266 -8.984 -15.117 1 94.38 121 ARG B N 1
ATOM 2807 C CA . ARG B 1 121 ? -11.523 -10.047 -14.453 1 94.38 121 ARG B CA 1
ATOM 2808 C C . ARG B 1 121 ? -10.289 -10.438 -15.266 1 94.38 121 ARG B C 1
ATOM 2810 O O . ARG B 1 121 ? -9.25 -10.781 -14.703 1 94.38 121 ARG B O 1
ATOM 2817 N N . ASP B 1 122 ? -10.445 -10.422 -16.578 1 94.31 122 ASP B N 1
ATOM 2818 C CA . ASP B 1 122 ? -9.312 -10.758 -17.438 1 94.31 122 ASP B CA 1
ATOM 2819 C C . ASP B 1 122 ? -8.156 -9.781 -17.219 1 94.31 122 ASP B C 1
ATOM 2821 O O . ASP B 1 122 ? -7.004 -10.195 -17.094 1 94.31 122 ASP B O 1
ATOM 2825 N N . ARG B 1 123 ? -8.516 -8.539 -17.203 1 96.44 123 ARG B N 1
ATOM 2826 C CA . ARG B 1 123 ? -7.516 -7.504 -16.953 1 96.44 123 ARG B CA 1
ATOM 2827 C C . ARG B 1 123 ? -6.875 -7.676 -15.578 1 96.44 123 ARG B C 1
ATOM 2829 O O . ARG B 1 123 ? -5.652 -7.609 -15.445 1 96.44 123 ARG B O 1
ATOM 2836 N N . LEU B 1 124 ? -7.707 -7.918 -14.586 1 97.94 124 LEU B N 1
ATOM 2837 C CA . LEU B 1 124 ? -7.188 -8.094 -13.234 1 97.94 124 LEU B CA 1
ATOM 2838 C C . LEU B 1 124 ? -6.316 -9.344 -13.141 1 97.94 124 LEU B C 1
ATOM 2840 O O . LEU B 1 124 ? -5.305 -9.352 -12.438 1 97.94 124 LEU B O 1
ATOM 2844 N N . GLY B 1 125 ? -6.758 -10.375 -13.812 1 97.25 125 GLY B N 1
ATOM 2845 C CA . GLY B 1 125 ? -5.949 -11.578 -13.883 1 97.25 125 GLY B CA 1
ATOM 2846 C C . GLY B 1 125 ? -4.578 -11.344 -14.484 1 97.25 125 GLY B C 1
ATOM 2847 O O . GLY B 1 125 ? -3.58 -11.883 -14 1 97.25 125 GLY B O 1
ATOM 2848 N N . LEU B 1 126 ? -4.516 -10.594 -15.555 1 96.44 126 LEU B N 1
ATOM 2849 C CA . LEU B 1 126 ? -3.25 -10.242 -16.188 1 96.44 126 LEU B CA 1
ATOM 2850 C C . LEU B 1 126 ? -2.357 -9.469 -15.227 1 96.44 126 LEU B C 1
ATOM 2852 O O . L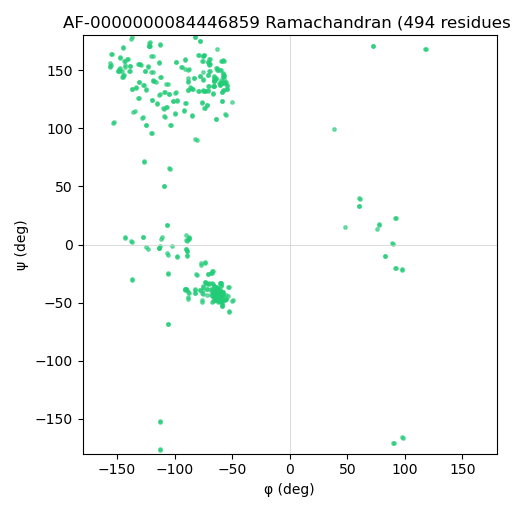EU B 1 126 ? -1.158 -9.742 -15.125 1 96.44 126 LEU B O 1
ATOM 2856 N N . ILE B 1 127 ? -2.938 -8.57 -14.5 1 98.19 127 ILE B N 1
ATOM 2857 C CA . ILE B 1 127 ? -2.207 -7.766 -13.531 1 98.19 127 ILE B CA 1
ATOM 2858 C C . ILE B 1 127 ? -1.626 -8.664 -12.445 1 98.19 127 ILE B C 1
ATOM 2860 O O . ILE B 1 127 ? -0.463 -8.516 -12.062 1 98.19 127 ILE B O 1
ATOM 2864 N N . ALA B 1 128 ? -2.414 -9.586 -11.961 1 98.56 128 ALA B N 1
ATOM 2865 C CA . ALA B 1 128 ? -1.955 -10.523 -10.938 1 98.56 128 ALA B CA 1
ATOM 2866 C C . ALA B 1 128 ? -0.808 -11.383 -11.461 1 98.56 128 ALA B C 1
ATOM 2868 O O . ALA B 1 128 ? 0.172 -11.625 -10.75 1 98.56 128 ALA B O 1
ATOM 2869 N N . ARG B 1 129 ? -0.932 -11.844 -12.641 1 97.75 129 ARG B N 1
ATOM 2870 C CA . ARG B 1 129 ? 0.104 -12.672 -13.25 1 97.75 129 ARG B CA 1
ATOM 2871 C C . ARG B 1 129 ? 1.412 -11.898 -13.383 1 97.75 129 ARG B C 1
ATOM 2873 O O . ARG B 1 129 ? 2.479 -12.406 -13.031 1 97.75 129 ARG B O 1
ATOM 2880 N N . GLU B 1 130 ? 1.348 -10.719 -13.914 1 97.25 130 GLU B N 1
ATOM 2881 C CA . GLU B 1 130 ? 2.529 -9.883 -14.07 1 97.25 130 GLU B CA 1
ATOM 2882 C C . GLU B 1 130 ? 3.18 -9.586 -12.727 1 97.25 130 GLU B C 1
ATOM 2884 O O . GLU B 1 130 ? 4.406 -9.578 -12.609 1 97.25 130 GLU B O 1
ATOM 2889 N N . ALA B 1 131 ? 2.344 -9.328 -11.766 1 98.44 131 ALA B N 1
ATOM 2890 C CA . ALA B 1 131 ? 2.859 -9.094 -10.414 1 98.44 131 ALA B CA 1
ATOM 2891 C C . ALA B 1 131 ? 3.57 -10.336 -9.883 1 98.44 131 ALA B C 1
ATOM 2893 O O . ALA B 1 131 ? 4.621 -10.227 -9.242 1 98.44 131 ALA B O 1
ATOM 2894 N N . ALA B 1 132 ? 2.986 -11.484 -10.086 1 98.44 132 ALA B N 1
ATOM 2895 C CA . ALA B 1 132 ? 3.604 -12.734 -9.648 1 98.44 132 ALA B CA 1
ATOM 2896 C C . ALA B 1 132 ? 4.961 -12.938 -10.32 1 98.44 132 ALA B C 1
ATOM 2898 O O . ALA B 1 132 ? 5.926 -13.344 -9.664 1 98.44 132 ALA B O 1
ATOM 2899 N N . GLU B 1 133 ? 5.035 -12.672 -11.609 1 97.94 133 GLU B N 1
ATOM 2900 C CA . GLU B 1 133 ? 6.297 -12.758 -12.344 1 97.94 133 GLU B CA 1
ATOM 2901 C C . GLU B 1 133 ? 7.348 -11.836 -11.742 1 97.94 133 GLU B C 1
ATOM 2903 O O . GLU B 1 133 ? 8.508 -12.227 -11.578 1 97.94 133 GLU B O 1
ATOM 2908 N N . GLN B 1 134 ? 6.906 -10.703 -11.391 1 95.62 134 GLN B N 1
ATOM 2909 C CA . GLN B 1 134 ? 7.828 -9.688 -10.898 1 95.62 134 GLN B CA 1
ATOM 2910 C C . GLN B 1 134 ? 8.266 -9.992 -9.469 1 95.62 134 GLN B C 1
ATOM 2912 O O . GLN B 1 134 ? 9.438 -9.812 -9.117 1 95.62 134 GLN B O 1
ATOM 2917 N N . CYS B 1 135 ? 7.398 -10.414 -8.594 1 96.12 135 CYS B N 1
ATOM 2918 C CA . CYS B 1 135 ? 7.703 -10.539 -7.176 1 96.12 135 CYS B CA 1
ATOM 2919 C C . CYS B 1 135 ? 8.25 -11.922 -6.852 1 96.12 135 CYS B C 1
ATOM 2921 O O . CYS B 1 135 ? 8.547 -12.227 -5.691 1 96.12 135 CYS B O 1
ATOM 2923 N N . GLU B 1 136 ? 8.305 -12.797 -7.785 1 95.56 136 GLU B N 1
ATOM 2924 C CA . GLU B 1 136 ? 8.984 -14.086 -7.766 1 95.56 136 GLU B CA 1
ATOM 2925 C C . GLU B 1 136 ? 8.18 -15.117 -6.973 1 95.56 136 GLU B C 1
ATOM 2927 O O . GLU B 1 136 ? 8.75 -16.062 -6.406 1 95.56 136 GLU B O 1
ATOM 2932 N N . ARG B 1 137 ? 6.938 -14.82 -6.77 1 97 137 ARG B N 1
ATOM 2933 C CA . ARG B 1 137 ? 6.129 -15.914 -6.238 1 97 137 ARG B CA 1
ATOM 2934 C C . ARG B 1 137 ? 5.805 -16.938 -7.328 1 97 137 ARG B C 1
ATOM 2936 O O . ARG B 1 137 ? 5.918 -16.625 -8.516 1 97 137 ARG B O 1
ATOM 2943 N N . LEU B 1 138 ? 5.387 -18.156 -6.922 1 98 138 LEU B N 1
ATOM 2944 C CA . LEU B 1 138 ? 5.27 -19.234 -7.895 1 98 138 LEU B CA 1
ATOM 2945 C C . LEU B 1 138 ? 3.805 -19.516 -8.219 1 98 138 LEU B C 1
ATOM 2947 O O . LEU B 1 138 ? 3.506 -20.281 -9.141 1 98 138 LEU B O 1
ATOM 2951 N N . ASP B 1 139 ? 2.912 -18.922 -7.488 1 97.38 139 ASP B N 1
ATOM 2952 C CA . ASP B 1 139 ? 1.489 -19.047 -7.797 1 97.38 139 ASP B CA 1
ATOM 2953 C C . ASP B 1 139 ? 0.882 -17.688 -8.117 1 97.38 139 ASP B C 1
ATOM 2955 O O . ASP B 1 139 ? 1.516 -16.641 -7.902 1 97.38 139 ASP B O 1
ATOM 2959 N N . VAL B 1 140 ? -0.256 -17.688 -8.742 1 98 140 VAL B N 1
ATOM 2960 C CA . VAL B 1 140 ? -1.034 -16.5 -9.047 1 98 140 VAL B CA 1
ATOM 2961 C C . VAL B 1 140 ? -2.367 -16.547 -8.297 1 98 140 VAL B C 1
ATOM 2963 O O . VAL B 1 140 ? -3.117 -17.516 -8.422 1 98 140 VAL B O 1
ATOM 2966 N N . PRO B 1 141 ? -2.623 -15.555 -7.473 1 98.06 141 PRO B N 1
ATOM 2967 C CA . PRO B 1 141 ? -3.896 -15.602 -6.754 1 98.06 141 PRO B CA 1
ATOM 2968 C C . PRO B 1 141 ? -5.102 -15.625 -7.691 1 98.06 141 PRO B C 1
ATOM 2970 O O . PRO B 1 141 ? -5.113 -14.93 -8.711 1 98.06 141 PRO B O 1
ATOM 2973 N N . GLU B 1 142 ? -6.016 -16.406 -7.328 1 96 142 GLU B N 1
ATOM 2974 C CA . GLU B 1 142 ? -7.281 -16.422 -8.055 1 96 142 GLU B CA 1
ATOM 2975 C C . GLU B 1 142 ? -8.078 -15.148 -7.809 1 96 142 GLU B C 1
ATOM 2977 O O . GLU B 1 142 ? -8.156 -14.664 -6.68 1 96 142 GLU B O 1
ATOM 2982 N N . ILE B 1 143 ? -8.633 -14.609 -8.82 1 97.56 143 ILE B N 1
ATOM 2983 C CA . ILE B 1 143 ? -9.586 -13.508 -8.711 1 97.56 143 ILE B CA 1
ATOM 2984 C C . ILE B 1 143 ? -10.992 -14.008 -9.055 1 97.56 143 ILE B C 1
ATOM 2986 O O . ILE B 1 143 ? -11.281 -14.328 -10.211 1 97.56 143 ILE B O 1
ATOM 2990 N N . ALA B 1 144 ? -11.82 -14.062 -8.055 1 96.81 144 ALA B N 1
ATOM 2991 C CA . ALA B 1 144 ? -13.156 -14.609 -8.219 1 96.81 144 ALA B CA 1
ATOM 2992 C C . ALA B 1 144 ? -14.094 -13.586 -8.867 1 96.81 144 ALA B C 1
ATOM 2994 O O . ALA B 1 144 ? -13.781 -12.398 -8.922 1 96.81 144 ALA B O 1
ATOM 2995 N N . ASP B 1 145 ? -15.234 -14.117 -9.383 1 96.44 145 ASP B N 1
ATOM 2996 C CA . ASP B 1 145 ? -16.312 -13.227 -9.797 1 96.44 145 ASP B CA 1
ATOM 2997 C C . ASP B 1 145 ? -16.875 -12.461 -8.602 1 96.44 145 ASP B C 1
ATOM 2999 O O . ASP B 1 145 ? -17.016 -13.016 -7.512 1 96.44 145 ASP B O 1
ATOM 3003 N N . PRO B 1 146 ? -17.219 -11.227 -8.875 1 97.38 146 PRO B N 1
ATOM 3004 C CA . PRO B 1 146 ? -17.828 -10.477 -7.777 1 97.38 146 PRO B CA 1
ATOM 3005 C C . PRO B 1 146 ? -19.141 -11.109 -7.293 1 97.38 146 PRO B C 1
ATOM 3007 O O . PRO B 1 146 ? -19.906 -11.625 -8.102 1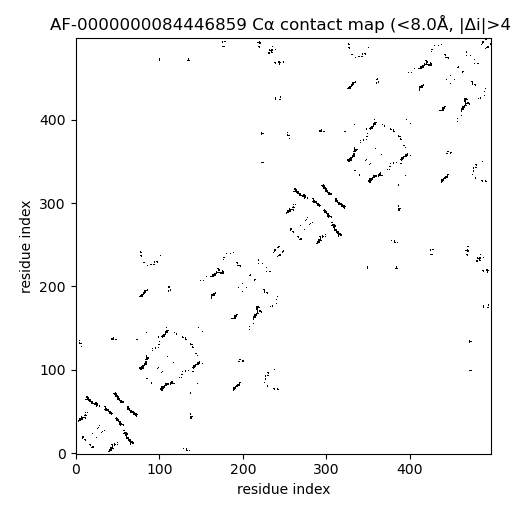 97.38 146 PRO B O 1
ATOM 3010 N N . LEU B 1 147 ? -19.328 -11.141 -6.043 1 97.44 147 LEU B N 1
ATOM 3011 C CA . LEU B 1 147 ? -20.562 -11.602 -5.418 1 97.44 147 LEU B CA 1
ATOM 3012 C C . LEU B 1 147 ? -21.141 -10.516 -4.512 1 97.44 147 LEU B C 1
ATOM 3014 O O . LEU B 1 147 ? -20.406 -9.695 -3.965 1 97.44 147 LEU B O 1
ATOM 3018 N N . PRO B 1 148 ? -22.5 -10.586 -4.348 1 97.69 148 PRO B N 1
ATOM 3019 C CA . PRO B 1 148 ? -23.031 -9.734 -3.287 1 97.69 148 PRO B CA 1
ATOM 3020 C C . PRO B 1 148 ? -22.406 -10.023 -1.926 1 97.69 148 PRO B C 1
ATOM 3022 O O . PRO B 1 148 ? -22.125 -11.18 -1.6 1 97.69 148 PRO B O 1
ATOM 3025 N N . LEU B 1 149 ? -22.234 -8.984 -1.154 1 97.94 149 LEU B N 1
ATOM 3026 C CA . LEU B 1 149 ? -21.547 -9.078 0.128 1 97.94 149 LEU B CA 1
ATOM 3027 C C . LEU B 1 149 ? -22.094 -10.227 0.964 1 97.94 149 LEU B C 1
ATOM 3029 O O . LEU B 1 149 ? -21.328 -11.062 1.448 1 97.94 149 LEU B O 1
ATOM 3033 N N . HIS B 1 150 ? -23.375 -10.352 1.098 1 97.06 150 HIS B N 1
ATOM 3034 C CA . HIS B 1 150 ? -23.984 -11.359 1.967 1 97.06 150 HIS B CA 1
ATOM 3035 C C . HIS B 1 150 ? -23.75 -12.766 1.428 1 97.06 150 HIS B C 1
ATOM 3037 O O . HIS B 1 150 ? -23.562 -13.703 2.201 1 97.06 150 HIS B O 1
ATOM 3043 N N . THR B 1 151 ? -23.812 -12.898 0.143 1 97.75 151 THR B N 1
ATOM 3044 C CA . THR B 1 151 ? -23.531 -14.188 -0.484 1 97.75 151 THR B CA 1
ATOM 3045 C C . THR B 1 151 ? -22.094 -14.609 -0.229 1 97.75 151 THR B C 1
ATOM 3047 O O . THR B 1 151 ? -21.828 -15.773 0.081 1 97.75 151 THR B O 1
ATOM 3050 N N . ALA B 1 152 ? -21.172 -13.68 -0.37 1 96.81 152 ALA B N 1
ATOM 3051 C CA . ALA B 1 152 ? -19.766 -13.945 -0.122 1 96.81 152 ALA B CA 1
ATOM 3052 C C . ALA B 1 152 ? -19.531 -14.367 1.326 1 96.81 152 ALA B C 1
ATOM 3054 O O . ALA B 1 152 ? -18.734 -15.273 1.596 1 96.81 152 ALA B O 1
ATOM 3055 N N . LEU B 1 153 ? -20.188 -13.719 2.227 1 96.69 153 LEU B N 1
ATOM 3056 C CA . LEU B 1 153 ? -20.062 -14.039 3.643 1 96.69 153 LEU B CA 1
ATOM 3057 C C . LEU B 1 153 ? -20.625 -15.422 3.947 1 96.69 153 LEU B C 1
ATOM 3059 O O . LEU B 1 153 ? -20.047 -16.172 4.742 1 96.69 153 LEU B O 1
ATOM 3063 N N . ASP B 1 154 ? -21.75 -15.734 3.332 1 96.25 154 ASP B N 1
ATOM 3064 C CA . ASP B 1 154 ? -22.328 -17.062 3.49 1 96.25 154 ASP B CA 1
ATOM 3065 C C . ASP B 1 154 ? -21.359 -18.141 2.986 1 96.25 154 ASP B C 1
ATOM 3067 O O . ASP B 1 154 ? -21.203 -19.188 3.619 1 96.25 154 ASP B O 1
ATOM 3071 N N . LEU B 1 155 ? -20.797 -17.891 1.915 1 95.06 155 LEU B N 1
ATOM 3072 C CA . LEU B 1 155 ? -19.828 -18.812 1.345 1 95.06 155 LEU B CA 1
ATOM 3073 C C . LEU B 1 155 ? -18.625 -18.969 2.264 1 95.06 155 LEU B C 1
ATOM 3075 O O . LEU B 1 155 ? -18.109 -20.078 2.443 1 95.06 155 LEU B O 1
ATOM 3079 N N . TRP B 1 156 ? -18.125 -17.859 2.799 1 94.38 156 TRP B N 1
ATOM 3080 C CA . TRP B 1 156 ? -17.016 -17.891 3.744 1 94.38 156 TRP B CA 1
ATOM 3081 C C . TRP B 1 156 ? -17.344 -18.797 4.926 1 94.38 156 TRP B C 1
ATOM 3083 O O . TRP B 1 156 ? -16.516 -19.641 5.312 1 94.38 156 TRP B O 1
ATOM 3093 N N . ALA B 1 157 ? -18.469 -18.672 5.477 1 93 157 ALA B N 1
ATOM 3094 C CA . ALA B 1 157 ? -18.906 -19.438 6.637 1 93 157 ALA B CA 1
ATOM 3095 C C . ALA B 1 157 ? -18.906 -20.938 6.324 1 93 157 ALA B C 1
ATOM 3097 O O . ALA B 1 157 ? -18.594 -21.766 7.191 1 93 157 ALA B O 1
ATOM 3098 N N . ARG B 1 158 ? -19.203 -21.266 5.109 1 91.81 158 ARG B N 1
ATOM 3099 C CA . ARG B 1 158 ? -19.328 -22.672 4.707 1 91.81 158 ARG B CA 1
ATOM 3100 C C . ARG B 1 158 ? -17.969 -23.281 4.414 1 91.81 158 ARG B C 1
ATOM 3102 O O . ARG B 1 158 ? -17.719 -24.438 4.738 1 91.81 158 ARG B O 1
ATOM 3109 N N . GLN B 1 159 ? -17.141 -22.5 3.818 1 85.12 159 GLN B N 1
ATOM 3110 C CA . GLN B 1 159 ? -15.875 -23.016 3.309 1 85.12 159 GLN B CA 1
ATOM 3111 C C . GLN B 1 159 ? -14.789 -22.953 4.375 1 85.12 159 GLN B C 1
ATOM 3113 O O . GLN B 1 159 ? -13.891 -23.797 4.41 1 85.12 159 GLN B O 1
ATOM 3118 N N . ASP B 1 160 ? -14.773 -21.875 5.105 1 69.81 160 ASP B N 1
ATOM 3119 C CA . ASP B 1 160 ? -13.688 -21.625 6.043 1 69.81 160 ASP B CA 1
ATOM 3120 C C . ASP B 1 160 ? -14.227 -21.344 7.445 1 69.81 160 ASP B C 1
ATOM 3122 O O . ASP B 1 160 ? -13.969 -20.281 8.016 1 69.81 160 ASP B O 1
ATOM 3126 N N . PRO B 1 161 ? -14.75 -22.359 8.141 1 65.56 161 PRO B N 1
ATOM 3127 C CA . PRO B 1 161 ? -15.57 -22.078 9.32 1 65.56 161 PRO B CA 1
ATOM 3128 C C . PRO B 1 161 ? -14.75 -21.609 10.516 1 65.56 161 PRO B C 1
ATOM 3130 O O . PRO B 1 161 ? -15.281 -20.969 11.422 1 65.56 161 PRO B O 1
ATOM 3133 N N . VAL B 1 162 ? -13.555 -21.844 10.359 1 71.06 162 VAL B N 1
ATOM 3134 C CA . VAL B 1 162 ? -12.789 -21.516 11.562 1 71.06 162 VAL B CA 1
ATOM 3135 C C . VAL B 1 162 ? -11.852 -20.344 11.289 1 71.06 162 VAL B C 1
ATOM 3137 O O . VAL B 1 162 ? -11.297 -19.75 12.219 1 71.06 162 VAL B O 1
ATOM 3140 N N . ALA B 1 163 ? -11.805 -19.859 10.117 1 87.19 163 ALA B N 1
ATOM 3141 C CA . ALA B 1 163 ? -10.883 -18.781 9.797 1 87.19 163 ALA B CA 1
ATOM 3142 C C . ALA B 1 163 ? -11.523 -17.422 10.031 1 87.19 163 ALA B C 1
ATOM 3144 O O . ALA B 1 163 ? -12.617 -17.156 9.531 1 87.19 163 ALA B O 1
ATOM 3145 N N . PRO B 1 164 ? -10.898 -16.656 10.867 1 94.25 164 PRO B N 1
ATOM 3146 C CA . PRO B 1 164 ? -11.492 -15.336 11.086 1 94.25 164 PRO B CA 1
ATOM 3147 C C . PRO B 1 164 ? -11.453 -14.453 9.836 1 94.25 164 PRO B C 1
ATOM 3149 O O . PRO B 1 164 ? -10.547 -14.586 9.016 1 94.25 164 PRO B O 1
ATOM 3152 N N . LEU B 1 165 ? -12.469 -13.742 9.688 1 96 165 LEU B N 1
ATOM 3153 C CA . LEU B 1 165 ? -12.523 -12.664 8.711 1 96 165 LEU B CA 1
ATOM 3154 C C . LEU B 1 165 ? -12.375 -11.305 9.391 1 96 165 LEU B C 1
ATOM 3156 O O . LEU B 1 165 ? -13.32 -10.82 10.023 1 96 165 LEU B O 1
ATOM 3160 N N . PHE B 1 166 ? -11.195 -10.742 9.289 1 96.75 166 PHE B N 1
ATOM 3161 C CA . PHE B 1 166 ? -10.977 -9.43 9.875 1 96.75 166 PHE B CA 1
ATOM 3162 C C . PHE B 1 166 ? -11.617 -8.336 9.031 1 96.75 166 PHE B C 1
ATOM 3164 O O . PHE B 1 166 ? -11.484 -8.344 7.801 1 96.75 166 PHE B O 1
ATOM 3171 N N . LEU B 1 167 ? -12.32 -7.465 9.633 1 96.88 167 LEU B N 1
ATOM 3172 C CA . LEU B 1 167 ? -13 -6.348 9 1 96.88 167 LEU B CA 1
ATOM 3173 C C . LEU B 1 167 ? -12.344 -5.023 9.367 1 96.88 167 LEU B C 1
ATOM 3175 O O . LEU B 1 167 ? -12.266 -4.664 10.547 1 96.88 167 LEU B O 1
ATOM 3179 N N . GLY B 1 168 ? -11.812 -4.336 8.336 1 92.75 168 GLY B N 1
ATOM 3180 C CA . GLY B 1 168 ? -11.297 -2.998 8.594 1 92.75 168 GLY B CA 1
ATOM 3181 C C . GLY B 1 168 ? -12.383 -2.023 9.031 1 92.75 168 GLY B C 1
ATOM 3182 O O . GLY B 1 168 ? -13.234 -1.64 8.234 1 92.75 168 GLY B O 1
ATOM 3183 N N . ALA B 1 169 ? -12.359 -1.676 10.266 1 83.94 169 ALA B N 1
ATOM 3184 C CA . ALA B 1 169 ? -13.352 -0.758 10.82 1 83.94 169 ALA B CA 1
ATOM 3185 C C . ALA B 1 169 ? -12.875 0.688 10.719 1 83.94 169 ALA B C 1
ATOM 3187 O O . ALA B 1 169 ? -11.672 0.951 10.648 1 83.94 169 ALA B O 1
ATOM 3188 N N . GLU B 1 170 ? -13.938 1.487 10.625 1 72 170 GLU B N 1
ATOM 3189 C CA . GLU B 1 170 ? -13.602 2.906 10.656 1 72 170 GLU B CA 1
ATOM 3190 C C . GLU B 1 170 ? -12.969 3.287 11.992 1 72 170 GLU B C 1
ATOM 3192 O O . GLU B 1 170 ? -13.086 2.549 12.977 1 72 170 GLU B O 1
ATOM 3197 N N . ARG B 1 171 ? -12.406 4.422 12.133 1 63.5 171 ARG B N 1
ATOM 3198 C CA . ARG B 1 171 ? -11.586 4.953 13.219 1 63.5 171 ARG B CA 1
ATOM 3199 C C . ARG B 1 171 ? -12.258 4.75 14.57 1 63.5 171 ARG B C 1
ATOM 3201 O O . ARG B 1 171 ? -13.375 5.227 14.789 1 63.5 171 ARG B O 1
ATOM 3208 N N . GLY B 1 172 ? -11.453 4.012 15.5 1 62.19 172 GLY B N 1
ATOM 3209 C CA . GLY B 1 172 ? -11.734 3.971 16.922 1 62.19 172 GLY B CA 1
ATOM 3210 C C . GLY B 1 172 ? -12.898 3.061 17.266 1 62.19 172 GLY B C 1
ATOM 3211 O O . GLY B 1 172 ? -13.281 2.949 18.438 1 62.19 172 GLY B O 1
ATOM 3212 N N . ALA B 1 173 ? -13.258 2.285 16.328 1 77.12 173 ALA B N 1
ATOM 3213 C CA . ALA B 1 173 ? -14.461 1.495 16.594 1 77.12 173 ALA B CA 1
ATOM 3214 C C . ALA B 1 173 ? -14.102 0.056 16.953 1 77.12 173 ALA B C 1
ATOM 3216 O O . ALA B 1 173 ? -14.953 -0.709 17.406 1 77.12 173 ALA B O 1
ATOM 3217 N N . ALA B 1 174 ? -12.844 -0.197 16.922 1 90.75 174 ALA B N 1
ATOM 3218 C CA . ALA B 1 174 ? -12.406 -1.58 17.094 1 90.75 174 ALA B CA 1
ATOM 3219 C C . ALA B 1 174 ? -10.977 -1.643 17.609 1 90.75 174 ALA B C 1
ATOM 3221 O O . ALA B 1 174 ? -10.234 -0.657 17.531 1 90.75 174 ALA B O 1
ATOM 3222 N N . PRO B 1 175 ? -10.609 -2.742 18.266 1 93.31 175 PRO B N 1
ATOM 3223 C CA . PRO B 1 175 ? -9.211 -2.891 18.672 1 93.31 175 PRO B CA 1
ATOM 3224 C C . PRO B 1 175 ? -8.25 -2.883 17.484 1 93.31 175 PRO B C 1
ATOM 3226 O O . PRO B 1 175 ? -8.625 -3.256 16.375 1 93.31 175 PRO B O 1
ATOM 3229 N N . PRO B 1 176 ? -7.027 -2.389 17.781 1 94.75 176 PRO B N 1
ATOM 3230 C CA . PRO B 1 176 ? -6.031 -2.41 16.703 1 94.75 176 PRO B CA 1
ATOM 3231 C C . PRO B 1 176 ? -5.777 -3.818 16.156 1 94.75 176 PRO B C 1
ATOM 3233 O O . PRO B 1 176 ? -5.758 -4.781 16.938 1 94.75 176 PRO B O 1
ATOM 3236 N N . LEU B 1 177 ? -5.523 -3.914 14.875 1 95.25 177 LEU B N 1
ATOM 3237 C CA . LEU B 1 177 ? -5.316 -5.188 14.195 1 95.25 177 LEU B CA 1
ATOM 3238 C C . LEU B 1 177 ? -4.176 -5.969 14.844 1 95.25 177 LEU B C 1
ATOM 3240 O O . LEU B 1 177 ? -4.32 -7.152 15.141 1 95.25 177 LEU B O 1
ATOM 3244 N N . ALA B 1 178 ? -3.055 -5.328 15.078 1 94.69 178 ALA B N 1
ATOM 3245 C CA . ALA B 1 178 ? -1.889 -6.012 15.633 1 94.69 178 ALA B CA 1
ATOM 3246 C C . ALA B 1 178 ? -2.193 -6.59 17.016 1 94.69 178 ALA B C 1
ATOM 3248 O O . ALA B 1 178 ? -1.77 -7.703 17.328 1 94.69 178 ALA B O 1
ATOM 3249 N N . GLU B 1 179 ? -2.879 -5.84 17.812 1 93.31 179 GLU B N 1
ATOM 3250 C CA . GLU B 1 179 ? -3.238 -6.301 19.141 1 93.31 179 GLU B CA 1
ATOM 3251 C C . GLU B 1 179 ? -4.176 -7.504 19.078 1 93.31 179 GLU B C 1
ATOM 3253 O O . GLU B 1 179 ? -4.02 -8.461 19.844 1 93.31 179 GLU B O 1
ATOM 3258 N N . THR B 1 180 ? -5.129 -7.43 18.188 1 94.06 180 THR B N 1
ATOM 3259 C CA . THR B 1 180 ? -6.07 -8.531 18 1 94.06 180 THR B CA 1
ATOM 3260 C C . THR B 1 180 ? -5.34 -9.797 17.578 1 94.06 180 THR B C 1
ATOM 3262 O O . THR B 1 180 ? -5.648 -10.891 18.062 1 94.06 180 THR B O 1
ATOM 3265 N N . LEU B 1 181 ? -4.336 -9.648 16.734 1 93.19 181 LEU B N 1
ATOM 3266 C CA . LEU B 1 181 ? -3.576 -10.789 16.234 1 93.19 181 LEU B CA 1
ATOM 3267 C C . LEU B 1 181 ? -2.676 -11.367 17.312 1 93.19 181 LEU B C 1
ATOM 3269 O O . LEU B 1 181 ? -2.393 -12.562 17.328 1 93.19 181 LEU B O 1
ATOM 3273 N N . ARG B 1 182 ? -2.184 -10.516 18.172 1 88.5 182 ARG B N 1
ATOM 3274 C CA . ARG B 1 182 ? -1.349 -10.961 19.281 1 88.5 182 ARG B CA 1
ATOM 3275 C C . ARG B 1 182 ? -2.15 -11.812 20.266 1 88.5 182 ARG B C 1
ATOM 3277 O O . ARG B 1 182 ? -1.624 -12.758 20.859 1 88.5 182 ARG B O 1
ATOM 3284 N N . GLN B 1 183 ? -3.346 -11.422 20.406 1 88.69 183 GLN B N 1
ATOM 3285 C CA . GLN B 1 183 ? -4.203 -12.117 21.359 1 88.69 183 GLN B CA 1
ATOM 3286 C C . GLN B 1 183 ? -4.648 -13.477 20.812 1 88.69 183 GLN B C 1
ATOM 3288 O O . GLN B 1 183 ? -4.762 -14.445 21.562 1 88.69 183 GLN B O 1
ATOM 3293 N N . ALA B 1 184 ? -4.887 -13.57 19.562 1 81.56 184 ALA B N 1
ATOM 3294 C CA . ALA B 1 184 ? -5.305 -14.82 18.922 1 81.56 184 ALA B CA 1
ATOM 3295 C C . ALA B 1 184 ? -4.879 -14.852 17.453 1 81.56 184 ALA B C 1
ATOM 3297 O O . ALA B 1 184 ? -5.484 -14.18 16.609 1 81.56 184 ALA B O 1
ATOM 3298 N N . SER B 1 185 ? -3.859 -15.656 17.266 1 79.19 185 SER B N 1
ATOM 3299 C CA . SER B 1 185 ? -3.391 -15.773 15.891 1 79.19 185 SER B CA 1
ATOM 3300 C C . SER B 1 185 ? -4.164 -16.844 15.141 1 79.19 185 SER B C 1
ATOM 3302 O O . SER B 1 185 ? -4.391 -17.938 15.664 1 79.19 185 SER B O 1
ATOM 3304 N N . PRO B 1 186 ? -4.52 -16.453 13.945 1 81.31 186 PRO B N 1
ATOM 3305 C CA . PRO B 1 186 ? -5.266 -17.453 13.18 1 81.31 186 PRO B CA 1
ATOM 3306 C C . PRO B 1 186 ? -4.426 -18.688 12.836 1 81.31 186 PRO B C 1
ATOM 3308 O O . PRO B 1 186 ? -3.227 -18.562 12.578 1 81.31 186 PRO B O 1
ATOM 3311 N N . ALA B 1 187 ? -5.113 -19.797 12.938 1 69.75 187 ALA B N 1
ATOM 3312 C CA . ALA B 1 187 ? -4.453 -21.062 12.609 1 69.75 187 ALA B CA 1
ATOM 3313 C C . ALA B 1 187 ? -4.27 -21.203 11.102 1 69.75 187 ALA B C 1
ATOM 3315 O O . ALA B 1 187 ? -3.365 -21.906 10.648 1 69.75 187 ALA B O 1
ATOM 3316 N N . SER B 1 188 ? -5.195 -20.656 10.422 1 74.94 188 SER B N 1
ATOM 3317 C CA . SER B 1 188 ? -5.184 -20.688 8.961 1 74.94 188 SER B CA 1
ATOM 3318 C C . SER B 1 188 ? -5.184 -19.297 8.367 1 74.94 188 SER B C 1
ATOM 3320 O O . SER B 1 188 ? -5.238 -18.297 9.094 1 74.94 188 SER B O 1
ATOM 3322 N N . GLY B 1 189 ? -4.98 -19.281 7.035 1 77.56 189 GLY B N 1
ATOM 3323 C CA . GLY B 1 189 ? -4.926 -17.984 6.371 1 77.56 189 GLY B CA 1
ATOM 3324 C C . GLY B 1 189 ? -6.164 -17.141 6.598 1 77.56 189 GLY B C 1
ATOM 3325 O O . GLY B 1 189 ? -7.266 -17.531 6.207 1 77.56 189 GLY B O 1
ATOM 3326 N N . PRO B 1 190 ? -6.07 -16.078 7.301 1 92.69 190 PRO B N 1
ATOM 3327 C CA . PRO B 1 190 ? -7.215 -15.234 7.637 1 92.69 190 PRO B CA 1
ATOM 3328 C C . PRO B 1 190 ? -7.773 -14.492 6.422 1 92.69 190 PRO B C 1
ATOM 3330 O O . PRO B 1 190 ? -7.117 -14.43 5.379 1 92.69 190 PRO B O 1
ATOM 3333 N N . GLY B 1 191 ? -9.086 -14.141 6.562 1 96.38 191 GLY B N 1
ATOM 3334 C CA . GLY B 1 191 ? -9.68 -13.219 5.605 1 96.38 191 GLY B CA 1
ATOM 3335 C C . GLY B 1 191 ? -9.508 -11.758 5.992 1 96.38 191 GLY B C 1
ATOM 3336 O O . GLY B 1 191 ? -9.359 -11.438 7.172 1 96.38 191 GLY B O 1
ATOM 3337 N N . TRP B 1 192 ? -9.445 -10.93 5.039 1 97.62 192 TRP B N 1
ATOM 3338 C CA . TRP B 1 192 ? -9.367 -9.484 5.195 1 97.62 192 TRP B CA 1
ATOM 3339 C C . TRP B 1 192 ? -10.445 -8.789 4.363 1 97.62 192 TRP B C 1
ATOM 3341 O O . TRP B 1 192 ? -10.398 -8.812 3.131 1 97.62 192 TRP B O 1
ATOM 3351 N N . LEU B 1 193 ? -11.43 -8.227 5.035 1 98.12 193 LEU B N 1
ATOM 3352 C CA . LEU B 1 193 ? -12.562 -7.59 4.371 1 98.12 193 LEU B CA 1
ATOM 3353 C C . LEU B 1 193 ? -12.406 -6.074 4.375 1 98.12 193 LEU B C 1
ATOM 3355 O O . LEU B 1 193 ? -12.281 -5.461 5.438 1 98.12 193 LEU B O 1
ATOM 3359 N N . VAL B 1 194 ? -12.438 -5.48 3.23 1 97.88 194 VAL B N 1
ATOM 3360 C CA . VAL B 1 194 ? -12.305 -4.035 3.072 1 97.88 194 VAL B CA 1
ATOM 3361 C C . VAL B 1 194 ? -13.5 -3.488 2.297 1 97.88 194 VAL B C 1
ATOM 3363 O O . VAL B 1 194 ? -13.875 -4.031 1.256 1 97.88 194 VAL B O 1
ATOM 3366 N N . GLY B 1 195 ? -14.078 -2.447 2.748 1 97 195 GLY B N 1
ATOM 3367 C CA . GLY B 1 195 ? -15.242 -1.837 2.137 1 97 195 GLY B CA 1
ATOM 3368 C C . GLY B 1 195 ? -14.906 -0.927 0.973 1 97 195 GLY B C 1
ATOM 3369 O O . GLY B 1 195 ? -13.734 -0.79 0.607 1 97 195 GLY B O 1
ATOM 3370 N N . PRO B 1 196 ? -16 -0.369 0.353 1 96.38 196 PRO B N 1
ATOM 3371 C CA . PRO B 1 196 ? -15.812 0.514 -0.798 1 96.38 196 PRO B CA 1
ATOM 3372 C C . PRO B 1 196 ? -15.375 1.921 -0.396 1 96.38 196 PRO B C 1
ATOM 3374 O O . PRO B 1 196 ? -15.273 2.223 0.796 1 96.38 196 PRO B O 1
ATOM 3377 N N . GLU B 1 197 ? -15.078 2.799 -1.359 1 93.75 197 GLU B N 1
ATOM 3378 C CA . GLU B 1 197 ? -14.68 4.184 -1.134 1 93.75 197 GLU B CA 1
ATOM 3379 C C . GLU B 1 197 ? -15.68 4.914 -0.247 1 93.75 197 GLU B C 1
ATOM 3381 O O . GLU B 1 197 ? -15.297 5.699 0.622 1 93.75 197 GLU B O 1
ATOM 3386 N N . GLY B 1 198 ? -16.906 4.637 -0.394 1 92.25 198 GLY B N 1
ATOM 3387 C CA . GLY B 1 198 ? -17.953 5.293 0.37 1 92.25 198 GLY B CA 1
ATOM 3388 C C . GLY B 1 198 ? -18.25 4.602 1.688 1 92.25 198 GLY B C 1
ATOM 3389 O O . GLY B 1 198 ? -19.172 4.996 2.406 1 92.25 198 GLY B O 1
ATOM 3390 N N . GLY B 1 199 ? -17.469 3.553 2.055 1 93.62 199 GLY B N 1
ATOM 3391 C CA . GLY B 1 199 ? -17.734 2.785 3.26 1 93.62 199 GLY B CA 1
ATOM 3392 C C . GLY B 1 199 ? -18.953 1.893 3.145 1 93.62 199 GLY B C 1
ATOM 3393 O O . GLY B 1 199 ? -19.719 1.983 2.172 1 93.62 199 GLY B O 1
ATOM 3394 N N . PHE B 1 200 ? -19.109 1.05 4.148 1 94.94 200 PHE B N 1
ATOM 3395 C CA . PHE B 1 200 ? -20.297 0.205 4.215 1 94.94 200 PHE B CA 1
ATOM 3396 C C . PHE B 1 200 ? -21.516 1.014 4.648 1 94.94 200 PHE B C 1
ATOM 3398 O O . PHE B 1 200 ? -21.406 1.889 5.512 1 94.94 200 PHE B O 1
ATOM 3405 N N . ALA B 1 201 ? -22.594 0.695 4.07 1 95 201 ALA B N 1
ATOM 3406 C CA . ALA B 1 201 ? -23.828 1.229 4.633 1 95 201 ALA B CA 1
ATOM 3407 C C . ALA B 1 201 ? -24.062 0.713 6.055 1 95 201 ALA B C 1
ATOM 3409 O O . ALA B 1 201 ? -23.688 -0.418 6.375 1 95 201 ALA B O 1
ATOM 3410 N N . PRO B 1 202 ? -24.719 1.517 6.855 1 93.75 202 PRO B N 1
ATOM 3411 C CA . PRO B 1 202 ? -24.922 1.115 8.25 1 93.75 202 PRO B CA 1
ATOM 3412 C C . PRO B 1 202 ? -25.562 -0.261 8.383 1 93.75 202 PRO B C 1
ATOM 3414 O O . PRO B 1 202 ? -25.094 -1.092 9.172 1 93.75 202 PRO B O 1
ATOM 3417 N N . ALA B 1 203 ? -26.578 -0.541 7.602 1 94.75 203 ALA B N 1
ATOM 3418 C CA . ALA B 1 203 ? -27.266 -1.828 7.645 1 94.75 203 ALA B CA 1
ATOM 3419 C C . ALA B 1 203 ? -26.328 -2.963 7.23 1 94.75 203 ALA B C 1
ATOM 3421 O O . ALA B 1 203 ? -26.391 -4.055 7.805 1 94.75 203 ALA B O 1
ATOM 3422 N N . GLU B 1 204 ? -25.484 -2.721 6.262 1 94.75 204 GLU B N 1
ATOM 3423 C CA . GLU B 1 204 ? -24.5 -3.699 5.816 1 94.75 204 GLU B CA 1
ATOM 3424 C C . GLU B 1 204 ? -23.484 -3.994 6.914 1 94.75 204 GLU B C 1
ATOM 3426 O O . GLU B 1 204 ? -23.172 -5.156 7.184 1 94.75 204 GLU B O 1
ATOM 3431 N N . LEU B 1 205 ? -23.016 -2.93 7.449 1 93.62 205 LEU B N 1
ATOM 3432 C CA . LEU B 1 205 ? -22.016 -3.064 8.5 1 93.62 205 LEU B CA 1
ATOM 3433 C C . LEU B 1 205 ? -22.562 -3.854 9.68 1 93.62 205 LEU B C 1
ATOM 3435 O O . LEU B 1 205 ? -21.875 -4.723 10.227 1 93.62 205 LEU B O 1
ATOM 3439 N N . ASP B 1 206 ? -23.75 -3.551 10.078 1 94.25 206 ASP B N 1
ATOM 3440 C CA . ASP B 1 206 ? -24.406 -4.266 11.164 1 94.25 206 ASP B CA 1
ATOM 3441 C C . ASP B 1 206 ? -24.531 -5.754 10.844 1 94.25 206 ASP B C 1
ATOM 3443 O O . ASP B 1 206 ? -24.266 -6.602 11.695 1 94.25 206 ASP B O 1
ATOM 3447 N N . ALA B 1 207 ? -24.953 -6.047 9.688 1 95.5 207 ALA B N 1
ATOM 3448 C CA . ALA B 1 207 ? -25.125 -7.434 9.258 1 95.5 207 ALA B CA 1
ATOM 3449 C C . ALA B 1 207 ? -23.797 -8.172 9.25 1 95.5 207 ALA B C 1
ATOM 3451 O O . ALA B 1 207 ? -23.719 -9.336 9.641 1 95.5 207 ALA B O 1
ATOM 3452 N N . VAL B 1 208 ? -22.766 -7.504 8.789 1 96 208 VAL B N 1
ATOM 3453 C CA . VAL B 1 208 ? -21.438 -8.086 8.727 1 96 208 VAL B CA 1
ATOM 3454 C C . VAL B 1 208 ? -20.938 -8.391 10.141 1 96 208 VAL B C 1
ATOM 3456 O O . VAL B 1 208 ? -20.469 -9.492 10.422 1 96 208 VAL B O 1
ATOM 3459 N N . ARG B 1 209 ? -21.094 -7.461 10.992 1 94.19 209 ARG B N 1
ATOM 3460 C CA . ARG B 1 209 ? -20.562 -7.547 12.352 1 94.19 209 ARG B CA 1
ATOM 3461 C C . ARG B 1 209 ? -21.281 -8.641 13.148 1 94.19 209 ARG B C 1
ATOM 3463 O O . ARG B 1 209 ? -20.734 -9.156 14.125 1 94.19 209 ARG B O 1
ATOM 3470 N N . ARG B 1 210 ? -22.453 -8.977 12.742 1 94.94 210 ARG B N 1
ATOM 3471 C CA . ARG B 1 210 ? -23.25 -9.977 13.453 1 94.94 210 ARG B CA 1
ATOM 3472 C C . ARG B 1 210 ? -22.75 -11.383 13.148 1 94.94 210 ARG B C 1
ATOM 3474 O O . ARG B 1 210 ? -23.125 -12.344 13.828 1 94.94 210 ARG B O 1
ATOM 3481 N N . ARG B 1 211 ? -22 -11.5 12.102 1 95 211 ARG B N 1
ATOM 3482 C CA . ARG B 1 211 ? -21.453 -12.812 11.781 1 95 211 ARG B CA 1
ATOM 3483 C C . ARG B 1 211 ? -20.375 -13.227 12.781 1 95 211 ARG B C 1
ATOM 3485 O O . ARG B 1 211 ? -19.453 -12.461 13.062 1 95 211 ARG B O 1
ATOM 3492 N N . PRO B 1 212 ? -20.438 -14.5 13.32 1 93.44 212 PRO B N 1
ATOM 3493 C CA . PRO B 1 212 ? -19.547 -14.898 14.414 1 93.44 212 PRO B CA 1
ATOM 3494 C C . PRO B 1 212 ? -18.094 -14.984 13.992 1 93.44 212 PRO B C 1
ATOM 3496 O O . PRO B 1 212 ? -17.188 -14.867 14.828 1 93.44 212 PRO B O 1
ATOM 3499 N N . PHE B 1 213 ? -17.844 -15.188 12.773 1 93.69 213 PHE B N 1
ATOM 3500 C CA . PHE B 1 213 ? -16.484 -15.359 12.297 1 93.69 213 PHE B CA 1
ATOM 3501 C C . PHE B 1 213 ? -15.867 -14.008 11.93 1 93.69 213 PHE B C 1
ATOM 3503 O O . PHE B 1 213 ? -14.688 -13.938 11.578 1 93.69 213 PHE B O 1
ATOM 3510 N N . VAL B 1 214 ? -16.625 -12.914 11.961 1 95.5 214 VAL B N 1
ATOM 3511 C CA . VAL B 1 214 ? -16.125 -11.594 11.602 1 95.5 214 VAL B CA 1
ATOM 3512 C C . VAL B 1 214 ? -15.523 -10.914 12.828 1 95.5 214 VAL B C 1
ATOM 3514 O O . VAL B 1 214 ? -16.141 -10.891 13.898 1 95.5 214 VAL B O 1
ATOM 3517 N N . VAL B 1 215 ? -14.328 -10.352 12.664 1 95.31 215 VAL B N 1
ATOM 3518 C CA . VAL B 1 215 ? -13.633 -9.672 13.75 1 95.31 215 VAL B CA 1
ATOM 3519 C C . VAL B 1 215 ? -13.273 -8.25 13.32 1 95.31 215 VAL B C 1
ATOM 3521 O O . VAL B 1 215 ? -12.32 -8.047 12.562 1 95.31 215 VAL B O 1
ATOM 3524 N N . PRO B 1 216 ? -14.016 -7.246 13.781 1 95.75 216 PRO B N 1
ATOM 3525 C CA . PRO B 1 216 ? -13.656 -5.863 13.453 1 95.75 216 PRO B CA 1
ATOM 3526 C C . PRO B 1 216 ? -12.32 -5.441 14.062 1 95.75 216 PRO B C 1
ATOM 3528 O O . PRO B 1 216 ? -12.031 -5.777 15.211 1 95.75 216 PRO B O 1
ATOM 3531 N N . VAL B 1 217 ? -11.5 -4.762 13.281 1 96.06 217 VAL B N 1
ATOM 3532 C CA . VAL B 1 217 ? -10.203 -4.277 13.742 1 96.06 217 VAL B CA 1
ATOM 3533 C C . VAL B 1 217 ? -9.945 -2.883 13.172 1 96.06 217 VAL B C 1
ATOM 3535 O O . VAL B 1 217 ? -10.539 -2.496 12.164 1 96.06 217 VAL B O 1
ATOM 3538 N N . ALA B 1 218 ? -9.031 -2.15 13.82 1 95.12 218 ALA B N 1
ATOM 3539 C CA . ALA B 1 218 ? -8.711 -0.784 13.414 1 95.12 218 ALA B CA 1
ATOM 3540 C C . ALA B 1 218 ? -7.297 -0.696 12.852 1 95.12 218 ALA B C 1
ATOM 3542 O O . ALA B 1 218 ? -6.395 -1.399 13.312 1 95.12 218 ALA B O 1
ATOM 3543 N N . LEU B 1 219 ? -7.133 0.185 11.828 1 95.06 219 LEU B N 1
ATOM 3544 C CA . LEU B 1 219 ? -5.828 0.499 11.25 1 95.06 219 LEU B CA 1
ATOM 3545 C C . LEU B 1 219 ? -5.398 1.916 11.617 1 95.06 219 LEU B C 1
ATOM 3547 O O . LEU B 1 219 ? -5.137 2.738 10.734 1 95.06 219 LEU B O 1
ATOM 3551 N N . GLY B 1 220 ? -5.469 2.199 12.906 1 94 220 GLY B N 1
ATOM 3552 C CA . GLY B 1 220 ? -5.004 3.494 13.383 1 94 220 GLY B CA 1
ATOM 3553 C C . GLY B 1 220 ? -6.094 4.551 13.391 1 94 220 GLY B C 1
ATOM 3554 O O . GLY B 1 220 ? -7.27 4.238 13.188 1 94 220 GLY B O 1
ATOM 3555 N N . PRO B 1 221 ? -5.703 5.789 13.625 1 93.12 221 PRO B N 1
ATOM 3556 C CA . PRO B 1 221 ? -6.676 6.852 13.891 1 93.12 221 PRO B CA 1
ATOM 3557 C C . PRO B 1 221 ? -7.148 7.559 12.625 1 93.12 221 PRO B C 1
ATOM 3559 O O . PRO B 1 221 ? -8.102 8.344 12.664 1 93.12 221 PRO B O 1
ATOM 3562 N N . ARG B 1 222 ? -6.574 7.34 11.484 1 94.62 222 ARG B N 1
ATOM 3563 C CA . ARG B 1 222 ? -6.879 8.07 10.258 1 94.62 222 ARG B CA 1
ATOM 3564 C C . ARG B 1 222 ? -7.84 7.281 9.375 1 94.62 222 ARG B C 1
ATOM 3566 O O . ARG B 1 222 ? -7.941 6.062 9.492 1 94.62 222 ARG B O 1
ATOM 3573 N N . ILE B 1 223 ? -8.508 7.957 8.555 1 94.38 223 ILE B N 1
ATOM 3574 C CA . ILE B 1 223 ? -9.375 7.316 7.574 1 94.38 223 ILE B CA 1
ATOM 3575 C C . ILE B 1 223 ? -8.555 6.926 6.344 1 94.38 223 ILE B C 1
ATOM 3577 O O . ILE B 1 223 ? -8.141 7.789 5.566 1 94.38 223 ILE B O 1
ATOM 3581 N N . LEU B 1 224 ? -8.391 5.68 6.164 1 96.44 224 LEU B N 1
ATOM 3582 C CA . LEU B 1 224 ? -7.621 5.207 5.02 1 96.44 224 LEU B CA 1
ATOM 3583 C C . LEU B 1 224 ? -8.523 5.02 3.801 1 96.44 224 LEU B C 1
ATOM 3585 O O . LEU B 1 224 ? -9.664 4.578 3.93 1 96.44 224 LEU B O 1
ATOM 3589 N N . ARG B 1 225 ? -8.023 5.395 2.645 1 97 225 ARG B N 1
ATOM 3590 C CA . ARG B 1 225 ? -8.688 4.953 1.423 1 97 225 ARG B CA 1
ATOM 3591 C C . ARG B 1 225 ? -8.766 3.432 1.363 1 97 225 ARG B C 1
ATOM 3593 O O . ARG B 1 225 ? -7.953 2.736 1.975 1 97 225 ARG B O 1
ATOM 3600 N N . ALA B 1 226 ? -9.688 2.938 0.585 1 97.19 226 ALA B N 1
ATOM 3601 C CA . ALA B 1 226 ? -9.977 1.507 0.544 1 97.19 226 ALA B CA 1
ATOM 3602 C C . ALA B 1 226 ? -8.75 0.709 0.111 1 97.19 226 ALA B C 1
ATOM 3604 O O . ALA B 1 226 ? -8.414 -0.307 0.724 1 97.19 226 ALA B O 1
ATOM 3605 N N . GLU B 1 227 ? -8.062 1.161 -0.955 1 98.12 227 GLU B N 1
ATOM 3606 C CA . GLU B 1 227 ? -6.895 0.428 -1.439 1 98.12 227 GLU B CA 1
ATOM 3607 C C . GLU B 1 227 ? -5.75 0.485 -0.432 1 98.12 227 GLU B C 1
ATOM 3609 O O . GLU B 1 227 ? -4.977 -0.469 -0.306 1 98.12 227 GLU B O 1
ATOM 3614 N N . THR B 1 228 ? -5.605 1.618 0.328 1 98.31 228 THR B N 1
ATOM 3615 C CA . THR B 1 228 ? -4.602 1.717 1.382 1 98.31 228 THR B CA 1
ATOM 3616 C C . THR B 1 228 ? -4.91 0.745 2.516 1 98.31 228 THR B C 1
ATOM 3618 O O . THR B 1 228 ? -4.016 0.067 3.023 1 98.31 228 THR B O 1
ATOM 3621 N N . ALA B 1 229 ? -6.18 0.708 2.895 1 98.06 229 ALA B N 1
ATOM 3622 C CA . ALA B 1 229 ? -6.609 -0.217 3.939 1 98.06 229 ALA B CA 1
ATOM 3623 C C . ALA B 1 229 ? -6.328 -1.663 3.539 1 98.06 229 ALA B C 1
ATOM 3625 O O . ALA B 1 229 ? -5.867 -2.463 4.359 1 98.06 229 ALA B O 1
ATOM 3626 N N . ALA B 1 230 ? -6.602 -1.992 2.27 1 98.5 230 ALA B N 1
ATOM 3627 C CA . ALA B 1 230 ? -6.375 -3.348 1.771 1 98.5 230 ALA B CA 1
ATOM 3628 C C . ALA B 1 230 ? -4.906 -3.738 1.893 1 98.5 230 ALA B C 1
ATOM 3630 O O . ALA B 1 230 ? -4.578 -4.777 2.473 1 98.5 230 ALA B O 1
ATOM 3631 N N . ILE B 1 231 ? -4.043 -2.848 1.43 1 98.62 231 ILE B N 1
ATOM 3632 C CA . ILE B 1 231 ? -2.625 -3.174 1.336 1 98.62 231 ILE B CA 1
ATOM 3633 C C . ILE B 1 231 ? -1.995 -3.135 2.727 1 98.62 231 ILE B C 1
ATOM 3635 O O . ILE B 1 231 ? -1.206 -4.016 3.08 1 98.62 231 ILE B O 1
ATOM 3639 N N . SER B 1 232 ? -2.395 -2.164 3.539 1 98.38 232 SER B N 1
ATOM 3640 C CA . SER B 1 232 ? -1.837 -2.047 4.883 1 98.38 232 SER B CA 1
ATOM 3641 C C . SER B 1 232 ? -2.279 -3.207 5.766 1 98.38 232 SER B C 1
ATOM 3643 O O . SER B 1 232 ? -1.479 -3.748 6.535 1 98.38 232 SER B O 1
ATOM 3645 N N . GLY B 1 233 ? -3.537 -3.547 5.676 1 98.06 233 GLY B N 1
ATOM 3646 C CA . GLY B 1 233 ? -4.012 -4.699 6.43 1 98.06 233 GLY B CA 1
ATOM 3647 C C . GLY B 1 233 ? -3.303 -5.988 6.055 1 98.06 233 GLY B C 1
ATOM 3648 O O . GLY B 1 233 ? -2.912 -6.762 6.934 1 98.06 233 GLY B O 1
ATOM 3649 N N . LEU B 1 234 ? -3.105 -6.23 4.758 1 98.38 234 LEU B N 1
ATOM 3650 C CA . LEU B 1 234 ? -2.406 -7.422 4.293 1 98.38 234 LEU B CA 1
ATOM 3651 C C . LEU B 1 234 ? -0.965 -7.438 4.793 1 98.38 234 LEU B C 1
ATOM 3653 O O . LEU B 1 234 ? -0.443 -8.492 5.16 1 98.38 234 LEU B O 1
ATOM 3657 N N . ALA B 1 235 ? -0.306 -6.27 4.785 1 98.19 235 ALA B N 1
ATOM 3658 C CA . ALA B 1 235 ? 1.07 -6.172 5.266 1 98.19 235 ALA B CA 1
ATOM 3659 C C . ALA B 1 235 ? 1.17 -6.566 6.734 1 98.19 235 ALA B C 1
ATOM 3661 O O . ALA B 1 235 ? 2.057 -7.332 7.121 1 98.19 235 ALA B O 1
ATOM 3662 N N . VAL B 1 236 ? 0.275 -6.043 7.535 1 97.19 236 VAL B N 1
ATOM 3663 C CA . VAL B 1 236 ? 0.288 -6.336 8.961 1 97.19 236 VAL B CA 1
ATOM 3664 C C . VAL B 1 236 ? -0.04 -7.809 9.195 1 97.19 236 VAL B C 1
ATOM 3666 O O . VAL B 1 236 ? 0.609 -8.477 10.008 1 97.19 236 VAL B O 1
ATOM 3669 N N . LEU B 1 237 ? -1.008 -8.359 8.461 1 96.62 237 LEU B N 1
ATOM 3670 C CA . LEU B 1 237 ? -1.358 -9.773 8.578 1 96.62 237 LEU B CA 1
ATOM 3671 C C . LEU B 1 237 ? -0.172 -10.656 8.211 1 96.62 237 LEU B C 1
ATOM 3673 O O . LEU B 1 237 ? 0.15 -11.602 8.945 1 96.62 237 LEU B O 1
ATOM 3677 N N . GLN B 1 238 ? 0.485 -10.352 7.09 1 95.94 238 GLN B N 1
ATOM 3678 C CA . GLN B 1 238 ? 1.632 -11.148 6.656 1 95.94 238 GLN B CA 1
ATOM 3679 C C . GLN B 1 238 ? 2.77 -11.062 7.672 1 95.94 238 GLN B C 1
ATOM 3681 O O . GLN B 1 238 ? 3.463 -12.055 7.914 1 95.94 238 GLN B O 1
ATOM 3686 N N . SER B 1 239 ? 2.953 -9.906 8.242 1 95.62 239 SER B N 1
ATOM 3687 C CA . SER B 1 239 ? 4.055 -9.648 9.164 1 95.62 239 SER B CA 1
ATOM 3688 C C . SER B 1 239 ? 3.857 -10.398 10.484 1 95.62 239 SER B C 1
ATOM 3690 O O . SER B 1 239 ? 4.82 -10.875 11.078 1 95.62 239 SER B O 1
ATOM 3692 N N . LEU B 1 240 ? 2.631 -10.547 10.906 1 94.25 240 LEU B N 1
ATOM 3693 C CA . LEU B 1 240 ? 2.4 -11.031 12.258 1 94.25 240 LEU B CA 1
ATOM 3694 C C . LEU B 1 240 ? 1.922 -12.477 12.25 1 94.25 240 LEU B C 1
ATOM 3696 O O . LEU B 1 240 ? 2.129 -13.211 13.219 1 94.25 240 LEU B O 1
ATOM 3700 N N . CYS B 1 241 ? 1.307 -12.898 11.117 1 92.38 241 CYS B N 1
ATOM 3701 C CA . CYS B 1 241 ? 0.78 -14.258 11.148 1 92.38 241 CYS B CA 1
ATOM 3702 C C . CYS B 1 241 ? 0.964 -14.938 9.797 1 92.38 241 CYS B C 1
ATOM 3704 O O . CYS B 1 241 ? 0.421 -16.016 9.562 1 92.38 241 CYS B O 1
ATOM 3706 N N . GLY B 1 242 ? 1.644 -14.273 8.906 1 93.12 242 GLY B N 1
ATOM 3707 C CA . GLY B 1 242 ? 1.865 -14.836 7.582 1 93.12 242 GLY B CA 1
ATOM 3708 C C . GLY B 1 242 ? 3.316 -15.188 7.32 1 93.12 242 GLY B C 1
ATOM 3709 O O . GLY B 1 242 ? 4.059 -15.516 8.25 1 93.12 242 GLY B O 1
ATOM 3710 N N . ASP B 1 243 ? 3.68 -15.148 6.113 1 92.25 243 ASP B N 1
ATOM 3711 C CA . ASP B 1 243 ? 4.953 -15.719 5.688 1 92.25 243 ASP B CA 1
ATOM 3712 C C . ASP B 1 243 ? 6.086 -14.703 5.824 1 92.25 243 ASP B C 1
ATOM 3714 O O . ASP B 1 243 ? 7.203 -14.938 5.363 1 92.25 243 ASP B O 1
ATOM 3718 N N . TRP B 1 244 ? 5.785 -13.453 6.441 1 91.62 244 TRP B N 1
ATOM 3719 C CA . TRP B 1 244 ? 6.875 -12.547 6.793 1 91.62 244 TRP B CA 1
ATOM 3720 C C . TRP B 1 244 ? 7.527 -12.969 8.109 1 91.62 244 TRP B C 1
ATOM 3722 O O . TRP B 1 244 ? 8.641 -12.539 8.414 1 91.62 244 TRP B O 1
ATOM 3732 N N . ALA B 1 245 ? 6.727 -13.641 8.93 1 82.56 245 ALA B N 1
ATOM 3733 C CA . ALA B 1 245 ? 7.18 -14.008 10.266 1 82.56 245 ALA B CA 1
ATOM 3734 C C . ALA B 1 245 ? 8.242 -15.102 10.203 1 82.56 245 ALA B C 1
ATOM 3736 O O . ALA B 1 245 ? 8.211 -15.961 9.32 1 82.56 245 ALA B O 1
ATOM 3737 N N . GLU B 1 246 ? 9.172 -15.016 11.148 1 71.88 246 GLU B N 1
ATOM 3738 C CA . GLU B 1 246 ? 10.25 -16 11.195 1 71.88 246 GLU B CA 1
ATOM 3739 C C . GLU B 1 246 ? 9.695 -17.422 11.289 1 71.88 246 GLU B C 1
ATOM 3741 O O . GLU B 1 246 ? 8.742 -17.672 12.023 1 71.88 246 GLU B O 1
ATOM 3746 N N . GLY B 1 247 ? 10.25 -18.312 10.641 1 67.12 247 GLY B N 1
ATOM 3747 C CA . GLY B 1 247 ? 9.852 -19.719 10.68 1 67.12 247 GLY B CA 1
ATOM 3748 C C . GLY B 1 247 ? 8.695 -20.031 9.758 1 67.12 247 GLY B C 1
ATOM 3749 O O . GLY B 1 247 ? 8.305 -21.188 9.617 1 67.12 247 GLY B O 1
ATOM 3750 N N . ARG B 1 248 ? 8.109 -19 9.234 1 67.69 248 ARG B N 1
ATOM 3751 C CA . ARG B 1 248 ? 6.965 -19.203 8.352 1 67.69 248 ARG B CA 1
ATOM 3752 C C . ARG B 1 248 ? 7.309 -18.828 6.918 1 67.69 248 ARG B C 1
ATOM 3754 O O . ARG B 1 248 ? 6.414 -18.672 6.078 1 67.69 248 ARG B O 1
ATOM 3761 N N . ASN B 1 249 ? 8.609 -18.484 6.723 1 68.12 249 ASN B N 1
ATOM 3762 C CA . ASN B 1 249 ? 9.047 -18.125 5.375 1 68.12 249 ASN B CA 1
ATOM 3763 C C . ASN B 1 249 ? 9.773 -19.297 4.703 1 68.12 249 ASN B C 1
ATOM 3765 O O . ASN B 1 249 ? 10.445 -20.078 5.371 1 68.12 249 ASN B O 1
#

Organism: NCBI:txid207340

Secondary structure (DSSP, 8-state):
-PPPEEE-SS---TT-EEEPPTTHHHIIIIIS---TT-EEEEE-SSS-EEEEEEEEE-SS-EEEEEEEEEEPPPPP-S-EEEEE---HHHHHHHHHHHHHTT-SEEEEEE-TT-S-----HHHHHHHHHHHHHHHT-SS--EEPPPEEHHHHHHHHHHH-TTS-EEEEESTT-S-BHHHHHHH---SS--EEEE--TT---HHHHHHHHTSTTEEEEE--SS---HHHHHHHHHHHHHHHHSTTSTT--/-PPPEEE-SS---TT-EEEPPTTHHHIIIIIS---TT-EEEEE-SSS-EEEEEEEEE-SS-EEEEEEEEEEPPPPP-S-EEEEE---HHHHHHHHHHHHHTT-SEEEEEE-TT-S-----HHHHHHHHHHHHHHHT-SS--EEPPPEEHHHHHHHHHHH-TTS-EEEEESTTSS-BHHHHHHH---SS--EEEE--TT---HHHHHHHHTSTTEEEEE--SS---HHHHHHHHHHHHHHHHSTTSTT--

Solvent-accessible surface area (backbone atoms only — not comparable to full-atom values): 25562 Å² total; per-residue (Å²): 133,83,71,50,51,44,73,30,91,57,83,70,52,63,74,38,67,42,62,51,41,85,51,47,13,32,44,39,40,71,71,67,63,47,53,69,67,38,64,33,36,38,26,51,51,69,63,14,32,28,39,29,26,30,68,40,74,46,75,45,31,30,31,32,39,30,56,43,72,75,40,76,51,74,75,92,60,42,34,34,37,35,33,30,36,44,54,68,70,50,40,50,49,37,45,30,50,35,41,45,62,42,35,40,29,38,38,35,21,48,54,89,46,34,83,40,89,74,77,63,59,68,61,50,49,51,42,23,44,54,27,18,38,67,15,67,50,57,50,60,50,51,73,51,76,70,32,49,46,68,59,48,51,53,48,42,55,71,73,42,68,79,40,42,30,35,28,67,42,71,65,73,74,31,57,25,46,57,61,52,43,71,76,54,64,66,92,50,57,34,32,40,37,34,50,21,83,70,36,66,45,68,71,55,46,54,58,50,62,67,37,88,49,42,43,64,18,15,80,25,74,40,51,59,55,40,48,53,45,47,44,29,50,44,35,39,46,24,37,74,70,30,42,24,24,84,92,50,100,133,84,71,51,51,42,72,30,90,56,83,72,53,63,74,37,68,45,60,51,40,86,50,48,12,32,44,39,39,72,71,65,62,48,55,67,68,38,66,31,35,39,27,52,51,70,64,15,33,29,41,27,25,30,69,40,74,46,75,44,32,28,32,33,38,30,56,44,74,74,40,77,51,74,75,93,60,42,35,34,38,34,33,30,37,45,55,66,70,51,39,52,50,36,45,30,51,35,39,44,62,41,36,39,30,39,38,34,21,45,55,90,46,35,84,39,89,74,76,62,59,69,60,48,48,50,42,22,45,53,26,15,37,67,16,69,50,56,51,58,51,51,71,52,74,69,34,50,46,68,59,48,50,53,49,42,54,71,73,41,70,81,38,42,29,35,29,67,37,62,60,80,73,32,57,27,45,58,60,52,43,70,74,54,64,68,91,49,57,33,34,41,37,33,50,22,82,69,36,66,44,70,70,55,46,53,58,50,62,67,37,88,49,42,42,63,17,15,78,23,74,39,51,59,55,38,51,53,46,49,45,30,50,45,33,38,46,24,39,75,72,30,42,25,23,84,90,51,98